Protein AF-0000000085127626 (afdb_homodimer)

InterPro domains:
  IPR003439 ABC transporter-like, ATP-binding domain [PF00005] (19-161)
  IPR003439 ABC transporter-like, ATP-binding domain [PS50893] (4-234)
  IPR003593 AAA+ ATPase domain [SM00382] (28-211)
  IPR008995 Molybdate/tungstate binding, C-terminal [SSF50331] (236-353)
  IPR012340 Nucleic acid-binding, OB-fold [G3DSA:2.40.50.140] (273-339)
  IPR013611 Transport-associated OB, type 2 [PF08402] (270-346)
  IPR017871 ABC transporter-like, conserved site [PS00211] (134-148)
  IPR027417 P-loop containing nucleoside triphosphate hydrolase [G3DSA:3.40.50.300] (1-238)
  IPR027417 P-loop containing nucleoside triphosphate hydrolase [SSF52540] (3-242)
  IPR047641 ABC transporter, ATP-binding protein MalK/UgpC-like [PTHR43875] (1-351)

Secondary structure (DSSP, 8-state):
---EEEEEEEEEETTEEEEEEEEEEE-TT-EEEEE-STTSSHHHHHHHHHTSS--SEEEEEETTEE-TT--GGGTTEEEE-TTTT--TTS-HHHHHHHHHHHTT--HHHHHHHHHHHHHHHT-GGGTTS-GGGS-HHHHHHHHHHHHHHTT-SEEEEESTTTTS-HHHHHHHHHHHHHHHHHHT-EEEEEES-HHHHHHH-SEEEEEETTEEEEEE-HHHHHHS-SBHHHHHHSSSSPPEEEEEETTEETTS--BSS-TTPPPPTT--EEEE-GGG-EEE-TT---SSPPEEEEEEEEEE-SSEEEEEEEETTEEEEEEEEGGGGTT--TT-EEEEE--GGG-EEE-TTSBBPP-/---EEEEEEEEEETTEEEEEEEEEEE-TT-EEEEE-STTSSHHHHHHHHHTSS--SEEEEEETTEE-TT--GGGTTEEEE-TTTT--TTS-HHHHHHHHHHHTT--HHHHHHHHHHHHHHHT-GGGTTS-GGGS-HHHHHHHHHHHHHHTT-SEEEEESTTTTS-HHHHHHHHHHHHHHHHHHT-EEEEEES-HHHHHHH-SEEEEEETTEEEEEE-HHHHHHS-SBHHHHHHSSSSPPEEEEEETTEETTS--BSSPTTPPPPTT--EEEE-GGG-EEE-TT---SSPPEEEEEEEEEE-SSEEEEEEEETTEEEEEEEEGGGGTT--TT-EEEEE--GGG-EEE-TTSBB---

pLDDT: mean 89.23, std 8.6, range [50.59, 97.88]

Structure (mmCIF, N/CA/C/O backbone):
data_AF-0000000085127626-model_v1
#
loop_
_entity.id
_entity.type
_entity.pdbx_description
1 polymer 'ABC transporter related'
#
loop_
_atom_site.group_PDB
_atom_site.id
_atom_site.type_symbol
_atom_site.label_atom_id
_atom_site.label_alt_id
_atom_site.label_comp_id
_atom_site.label_asym_id
_atom_site.label_entity_id
_atom_site.label_seq_id
_atom_site.pdbx_PDB_ins_code
_atom_site.Cartn_x
_atom_site.Cartn_y
_atom_site.Cartn_z
_atom_site.occupancy
_atom_site.B_iso_or_equiv
_atom_site.auth_seq_id
_atom_site.auth_comp_id
_atom_site.auth_asym_id
_atom_site.auth_atom_id
_atom_site.pdbx_PDB_model_num
ATOM 1 N N . MET A 1 1 ? -5.242 -27.094 -17.859 1 66.88 1 MET A N 1
ATOM 2 C CA . MET A 1 1 ? -4.273 -26.219 -17.203 1 66.88 1 MET A CA 1
ATOM 3 C C . MET A 1 1 ? -2.914 -26.297 -17.891 1 66.88 1 MET A C 1
ATOM 5 O O . MET A 1 1 ? -2.586 -27.312 -18.516 1 66.88 1 MET A O 1
ATOM 9 N N . SER A 1 2 ? -2.311 -25.062 -18.203 1 82.88 2 SER A N 1
ATOM 10 C CA . SER A 1 2 ? -1.176 -25.062 -19.125 1 82.88 2 SER A CA 1
ATOM 11 C C . SER A 1 2 ? 0.127 -24.75 -18.391 1 82.88 2 SER A C 1
ATOM 13 O O . SER A 1 2 ? 0.16 -23.906 -17.5 1 82.88 2 SER A O 1
ATOM 15 N N . LEU A 1 3 ? 1.076 -25.562 -18.734 1 90.12 3 LEU A N 1
ATOM 16 C CA . LEU A 1 3 ? 2.447 -25.359 -18.281 1 90.12 3 LEU A CA 1
ATOM 17 C C . LEU A 1 3 ? 3.145 -24.297 -19.125 1 90.12 3 LEU A C 1
ATOM 19 O O . LEU A 1 3 ? 3.01 -24.281 -20.344 1 90.12 3 LEU A O 1
ATOM 23 N N . ILE A 1 4 ? 3.785 -23.328 -18.469 1 95.62 4 ILE A N 1
ATOM 24 C CA . ILE A 1 4 ? 4.586 -22.328 -19.156 1 95.62 4 ILE A CA 1
ATOM 25 C C . ILE A 1 4 ? 6.059 -22.516 -18.797 1 95.62 4 ILE A C 1
ATOM 27 O O . ILE A 1 4 ? 6.406 -22.609 -17.609 1 95.62 4 ILE A O 1
ATOM 31 N N . GLU A 1 5 ? 6.91 -22.547 -19.812 1 97.25 5 GLU A N 1
ATOM 32 C CA . GLU A 1 5 ? 8.344 -22.688 -19.594 1 97.25 5 GLU A CA 1
ATOM 33 C C . GLU A 1 5 ? 9.141 -21.672 -20.406 1 97.25 5 GLU A C 1
ATOM 35 O O . GLU A 1 5 ? 8.883 -21.469 -21.594 1 97.25 5 GLU A O 1
ATOM 40 N N . MET A 1 6 ? 9.969 -21.016 -19.75 1 96.62 6 MET A N 1
ATOM 41 C CA . MET A 1 6 ? 10.953 -20.125 -20.375 1 96.62 6 MET A CA 1
ATOM 42 C C . MET A 1 6 ? 12.367 -20.672 -20.188 1 96.62 6 MET A C 1
ATOM 44 O O . MET A 1 6 ? 12.773 -20.969 -19.062 1 96.62 6 MET A O 1
ATOM 48 N N . GLU A 1 7 ? 13.086 -20.781 -21.281 1 97.06 7 GLU A N 1
ATOM 49 C CA . GLU A 1 7 ? 14.438 -21.328 -21.25 1 97.06 7 GLU A CA 1
ATOM 50 C C . GLU A 1 7 ? 15.445 -20.312 -21.797 1 97.06 7 GLU A C 1
ATOM 52 O O . GLU A 1 7 ? 15.531 -20.109 -23 1 97.06 7 GLU A O 1
ATOM 57 N N . GLY A 1 8 ? 16.234 -19.766 -20.891 1 96.69 8 GLY A N 1
ATOM 58 C CA . GLY A 1 8 ? 17.281 -18.844 -21.281 1 96.69 8 GLY A CA 1
ATOM 59 C C . GLY A 1 8 ? 16.766 -17.625 -22.031 1 96.69 8 GLY A C 1
ATOM 60 O O . GLY A 1 8 ? 17.391 -17.188 -22.984 1 96.69 8 GLY A O 1
ATOM 61 N N . VAL A 1 9 ? 15.719 -17.156 -21.688 1 96.06 9 VAL A N 1
ATOM 62 C CA . VAL A 1 9 ? 15.094 -16.062 -22.438 1 96.06 9 VAL A CA 1
ATOM 63 C C . VAL A 1 9 ? 15.781 -14.742 -22.094 1 96.06 9 VAL A C 1
ATOM 65 O O . VAL A 1 9 ? 15.875 -14.367 -20.922 1 96.06 9 VAL A O 1
ATOM 68 N N . ALA A 1 10 ? 16.281 -14.094 -23.094 1 96.25 10 ALA A N 1
ATOM 69 C CA . ALA A 1 10 ? 16.969 -12.812 -22.922 1 96.25 10 ALA A CA 1
ATOM 70 C C . ALA A 1 10 ? 16.344 -11.75 -23.828 1 96.25 10 ALA A C 1
ATOM 72 O O . ALA A 1 10 ? 15.695 -12.07 -24.828 1 96.25 10 ALA A O 1
ATOM 73 N N . LYS A 1 11 ? 16.406 -10.539 -23.406 1 95 11 LYS A N 1
ATOM 74 C CA . LYS A 1 11 ? 15.922 -9.406 -24.188 1 95 11 LYS A CA 1
ATOM 75 C C . LYS A 1 11 ? 16.844 -8.203 -24.047 1 95 11 LYS A C 1
ATOM 77 O O . LYS A 1 11 ? 17.141 -7.773 -22.938 1 95 11 LYS A O 1
ATOM 82 N N . SER A 1 12 ? 17.281 -7.746 -25.094 1 92.81 12 SER A N 1
ATOM 83 C CA . SER A 1 12 ? 18.078 -6.531 -25.156 1 92.81 12 SER A CA 1
ATOM 84 C C . SER A 1 12 ? 17.562 -5.574 -26.219 1 92.81 12 SER A C 1
ATOM 86 O O . SER A 1 12 ? 17.062 -6.012 -27.266 1 92.81 12 SER A O 1
ATOM 88 N N . TRP A 1 13 ? 17.516 -4.332 -25.812 1 87.56 13 TRP A N 1
ATOM 89 C CA . TRP A 1 13 ? 17.281 -3.268 -26.781 1 87.56 13 TRP A CA 1
ATOM 90 C C . TRP A 1 13 ? 18.531 -2.422 -26.984 1 87.56 13 TRP A C 1
ATOM 92 O O . TRP A 1 13 ? 18.938 -1.676 -26.094 1 87.56 13 TRP A O 1
ATOM 102 N N . GLY A 1 14 ? 19.031 -2.445 -28.141 1 83.44 14 GLY A N 1
ATOM 103 C CA . GLY A 1 14 ? 20.297 -1.736 -28.328 1 83.44 14 GLY A CA 1
ATOM 104 C C . GLY A 1 14 ? 21.344 -2.111 -27.297 1 83.44 14 GLY A C 1
ATOM 105 O O . GLY A 1 14 ? 21.688 -3.287 -27.156 1 83.44 14 GLY A O 1
ATOM 106 N N . GLY A 1 15 ? 21.719 -1.208 -26.438 1 80.12 15 GLY A N 1
ATOM 107 C CA . GLY A 1 15 ? 22.75 -1.414 -25.438 1 80.12 15 GLY A CA 1
ATOM 108 C C . GLY A 1 15 ? 22.203 -1.747 -24.062 1 80.12 15 GLY A C 1
ATOM 109 O O . GLY A 1 15 ? 22.953 -2.074 -23.156 1 80.12 15 GLY A O 1
ATOM 110 N N . THR A 1 16 ? 20.891 -1.77 -23.922 1 83.06 16 THR A N 1
ATOM 111 C CA . THR A 1 16 ? 20.297 -2.008 -22.609 1 83.06 16 THR A CA 1
ATOM 112 C C . THR A 1 16 ? 19.703 -3.406 -22.531 1 83.06 16 THR A C 1
ATOM 114 O O . THR A 1 16 ? 18.906 -3.793 -23.391 1 83.06 16 THR A O 1
ATOM 117 N N . THR A 1 17 ? 20.188 -4.199 -21.562 1 86.62 17 THR A N 1
ATOM 118 C CA . THR A 1 17 ? 19.656 -5.543 -21.359 1 86.62 17 THR A CA 1
ATOM 119 C C . THR A 1 17 ? 18.547 -5.535 -20.328 1 86.62 17 THR A C 1
ATOM 121 O O . THR A 1 17 ? 18.781 -5.18 -19.156 1 86.62 17 THR A O 1
ATOM 124 N N . ALA A 1 18 ? 17.406 -5.957 -20.75 1 88.44 18 ALA A N 1
ATOM 125 C CA . ALA A 1 18 ? 16.25 -5.965 -19.859 1 88.44 18 ALA A CA 1
ATOM 126 C C . ALA A 1 18 ? 16.125 -7.301 -19.141 1 88.44 18 ALA A C 1
ATOM 128 O O . ALA A 1 18 ? 15.805 -7.34 -17.953 1 88.44 18 ALA A O 1
ATOM 129 N N . LEU A 1 19 ? 16.391 -8.406 -19.844 1 93.94 19 LEU A N 1
ATOM 130 C CA . LEU A 1 19 ? 16.359 -9.75 -19.281 1 93.94 19 LEU A CA 1
ATOM 131 C C . LEU A 1 19 ? 17.656 -10.492 -19.578 1 93.94 19 LEU A C 1
ATOM 133 O O . LEU A 1 19 ? 18.141 -10.469 -20.703 1 93.94 19 LEU A O 1
ATOM 137 N N . GLN A 1 20 ? 18.188 -11.094 -18.516 1 94.62 20 GLN A N 1
ATOM 138 C CA . GLN A 1 20 ? 19.453 -11.805 -18.641 1 94.62 20 GLN A CA 1
ATOM 139 C C . GLN A 1 20 ? 19.25 -13.312 -18.578 1 94.62 20 GLN A C 1
ATOM 141 O O . GLN A 1 20 ? 19.484 -13.93 -17.531 1 94.62 20 GLN A O 1
ATOM 146 N N . ALA A 1 21 ? 18.875 -13.969 -19.641 1 92.25 21 ALA A N 1
ATOM 147 C CA . ALA A 1 21 ? 18.719 -15.414 -19.797 1 92.25 21 ALA A CA 1
ATOM 148 C C . ALA A 1 21 ? 17.844 -15.984 -18.688 1 92.25 21 ALA A C 1
ATOM 150 O O . ALA A 1 21 ? 18.266 -16.859 -17.922 1 92.25 21 ALA A O 1
ATOM 151 N N . LEU A 1 22 ? 16.641 -15.688 -18.688 1 94.69 22 LEU A N 1
ATOM 152 C CA . LEU A 1 22 ? 15.68 -16.031 -17.656 1 94.69 22 LEU A CA 1
ATOM 153 C C . LEU A 1 22 ? 15.164 -17.453 -17.859 1 94.69 22 LEU A C 1
ATOM 155 O O . LEU A 1 22 ? 14.75 -17.828 -18.953 1 94.69 22 LEU A O 1
ATOM 159 N N . ASP A 1 23 ? 15.312 -18.312 -16.844 1 96.12 23 ASP A N 1
ATOM 160 C CA . ASP A 1 23 ? 14.68 -19.625 -16.766 1 96.12 23 ASP A CA 1
ATOM 161 C C . ASP A 1 23 ? 13.508 -19.609 -15.797 1 96.12 23 ASP A C 1
ATOM 163 O O . ASP A 1 23 ? 13.656 -19.234 -14.641 1 96.12 23 ASP A O 1
ATOM 167 N N . LEU A 1 24 ? 12.375 -20.016 -16.328 1 95.88 24 LEU A N 1
ATOM 168 C CA . LEU A 1 24 ? 11.172 -19.984 -15.5 1 95.88 24 LEU A CA 1
ATOM 169 C C . LEU A 1 24 ? 10.25 -21.141 -15.836 1 95.88 24 LEU A C 1
ATOM 171 O O . LEU A 1 24 ? 10.094 -21.516 -17 1 95.88 24 LEU A O 1
ATOM 175 N N . ARG A 1 25 ? 9.727 -21.734 -14.812 1 96.19 25 ARG A N 1
ATOM 176 C CA . ARG A 1 25 ? 8.727 -22.781 -14.961 1 96.19 25 ARG A CA 1
ATOM 177 C C . ARG A 1 25 ? 7.48 -22.484 -14.133 1 96.19 25 ARG A C 1
ATOM 179 O O . ARG A 1 25 ? 7.562 -22.312 -12.914 1 96.19 25 ARG A O 1
ATOM 186 N N . ILE A 1 26 ? 6.363 -22.391 -14.789 1 95.88 26 ILE A N 1
ATOM 187 C CA . ILE A 1 26 ? 5.09 -22.094 -14.148 1 95.88 26 ILE A CA 1
ATOM 188 C C . ILE A 1 26 ? 4.164 -23.297 -14.266 1 95.88 26 ILE A C 1
ATOM 190 O O . ILE A 1 26 ? 3.799 -23.703 -15.367 1 95.88 26 ILE A O 1
ATOM 194 N N . GLU A 1 27 ? 3.754 -23.812 -13.164 1 95.31 27 GLU A N 1
ATOM 195 C CA . GLU A 1 27 ? 2.986 -25.047 -13.109 1 95.31 27 GLU A CA 1
ATOM 196 C C . GLU A 1 27 ? 1.543 -24.828 -13.555 1 95.31 27 GLU A C 1
ATOM 198 O O . GLU A 1 27 ? 0.974 -23.75 -13.312 1 95.31 27 GLU A O 1
ATOM 203 N N . PRO A 1 28 ? 0.984 -25.891 -14.133 1 94.25 28 PRO A N 1
ATOM 204 C CA . PRO A 1 28 ? -0.417 -25.781 -14.547 1 94.25 28 PRO A CA 1
ATOM 205 C C . PRO A 1 28 ? -1.355 -25.484 -13.383 1 94.25 28 PRO A C 1
ATOM 207 O O . PRO A 1 28 ? -1.189 -26.047 -12.297 1 94.25 28 PRO A O 1
ATOM 210 N N . GLY A 1 29 ? -2.223 -24.562 -13.617 1 93.25 29 GLY A N 1
ATOM 211 C CA . GLY A 1 29 ? -3.246 -24.266 -12.625 1 93.25 29 GLY A CA 1
ATOM 212 C C . GLY A 1 29 ? -2.721 -23.484 -11.438 1 93.25 29 GLY A C 1
ATOM 213 O O . GLY A 1 29 ? -3.412 -23.344 -10.422 1 93.25 29 GLY A O 1
ATOM 214 N N . SER A 1 30 ? -1.563 -22.969 -11.578 1 95.31 30 SER A N 1
ATOM 215 C CA . SER A 1 30 ? -0.96 -22.219 -10.477 1 95.31 30 SER A CA 1
ATOM 216 C C . SER A 1 30 ? -1.098 -20.719 -10.672 1 95.31 30 SER A C 1
ATOM 218 O O . SER A 1 30 ? -1.385 -20.266 -11.781 1 95.31 30 SER A O 1
ATOM 220 N N . PHE A 1 31 ? -1.025 -20.047 -9.586 1 96.75 31 PHE A N 1
ATOM 221 C CA . PHE A 1 31 ? -0.977 -18.578 -9.562 1 96.75 31 PHE A CA 1
ATOM 222 C C . PHE A 1 31 ? 0.452 -18.094 -9.359 1 96.75 31 PHE A C 1
ATOM 224 O O . PHE A 1 31 ? 0.933 -18.016 -8.227 1 96.75 31 PHE A O 1
ATOM 231 N N . CYS A 1 32 ? 1.072 -17.719 -10.477 1 97.75 32 CYS A N 1
ATOM 232 C CA . CYS A 1 32 ? 2.459 -17.266 -10.43 1 97.75 32 CYS A CA 1
ATOM 233 C C . CYS A 1 32 ? 2.547 -15.742 -10.461 1 97.75 32 CYS A C 1
ATOM 235 O O . CYS A 1 32 ? 1.989 -15.102 -11.352 1 97.75 32 CYS A O 1
ATOM 237 N N . VAL A 1 33 ? 3.254 -15.195 -9.5 1 97.88 33 VAL A N 1
ATOM 238 C CA . VAL A 1 33 ? 3.404 -13.742 -9.461 1 97.88 33 VAL A CA 1
ATOM 239 C C . VAL A 1 33 ? 4.852 -13.359 -9.773 1 97.88 33 VAL A C 1
ATOM 241 O O . VAL A 1 33 ? 5.781 -13.859 -9.133 1 97.88 33 VAL A O 1
ATOM 244 N N . LEU A 1 34 ? 5.027 -12.586 -10.812 1 97.31 34 LEU A N 1
ATOM 245 C CA . LEU A 1 34 ? 6.289 -11.906 -11.062 1 97.31 34 LEU A CA 1
ATOM 246 C C . LEU A 1 34 ? 6.391 -10.625 -10.242 1 97.31 34 LEU A C 1
ATOM 248 O O . LEU A 1 34 ? 5.625 -9.68 -10.453 1 97.31 34 LEU A O 1
ATOM 252 N N . LEU A 1 35 ? 7.336 -10.648 -9.344 1 95.19 35 LEU A N 1
ATOM 253 C CA . LEU A 1 35 ? 7.504 -9.555 -8.398 1 95.19 35 LEU A CA 1
ATOM 254 C C . LEU A 1 35 ? 8.883 -8.922 -8.539 1 95.19 35 LEU A C 1
ATOM 256 O O . LEU A 1 35 ? 9.859 -9.609 -8.844 1 95.19 35 LEU A O 1
ATOM 260 N N . GLY A 1 36 ? 8.953 -7.656 -8.32 1 91.12 36 GLY A N 1
ATOM 261 C CA . GLY A 1 36 ? 10.219 -6.949 -8.383 1 91.12 36 GLY A CA 1
ATOM 262 C C . GLY A 1 36 ? 10.062 -5.449 -8.531 1 91.12 36 GLY A C 1
ATOM 263 O O . GLY A 1 36 ? 8.945 -4.945 -8.648 1 91.12 36 GLY A O 1
ATOM 264 N N . PRO A 1 37 ? 11.188 -4.77 -8.461 1 85.25 37 PRO A N 1
ATOM 265 C CA . PRO A 1 37 ? 11.148 -3.312 -8.609 1 85.25 37 PRO A CA 1
ATOM 266 C C . PRO A 1 37 ? 10.789 -2.881 -10.031 1 85.25 37 PRO A C 1
ATOM 268 O O . PRO A 1 37 ? 10.719 -3.715 -10.938 1 85.25 37 PRO A O 1
ATOM 271 N N . SER A 1 38 ? 10.469 -1.633 -10.125 1 77.12 38 SER A N 1
ATOM 272 C CA . SER A 1 38 ? 10.188 -1.1 -11.453 1 77.12 38 SER A CA 1
ATOM 273 C C . SER A 1 38 ? 11.383 -1.267 -12.383 1 77.12 38 SER A C 1
ATOM 275 O O . SER A 1 38 ? 12.531 -1.052 -11.977 1 77.12 38 SER A O 1
ATOM 277 N N . GLY A 1 39 ? 11.148 -1.726 -13.539 1 78.75 39 GLY A N 1
ATOM 278 C CA . GLY A 1 39 ? 12.188 -1.798 -14.555 1 78.75 39 GLY A CA 1
ATOM 279 C C . GLY A 1 39 ? 12.977 -3.09 -14.508 1 78.75 39 GLY A C 1
ATOM 280 O O . GLY A 1 39 ? 13.945 -3.258 -15.25 1 78.75 39 GLY A O 1
ATOM 281 N N . CYS A 1 40 ? 12.578 -3.998 -13.695 1 88.19 40 CYS A N 1
ATOM 282 C CA . CYS A 1 40 ? 13.398 -5.191 -13.531 1 88.19 40 CYS A CA 1
ATOM 283 C C . CYS A 1 40 ? 13.078 -6.227 -14.602 1 88.19 40 CYS A C 1
ATOM 285 O O . CYS A 1 40 ? 13.719 -7.281 -14.656 1 88.19 40 CYS A O 1
ATOM 287 N N . GLY A 1 41 ? 12.023 -5.984 -15.406 1 91 41 GLY A N 1
ATOM 288 C CA . GLY A 1 41 ? 11.773 -6.879 -16.531 1 91 41 GLY A CA 1
ATOM 289 C C . GLY A 1 41 ? 10.469 -7.645 -16.406 1 91 41 GLY A C 1
ATOM 290 O O . GLY A 1 41 ? 10.203 -8.555 -17.188 1 91 41 GLY A O 1
ATOM 291 N N . LYS A 1 42 ? 9.641 -7.375 -15.422 1 93.38 42 LYS A N 1
ATOM 292 C CA . LYS A 1 42 ? 8.398 -8.109 -15.195 1 93.38 42 LYS A CA 1
ATOM 293 C C . LYS A 1 42 ? 7.488 -8.031 -16.406 1 93.38 42 LYS A C 1
ATOM 295 O O . LYS A 1 42 ? 7.078 -9.062 -16.953 1 93.38 42 LYS A O 1
ATOM 300 N N . SER A 1 43 ? 7.27 -6.773 -16.859 1 90.06 43 SER A N 1
ATOM 301 C CA . SER A 1 43 ? 6.379 -6.57 -18 1 90.06 43 SER A CA 1
ATOM 302 C C . SER A 1 43 ? 6.98 -7.141 -19.281 1 90.06 43 SER A C 1
ATOM 304 O O . SER A 1 43 ? 6.266 -7.707 -20.109 1 90.06 43 SER A O 1
ATOM 306 N N . THR A 1 44 ? 8.242 -6.992 -19.438 1 93.31 44 THR A N 1
ATOM 307 C CA . THR A 1 44 ? 8.922 -7.57 -20.594 1 93.31 44 THR A CA 1
ATOM 308 C C . THR A 1 44 ? 8.734 -9.086 -20.625 1 93.31 44 THR A C 1
ATOM 310 O O . THR A 1 44 ? 8.43 -9.656 -21.672 1 93.31 44 THR A O 1
ATOM 313 N N . THR A 1 45 ? 8.922 -9.688 -19.484 1 95.81 45 THR A N 1
ATOM 314 C CA . THR A 1 45 ? 8.727 -11.125 -19.375 1 95.81 45 THR A CA 1
ATOM 315 C C . THR A 1 45 ? 7.297 -11.508 -19.766 1 95.81 45 THR A C 1
ATOM 317 O O . THR A 1 45 ? 7.09 -12.422 -20.562 1 95.81 45 THR A O 1
ATOM 320 N N . LEU A 1 46 ? 6.344 -10.781 -19.25 1 95.25 46 LEU A N 1
ATOM 321 C CA . LEU A 1 46 ? 4.934 -11.047 -19.516 1 95.25 46 LEU A CA 1
ATOM 322 C C . LEU A 1 46 ? 4.617 -10.883 -21 1 95.25 46 LEU A C 1
ATOM 324 O O . LEU A 1 46 ? 3.932 -11.727 -21.578 1 95.25 46 LEU A O 1
ATOM 328 N N . ARG A 1 47 ? 5.145 -9.914 -21.625 1 94.25 47 ARG A N 1
ATOM 329 C CA . ARG A 1 47 ? 4.883 -9.625 -23.031 1 94.25 47 ARG A CA 1
ATOM 330 C C . ARG A 1 47 ? 5.535 -10.664 -23.922 1 94.25 47 ARG A C 1
ATOM 332 O O . ARG A 1 47 ? 5.008 -10.984 -25 1 94.25 47 ARG A O 1
ATOM 339 N N . ILE A 1 48 ? 6.645 -11.156 -23.516 1 96.44 48 ILE A N 1
ATOM 340 C CA . ILE A 1 48 ? 7.301 -12.211 -24.281 1 96.44 48 ILE A CA 1
ATOM 341 C C . ILE A 1 48 ? 6.461 -13.484 -24.234 1 96.44 48 ILE A C 1
ATOM 343 O O . ILE A 1 48 ? 6.266 -14.141 -25.25 1 96.44 48 ILE A O 1
ATOM 347 N N . ILE A 1 49 ? 5.906 -13.781 -23.078 1 96.12 49 ILE A N 1
ATOM 348 C CA . ILE A 1 49 ? 5.027 -14.938 -22.953 1 96.12 49 ILE A CA 1
ATOM 349 C C . ILE A 1 49 ? 3.803 -14.75 -23.844 1 96.12 49 ILE A C 1
ATOM 351 O O . ILE A 1 49 ? 3.385 -15.672 -24.547 1 96.12 49 ILE A O 1
ATOM 355 N N . ALA A 1 50 ? 3.32 -13.547 -23.922 1 93.69 50 ALA A N 1
ATOM 356 C CA . ALA A 1 50 ? 2.105 -13.219 -24.656 1 93.69 50 ALA A CA 1
ATOM 357 C C . ALA A 1 50 ? 2.377 -13.164 -26.156 1 93.69 50 ALA A C 1
ATOM 359 O O . ALA A 1 50 ? 1.445 -13.172 -26.969 1 93.69 50 ALA A O 1
ATOM 360 N N . GLY A 1 51 ? 3.592 -12.961 -26.516 1 94.56 51 GLY A N 1
ATOM 361 C CA . GLY A 1 51 ? 3.953 -12.797 -27.906 1 94.56 51 GLY A CA 1
ATOM 362 C C . GLY A 1 51 ? 3.871 -11.359 -28.391 1 94.56 51 GLY A C 1
ATOM 363 O O . GLY A 1 51 ? 3.904 -11.094 -29.594 1 94.56 51 GLY A O 1
ATOM 364 N N . LEU A 1 52 ? 3.791 -10.43 -27.469 1 93.19 52 LEU A N 1
ATOM 365 C CA . LEU A 1 52 ? 3.721 -9 -27.781 1 93.19 52 LEU A CA 1
ATOM 366 C C . LEU A 1 52 ? 5.117 -8.391 -27.859 1 93.19 52 LEU A C 1
ATOM 368 O O . LEU A 1 52 ? 5.277 -7.262 -28.328 1 93.19 52 LEU A O 1
ATOM 372 N N . GLU A 1 53 ? 6.094 -9.109 -27.375 1 93.69 53 GLU A N 1
ATOM 373 C CA . GLU A 1 53 ? 7.512 -8.766 -27.438 1 93.69 53 GLU A CA 1
ATOM 374 C C . GLU A 1 53 ? 8.359 -9.977 -27.812 1 93.69 53 GLU A C 1
ATOM 376 O O . GLU A 1 53 ? 8.117 -11.086 -27.328 1 93.69 53 GLU A O 1
ATOM 381 N N . SER A 1 54 ? 9.289 -9.758 -28.75 1 94.94 54 SER A N 1
ATOM 382 C CA . SER A 1 54 ? 10.164 -10.859 -29.156 1 94.94 54 SER A CA 1
ATOM 383 C C . SER A 1 54 ? 11.367 -10.977 -28.234 1 94.94 54 SER A C 1
ATOM 385 O O . SER A 1 54 ? 11.938 -9.969 -27.812 1 94.94 54 SER A O 1
ATOM 387 N N . ALA A 1 55 ? 11.711 -12.164 -27.922 1 95.69 55 ALA A N 1
ATOM 388 C CA . ALA A 1 55 ? 12.938 -12.422 -27.188 1 95.69 55 ALA A CA 1
ATOM 389 C C . ALA A 1 55 ? 14.164 -12.281 -28.078 1 95.69 55 ALA A C 1
ATOM 391 O O . ALA A 1 55 ? 14.094 -12.562 -29.281 1 95.69 55 ALA A O 1
ATOM 392 N N . THR A 1 56 ? 15.266 -11.789 -27.484 1 95.19 56 THR A N 1
ATOM 393 C CA . THR A 1 56 ? 16.531 -11.766 -28.219 1 95.19 56 THR A CA 1
ATOM 394 C C . THR A 1 56 ? 17.109 -13.172 -28.344 1 95.19 56 THR A C 1
ATOM 396 O O . THR A 1 56 ? 17.656 -13.531 -29.391 1 95.19 56 THR A O 1
ATOM 399 N N . SER A 1 57 ? 17 -13.906 -27.328 1 95.94 57 SER A N 1
ATOM 400 C CA . SER A 1 57 ? 17.422 -15.305 -27.328 1 95.94 57 SER A CA 1
ATOM 401 C C . SER A 1 57 ? 16.594 -16.125 -26.344 1 95.94 57 SER A C 1
ATOM 403 O O . SER A 1 57 ? 15.836 -15.57 -25.531 1 95.94 57 SER A O 1
ATOM 405 N N . GLY A 1 58 ? 16.641 -17.438 -26.516 1 96.88 58 GLY A N 1
ATOM 406 C CA . GLY A 1 58 ? 15.906 -18.344 -25.656 1 96.88 58 GLY A CA 1
ATOM 407 C C . GLY A 1 58 ? 14.609 -18.844 -26.266 1 96.88 58 GLY A C 1
ATOM 408 O O . GLY A 1 58 ? 14.367 -18.656 -27.453 1 96.88 58 GLY A O 1
ATOM 409 N N . ARG A 1 59 ? 13.867 -19.609 -25.375 1 97.38 59 ARG A N 1
ATOM 410 C CA . ARG A 1 59 ? 12.641 -20.219 -25.875 1 97.38 59 ARG A CA 1
ATOM 411 C C . ARG A 1 59 ? 11.523 -20.125 -24.844 1 97.38 59 ARG A C 1
ATOM 413 O O . ARG A 1 59 ? 11.773 -20.156 -23.641 1 97.38 59 ARG A O 1
ATOM 420 N N . VAL A 1 60 ? 10.352 -19.984 -25.422 1 97.25 60 VAL A N 1
ATOM 421 C CA . VAL A 1 60 ? 9.141 -20.031 -24.609 1 97.25 60 VAL A CA 1
ATOM 422 C C . VAL A 1 60 ? 8.266 -21.203 -25.047 1 97.25 60 VAL A C 1
ATOM 424 O O . VAL A 1 60 ? 8.008 -21.375 -26.25 1 97.25 60 VAL A O 1
ATOM 427 N N . ARG A 1 61 ? 7.867 -22 -24.094 1 97 61 ARG A N 1
ATOM 428 C CA . ARG A 1 61 ? 6.969 -23.125 -24.375 1 97 61 ARG A CA 1
ATOM 429 C C . ARG A 1 61 ? 5.707 -23.031 -23.516 1 97 61 ARG A C 1
ATOM 431 O O . ARG A 1 61 ? 5.758 -22.641 -22.359 1 97 61 ARG A O 1
ATOM 438 N N . ILE A 1 62 ? 4.621 -23.344 -24.125 1 94.94 62 ILE A N 1
ATOM 439 C CA . ILE A 1 62 ? 3.334 -23.469 -23.453 1 94.94 62 ILE A CA 1
ATOM 440 C C . ILE A 1 62 ? 2.746 -24.859 -23.734 1 94.94 62 ILE A C 1
ATOM 442 O O . ILE A 1 62 ? 2.502 -25.219 -24.875 1 94.94 62 ILE A O 1
ATOM 446 N N . ASP A 1 63 ? 2.604 -25.625 -22.734 1 92.5 63 ASP A N 1
ATOM 447 C CA . ASP A 1 63 ? 2.146 -27 -22.844 1 92.5 63 ASP A CA 1
ATOM 448 C C . ASP A 1 63 ? 3.012 -27.797 -23.828 1 92.5 63 ASP A C 1
ATOM 450 O O . ASP A 1 63 ? 2.492 -28.484 -24.703 1 92.5 63 ASP A O 1
ATOM 454 N N . GLY A 1 64 ? 4.25 -27.469 -23.734 1 92.12 64 GLY A N 1
ATOM 455 C CA . GLY A 1 64 ? 5.195 -28.234 -24.531 1 92.12 64 GLY A CA 1
ATOM 456 C C . GLY A 1 64 ? 5.391 -27.688 -25.922 1 92.12 64 GLY A C 1
ATOM 457 O O . GLY A 1 64 ? 6.34 -28.062 -26.625 1 92.12 64 GLY A O 1
ATOM 458 N N . GLN A 1 65 ? 4.551 -26.844 -26.344 1 94.12 65 GLN A N 1
ATOM 459 C CA . GLN A 1 65 ? 4.66 -26.266 -27.672 1 94.12 65 GLN A CA 1
ATOM 460 C C . GLN A 1 65 ? 5.547 -25.016 -27.672 1 94.12 65 GLN A C 1
ATOM 462 O O . GLN A 1 65 ? 5.371 -24.141 -26.828 1 94.12 65 GLN A O 1
ATOM 467 N N . ASP A 1 66 ? 6.461 -25.031 -28.578 1 96.69 66 ASP A N 1
ATOM 468 C CA . ASP A 1 66 ? 7.316 -23.859 -28.734 1 96.69 66 ASP A CA 1
ATOM 469 C C . ASP A 1 66 ? 6.543 -22.688 -29.344 1 96.69 66 ASP A C 1
ATOM 471 O O . ASP A 1 66 ? 6.141 -22.75 -30.5 1 96.69 66 ASP A O 1
ATOM 475 N N . VAL A 1 67 ? 6.328 -21.641 -28.578 1 95.81 67 VAL A N 1
ATOM 476 C CA . VAL A 1 67 ? 5.531 -20.516 -29.062 1 95.81 67 VAL A CA 1
ATOM 477 C C . VAL A 1 67 ? 6.43 -19.297 -29.266 1 95.81 67 VAL A C 1
ATOM 479 O O . VAL A 1 67 ? 5.938 -18.172 -29.422 1 95.81 67 VAL A O 1
ATOM 482 N N . THR A 1 68 ? 7.703 -19.453 -29.281 1 96.19 68 THR A N 1
ATOM 483 C CA . THR A 1 68 ? 8.688 -18.375 -29.297 1 96.19 68 THR A CA 1
ATOM 484 C C . THR A 1 68 ? 8.398 -17.391 -30.422 1 96.19 68 THR A C 1
ATOM 486 O O . THR A 1 68 ? 8.531 -16.172 -30.25 1 96.19 68 THR A O 1
ATOM 489 N N . HIS A 1 69 ? 7.949 -17.922 -31.5 1 95.38 69 HIS A N 1
ATOM 490 C CA . HIS A 1 69 ? 7.785 -17.062 -32.688 1 95.38 69 HIS A CA 1
ATOM 491 C C . HIS A 1 69 ? 6.328 -17.016 -33.125 1 95.38 69 HIS A C 1
ATOM 493 O O . HIS A 1 69 ? 6.02 -16.469 -34.188 1 95.38 69 HIS A O 1
ATOM 499 N N . LEU A 1 70 ? 5.484 -17.562 -32.344 1 94.06 70 LEU A N 1
ATOM 500 C CA . LEU A 1 70 ? 4.062 -17.516 -32.688 1 94.06 70 LEU A CA 1
ATOM 501 C C . LEU A 1 70 ? 3.461 -16.172 -32.281 1 94.06 70 LEU A C 1
ATOM 503 O O . LEU A 1 70 ? 3.797 -15.617 -31.25 1 94.06 70 LEU A O 1
ATOM 507 N N . PRO A 1 71 ? 2.6 -15.672 -33.125 1 92.69 71 PRO A N 1
ATOM 508 C CA . PRO A 1 71 ? 1.886 -14.445 -32.75 1 92.69 71 PRO A CA 1
ATOM 509 C C . PRO A 1 71 ? 0.928 -14.664 -31.578 1 92.69 71 PRO A C 1
ATOM 511 O O . PRO A 1 71 ? 0.565 -15.805 -31.281 1 92.69 71 PRO A O 1
ATOM 514 N N . PRO A 1 72 ? 0.567 -13.617 -30.891 1 88.62 72 PRO A N 1
ATOM 515 C CA . PRO A 1 72 ? -0.29 -13.711 -29.703 1 88.62 72 PRO A CA 1
ATOM 516 C C . PRO A 1 72 ? -1.562 -14.516 -29.953 1 88.62 72 PRO A C 1
ATOM 518 O O . PRO A 1 72 ? -1.931 -15.367 -29.141 1 88.62 72 PRO A O 1
ATOM 521 N N . ALA A 1 73 ? -2.162 -14.375 -31.094 1 81.94 73 ALA A N 1
ATOM 522 C CA . ALA A 1 73 ? -3.453 -14.984 -31.406 1 81.94 73 ALA A CA 1
ATOM 523 C C . ALA A 1 73 ? -3.35 -16.5 -31.453 1 81.94 73 ALA A C 1
ATOM 525 O O . ALA A 1 73 ? -4.352 -17.203 -31.328 1 81.94 73 ALA A O 1
ATOM 526 N N . ARG A 1 74 ? -2.174 -16.984 -31.609 1 86.69 74 ARG A N 1
ATOM 527 C CA . ARG A 1 74 ? -1.995 -18.422 -31.797 1 86.69 74 ARG A CA 1
ATOM 528 C C . ARG A 1 74 ? -1.442 -19.062 -30.531 1 86.69 74 ARG A C 1
ATOM 530 O O . ARG A 1 74 ? -1.087 -20.25 -30.547 1 86.69 74 ARG A O 1
ATOM 537 N N . ARG A 1 75 ? -1.377 -18.312 -29.438 1 89.56 75 ARG A N 1
ATOM 538 C CA . ARG A 1 75 ? -0.761 -18.859 -28.234 1 89.56 75 ARG A CA 1
ATOM 539 C C . ARG A 1 75 ? -1.819 -19.344 -27.25 1 89.56 75 ARG A C 1
ATOM 541 O O . ARG A 1 75 ? -1.498 -20.016 -26.266 1 89.56 75 ARG A O 1
ATOM 548 N N . GLY A 1 76 ? -3.057 -18.969 -27.547 1 82.69 76 GLY A N 1
ATOM 549 C CA . GLY A 1 76 ? -4.141 -19.422 -26.688 1 82.69 76 GLY A CA 1
ATOM 550 C C . GLY A 1 76 ? -4.113 -18.797 -25.297 1 82.69 76 GLY A C 1
ATOM 551 O O . GLY A 1 76 ? -4.402 -19.469 -24.312 1 82.69 76 GLY A O 1
ATOM 552 N N . ILE A 1 77 ? -3.654 -17.609 -25.219 1 88.44 77 ILE A N 1
ATOM 553 C CA . ILE A 1 77 ? -3.523 -16.938 -23.938 1 88.44 77 ILE A CA 1
ATOM 554 C C . ILE A 1 77 ? -4.43 -15.703 -23.906 1 88.44 77 ILE A C 1
ATOM 556 O O . ILE A 1 77 ? -4.75 -15.133 -24.938 1 88.44 77 ILE A O 1
ATOM 560 N N . ALA A 1 78 ? -4.941 -15.453 -22.719 1 83.94 78 ALA A N 1
ATOM 561 C CA . ALA A 1 78 ? -5.672 -14.211 -22.484 1 83.94 78 ALA A CA 1
ATOM 562 C C . ALA A 1 78 ? -4.82 -13.219 -21.688 1 83.94 78 ALA A C 1
ATOM 564 O O . ALA A 1 78 ? -3.98 -13.617 -20.875 1 83.94 78 ALA A O 1
ATOM 565 N N . MET A 1 79 ? -5.07 -11.969 -21.969 1 85.31 79 MET A N 1
ATOM 566 C CA . MET A 1 79 ? -4.297 -10.938 -21.281 1 85.31 79 MET A CA 1
ATOM 567 C C . MET A 1 79 ? -5.215 -9.883 -20.688 1 85.31 79 MET A C 1
ATOM 569 O O . MET A 1 79 ? -6.195 -9.477 -21.312 1 85.31 79 MET A O 1
ATOM 573 N N . VAL A 1 80 ? -4.922 -9.625 -19.438 1 81.75 80 VAL A N 1
ATOM 574 C CA . VAL A 1 80 ? -5.574 -8.516 -18.75 1 81.75 80 VAL A CA 1
ATOM 575 C C . VAL A 1 80 ? -4.566 -7.398 -18.484 1 81.75 80 VAL A C 1
ATOM 577 O O . VAL A 1 80 ? -3.582 -7.594 -17.781 1 81.75 80 VAL A O 1
ATOM 580 N N . PHE A 1 81 ? -4.898 -6.172 -19.016 1 77.5 81 PHE A N 1
ATOM 581 C CA . PHE A 1 81 ? -3.994 -5.031 -18.922 1 77.5 81 PHE A CA 1
ATOM 582 C C . PHE A 1 81 ? -4.312 -4.195 -17.688 1 77.5 81 PHE A C 1
ATOM 584 O O . PHE A 1 81 ? -5.348 -4.391 -17.047 1 77.5 81 PHE A O 1
ATOM 591 N N . GLN A 1 82 ? -3.391 -3.252 -17.328 1 72.12 82 GLN A N 1
ATOM 592 C CA . GLN A 1 82 ? -3.492 -2.361 -16.172 1 72.12 82 GLN A CA 1
ATOM 593 C C . GLN A 1 82 ? -4.77 -1.526 -16.234 1 72.12 82 GLN A C 1
ATOM 595 O O . GLN A 1 82 ? -5.465 -1.369 -15.234 1 72.12 82 GLN A O 1
ATOM 600 N N . ASN A 1 83 ? -5.152 -0.972 -17.312 1 74.38 83 ASN A N 1
ATOM 601 C CA . ASN A 1 83 ? -6.355 -0.155 -17.438 1 74.38 83 ASN A CA 1
ATOM 602 C C . ASN A 1 83 ? -7.539 -0.977 -17.938 1 74.38 83 ASN A C 1
ATOM 604 O O . ASN A 1 83 ? -8.547 -0.419 -18.375 1 74.38 83 ASN A O 1
ATOM 608 N N . TYR A 1 84 ? -7.461 -2.258 -17.844 1 77.62 84 TYR A N 1
ATOM 609 C CA . TYR A 1 84 ? -8.445 -3.266 -18.219 1 77.62 84 TYR A CA 1
ATOM 610 C C . TYR A 1 84 ? -8.688 -3.236 -19.734 1 77.62 84 TYR A C 1
ATOM 612 O O . TYR A 1 84 ? -9.211 -4.199 -20.297 1 77.62 84 TYR A O 1
ATOM 620 N N . ALA A 1 85 ? -8.312 -2.125 -20.375 1 77.44 85 ALA A N 1
ATOM 621 C CA . ALA A 1 85 ? -8.398 -1.968 -21.812 1 77.44 85 ALA A CA 1
ATOM 622 C C . ALA A 1 85 ? -9.789 -2.348 -22.328 1 77.44 85 ALA A C 1
ATOM 624 O O . ALA A 1 85 ? -9.914 -3.098 -23.297 1 77.44 85 ALA A O 1
ATOM 625 N N . LEU A 1 86 ? -10.805 -1.873 -21.562 1 88.12 86 LEU A N 1
ATOM 626 C CA . LEU A 1 86 ? -12.164 -2.121 -22.031 1 88.12 86 LEU A CA 1
ATOM 627 C C . LEU A 1 86 ? -12.562 -1.121 -23.109 1 88.12 86 LEU A C 1
ATOM 629 O O . LEU A 1 86 ? -12.156 0.042 -23.062 1 88.12 86 LEU A O 1
ATOM 633 N N . PHE A 1 87 ? -13.312 -1.623 -24.094 1 89.44 87 PHE A N 1
ATOM 634 C CA . PHE A 1 87 ? -13.844 -0.729 -25.125 1 89.44 87 PHE A CA 1
ATOM 635 C C . PHE A 1 87 ? -15.008 0.092 -24.562 1 89.44 87 PHE A C 1
ATOM 637 O O . PHE A 1 87 ? -16.078 -0.448 -24.281 1 89.44 87 PHE A O 1
ATOM 644 N N . PRO A 1 88 ? -14.766 1.351 -24.438 1 90.31 88 PRO A N 1
ATOM 645 C CA . PRO A 1 88 ? -15.766 2.178 -23.766 1 90.31 88 PRO A CA 1
ATOM 646 C C . PRO A 1 88 ? -17.094 2.244 -24.516 1 90.31 88 PRO A C 1
ATOM 648 O O . PRO A 1 88 ? -18.141 2.484 -23.906 1 90.31 88 PRO A O 1
ATOM 651 N N . HIS A 1 89 ? -17 1.994 -25.844 1 91.94 89 HIS A N 1
ATOM 652 C CA . HIS A 1 89 ? -18.203 2.148 -26.688 1 91.94 89 HIS A CA 1
ATOM 653 C C . HIS A 1 89 ? -18.969 0.836 -26.797 1 91.94 89 HIS A C 1
ATOM 655 O O . HIS A 1 89 ? -20.062 0.801 -27.344 1 91.94 89 HIS A O 1
ATOM 661 N N . LEU A 1 90 ? -18.438 -0.221 -26.297 1 93.75 90 LEU A N 1
ATOM 662 C CA . LEU A 1 90 ? -19.094 -1.523 -26.344 1 93.75 90 LEU A CA 1
ATOM 663 C C . LEU A 1 90 ? -19.734 -1.86 -25.016 1 93.75 90 LEU A C 1
ATOM 665 O O . LEU A 1 90 ? -19.297 -1.384 -23.969 1 93.75 90 LEU A O 1
ATOM 669 N N . THR A 1 91 ? -20.75 -2.633 -25.109 1 95.44 91 THR A N 1
ATOM 670 C CA . THR A 1 91 ? -21.391 -3.115 -23.891 1 95.44 91 THR A CA 1
ATOM 671 C C . THR A 1 91 ? -20.516 -4.164 -23.203 1 95.44 91 THR A C 1
ATOM 673 O O . THR A 1 91 ? -19.516 -4.625 -23.766 1 95.44 91 THR A O 1
ATOM 676 N N . VAL A 1 92 ? -20.938 -4.445 -22.016 1 95.62 92 VAL A N 1
ATOM 677 C CA . VAL A 1 92 ? -20.266 -5.5 -21.266 1 95.62 92 VAL A CA 1
ATOM 678 C C . VAL A 1 92 ? -20.281 -6.797 -22.062 1 95.62 92 VAL A C 1
ATOM 680 O O . VAL A 1 92 ? -19.266 -7.465 -22.219 1 95.62 92 VAL A O 1
ATOM 683 N N . ALA A 1 93 ? -21.406 -7.094 -22.625 1 95.12 93 ALA A N 1
ATOM 684 C CA . ALA A 1 93 ? -21.547 -8.297 -23.438 1 95.12 93 ALA A CA 1
ATOM 685 C C . ALA A 1 93 ? -20.609 -8.258 -24.656 1 95.12 93 ALA A C 1
ATOM 687 O O . ALA A 1 93 ? -19.953 -9.25 -24.969 1 95.12 93 ALA A O 1
ATOM 688 N N . GLN A 1 94 ? -20.531 -7.145 -25.234 1 93.44 94 GLN A N 1
ATOM 689 C CA . GLN A 1 94 ? -19.703 -6.98 -26.422 1 93.44 94 GLN A CA 1
ATOM 690 C C . GLN A 1 94 ? -18.219 -7.027 -26.062 1 93.44 94 GLN A C 1
ATOM 692 O O . GLN A 1 94 ? -17.406 -7.559 -26.812 1 93.44 94 GLN A O 1
ATOM 697 N N . ASN A 1 95 ? -17.938 -6.406 -24.938 1 93.69 95 ASN A N 1
ATOM 698 C CA . ASN A 1 95 ? -16.562 -6.461 -24.469 1 93.69 95 ASN A CA 1
ATOM 699 C C . ASN A 1 95 ? -16.109 -7.895 -24.188 1 93.69 95 ASN A C 1
ATOM 701 O O . ASN A 1 95 ? -15.055 -8.32 -24.672 1 93.69 95 ASN A O 1
ATOM 705 N N . ILE A 1 96 ? -16.953 -8.594 -23.547 1 92.5 96 ILE A N 1
ATOM 706 C CA . ILE A 1 96 ? -16.641 -9.977 -23.188 1 92.5 96 ILE A CA 1
ATOM 707 C C . ILE A 1 96 ? -16.531 -10.82 -24.453 1 92.5 96 ILE A C 1
ATOM 709 O O . ILE A 1 96 ? -15.641 -11.664 -24.578 1 92.5 96 ILE A O 1
ATOM 713 N N . GLY A 1 97 ? -17.375 -10.547 -25.422 1 91.44 97 GLY A N 1
ATOM 714 C CA . GLY A 1 97 ? -17.469 -11.375 -26.625 1 91.44 97 GLY A CA 1
ATOM 715 C C . GLY A 1 97 ? -16.609 -10.867 -27.766 1 91.44 97 GLY A C 1
ATOM 716 O O . GLY A 1 97 ? -16.641 -11.422 -28.859 1 91.44 97 GLY A O 1
ATOM 717 N N . PHE A 1 98 ? -15.875 -9.891 -27.484 1 86.56 98 PHE A N 1
ATOM 718 C CA . PHE A 1 98 ? -15.156 -9.242 -28.578 1 86.56 98 PHE A CA 1
ATOM 719 C C . PHE A 1 98 ? -14.266 -10.242 -29.312 1 86.56 98 PHE A C 1
ATOM 721 O O . PHE A 1 98 ? -14.273 -10.312 -30.531 1 86.56 98 PHE A O 1
ATOM 728 N N . GLY A 1 99 ? -13.547 -11.016 -28.562 1 82.88 99 GLY A N 1
ATOM 729 C CA . GLY A 1 99 ? -12.656 -12.008 -29.141 1 82.88 99 GLY A CA 1
ATOM 730 C C . GLY A 1 99 ? -13.391 -13.078 -29.938 1 82.88 99 GLY A C 1
ATOM 731 O O . GLY A 1 99 ? -12.859 -13.609 -30.922 1 82.88 99 GLY A O 1
ATOM 732 N N . LEU A 1 100 ? -14.57 -13.344 -29.578 1 87.12 100 LEU A N 1
ATOM 733 C CA . LEU A 1 100 ? -15.367 -14.344 -30.281 1 87.12 100 LEU A CA 1
ATOM 734 C C . LEU A 1 100 ? -15.789 -13.828 -31.656 1 87.12 100 LEU A C 1
ATOM 736 O O . LEU A 1 100 ? -15.836 -14.594 -32.625 1 87.12 100 LEU A O 1
ATOM 740 N N . SER A 1 101 ? -16.016 -12.562 -31.609 1 83.81 101 SER A N 1
ATOM 741 C CA . SER A 1 101 ? -16.406 -11.945 -32.875 1 83.81 101 SER A CA 1
ATOM 742 C C . SER A 1 101 ? -15.25 -11.961 -33.875 1 83.81 101 SER A C 1
ATOM 744 O O . SER A 1 101 ? -15.445 -12.234 -35.062 1 83.81 101 SER A O 1
ATOM 746 N N . VAL A 1 102 ? -14.117 -11.766 -33.406 1 78.31 102 VAL A N 1
ATOM 747 C CA . VAL A 1 102 ? -12.922 -11.727 -34.25 1 78.31 102 VAL A CA 1
ATOM 748 C C . VAL A 1 102 ? -12.617 -13.125 -34.781 1 78.31 102 VAL A C 1
ATOM 750 O O . VAL A 1 102 ? -12.211 -13.281 -35.938 1 78.31 102 VAL A O 1
ATOM 753 N N . ARG A 1 103 ? -12.938 -14.109 -33.969 1 81.25 103 ARG A N 1
ATOM 754 C CA . ARG A 1 103 ? -12.688 -15.5 -34.344 1 81.25 103 ARG A CA 1
ATOM 755 C C . ARG A 1 103 ? -13.875 -16.078 -35.125 1 81.25 103 ARG A C 1
ATOM 757 O O . ARG A 1 103 ? -13.883 -17.266 -35.438 1 81.25 103 ARG A O 1
ATOM 764 N N . LYS A 1 104 ? -14.898 -15.312 -35.312 1 85.12 104 LYS A N 1
ATOM 765 C CA . LYS A 1 104 ? -16.078 -15.656 -36.094 1 85.12 104 LYS A CA 1
ATOM 766 C C . LYS A 1 104 ? -16.812 -16.859 -35.469 1 85.12 104 LYS A C 1
ATOM 768 O O . LYS A 1 104 ? -17.203 -17.766 -36.219 1 85.12 104 LYS A O 1
ATOM 773 N N . VAL A 1 105 ? -16.797 -16.828 -34.25 1 88.62 105 VAL A N 1
ATOM 774 C CA . VAL A 1 105 ? -17.594 -17.844 -33.531 1 88.62 105 VAL A CA 1
ATOM 775 C C . VAL A 1 105 ? -19.078 -17.625 -33.844 1 88.62 105 VAL A C 1
ATOM 777 O O . VAL A 1 105 ? -19.562 -16.5 -33.844 1 88.62 105 VAL A O 1
ATOM 780 N N . PRO A 1 106 ? -19.75 -18.688 -34.094 1 92.81 106 PRO A N 1
ATOM 781 C CA . PRO A 1 106 ? -21.188 -18.562 -34.375 1 92.81 106 PRO A CA 1
ATOM 782 C C . PRO A 1 106 ? -21.938 -17.812 -33.281 1 92.81 106 PRO A C 1
ATOM 784 O O . PRO A 1 106 ? -21.641 -18 -32.094 1 92.81 106 PRO A O 1
ATOM 787 N N . ALA A 1 107 ? -22.938 -17.125 -33.656 1 91.56 107 ALA A N 1
ATOM 788 C CA . ALA A 1 107 ? -23.641 -16.203 -32.75 1 91.56 107 ALA A CA 1
ATOM 789 C C . ALA A 1 107 ? -24.266 -16.938 -31.578 1 91.56 107 ALA A C 1
ATOM 791 O O . ALA A 1 107 ? -24.188 -16.484 -30.438 1 91.56 107 ALA A O 1
ATOM 792 N N . ALA A 1 108 ? -24.797 -18.016 -31.875 1 93.06 108 ALA A N 1
ATOM 793 C CA . ALA A 1 108 ? -25.469 -18.781 -30.828 1 93.06 108 ALA A CA 1
ATOM 794 C C . ALA A 1 108 ? -24.453 -19.266 -29.781 1 93.06 108 ALA A C 1
ATOM 796 O O . ALA A 1 108 ? -24.719 -19.219 -28.578 1 93.06 108 ALA A O 1
ATOM 797 N N . GLU A 1 109 ? -23.391 -19.672 -30.281 1 92.81 109 GLU A N 1
ATOM 798 C CA . GLU A 1 109 ? -22.328 -20.141 -29.391 1 92.81 109 GLU A CA 1
ATOM 799 C C . GLU A 1 109 ? -21.719 -18.984 -28.609 1 92.81 109 GLU A C 1
ATOM 801 O O . GLU A 1 109 ? -21.422 -19.125 -27.422 1 92.81 109 GLU A O 1
ATOM 806 N N . ALA A 1 110 ? -21.516 -17.953 -29.266 1 93.19 110 ALA A N 1
ATOM 807 C CA . ALA A 1 110 ? -20.953 -16.766 -28.625 1 93.19 110 ALA A CA 1
ATOM 808 C C . ALA A 1 110 ? -21.844 -16.281 -27.484 1 93.19 110 ALA A C 1
ATOM 810 O O . ALA A 1 110 ? -21.359 -16 -26.375 1 93.19 110 ALA A O 1
ATOM 811 N N . ARG A 1 111 ? -23.094 -16.281 -27.781 1 93.69 111 ARG A N 1
ATOM 812 C CA . ARG A 1 111 ? -24.047 -15.852 -26.766 1 93.69 111 ARG A CA 1
ATOM 813 C C . ARG A 1 111 ? -24.031 -16.781 -25.562 1 93.69 111 ARG A C 1
ATOM 815 O O . ARG A 1 111 ? -24.062 -16.328 -24.422 1 93.69 111 ARG A O 1
ATOM 822 N N . ARG A 1 112 ? -23.953 -17.984 -25.859 1 93.38 112 ARG A N 1
ATOM 823 C CA . ARG A 1 112 ? -23.906 -18.969 -24.781 1 93.38 112 ARG A CA 1
ATOM 824 C C . ARG A 1 112 ? -22.656 -18.766 -23.922 1 93.38 112 ARG A C 1
ATOM 826 O O . ARG A 1 112 ? -22.734 -18.75 -22.688 1 93.38 112 ARG A O 1
ATOM 833 N N . ARG A 1 113 ? -21.594 -18.562 -24.516 1 91.62 113 ARG A N 1
ATOM 834 C CA . ARG A 1 113 ? -20.344 -18.391 -23.797 1 91.62 113 ARG A CA 1
ATOM 835 C C . ARG A 1 113 ? -20.344 -17.109 -22.969 1 91.62 113 ARG A C 1
ATOM 837 O O . ARG A 1 113 ? -19.859 -17.094 -21.828 1 91.62 113 ARG A O 1
ATOM 844 N N . ILE A 1 114 ? -20.891 -16.141 -23.562 1 94 114 ILE A N 1
ATOM 845 C CA . ILE A 1 114 ? -20.953 -14.852 -22.875 1 94 114 ILE A CA 1
ATOM 846 C C . ILE A 1 114 ? -21.844 -14.969 -21.641 1 94 114 ILE A C 1
ATOM 848 O O . ILE A 1 114 ? -21.469 -14.516 -20.562 1 94 114 ILE A O 1
ATOM 852 N N . ASP A 1 115 ? -22.906 -15.648 -21.828 1 93.56 115 ASP A N 1
ATOM 853 C CA . ASP A 1 115 ? -23.844 -15.812 -20.719 1 93.56 115 ASP A CA 1
ATOM 854 C C . ASP A 1 115 ? -23.234 -16.656 -19.609 1 93.56 115 ASP A C 1
ATOM 856 O O . ASP A 1 115 ? -23.391 -16.328 -18.422 1 93.56 115 ASP A O 1
ATOM 860 N N . GLU A 1 116 ? -22.594 -17.641 -20 1 90.62 116 GLU A N 1
ATOM 861 C CA . GLU A 1 116 ? -21.938 -18.5 -19.016 1 90.62 116 GLU A CA 1
ATOM 862 C C . GLU A 1 116 ? -20.859 -17.734 -18.25 1 90.62 116 GLU A C 1
ATOM 864 O O . GLU A 1 116 ? -20.781 -17.812 -17.031 1 90.62 116 GLU A O 1
ATOM 869 N N . ALA A 1 117 ? -20.078 -17.031 -18.969 1 89.38 117 ALA A N 1
ATOM 870 C CA . ALA A 1 117 ? -19.031 -16.234 -18.344 1 89.38 117 ALA A CA 1
ATOM 871 C C . ALA A 1 117 ? -19.625 -15.18 -17.422 1 89.38 117 ALA A C 1
ATOM 873 O O . ALA A 1 117 ? -19.125 -14.969 -16.312 1 89.38 117 ALA A O 1
ATOM 874 N N . ALA A 1 118 ? -20.672 -14.57 -17.859 1 92.44 118 ALA A N 1
ATOM 875 C CA . ALA A 1 118 ? -21.328 -13.531 -17.078 1 92.44 118 ALA A CA 1
ATOM 876 C C . ALA A 1 118 ? -21.891 -14.094 -15.773 1 92.44 118 ALA A C 1
ATOM 878 O O . ALA A 1 118 ? -21.781 -13.461 -14.727 1 92.44 118 ALA A O 1
ATOM 879 N N . ALA A 1 119 ? -22.406 -15.227 -15.898 1 89.31 119 ALA A N 1
ATOM 880 C CA . ALA A 1 119 ? -22.969 -15.883 -14.719 1 89.31 119 ALA A CA 1
ATOM 881 C C . ALA A 1 119 ? -21.875 -16.203 -13.703 1 89.31 119 ALA A C 1
ATOM 883 O O . ALA A 1 119 ? -22.031 -15.961 -12.508 1 89.31 119 ALA A O 1
ATOM 884 N N . LEU A 1 120 ? -20.875 -16.656 -14.195 1 82.75 120 LEU A N 1
ATOM 885 C CA . LEU A 1 120 ? -19.766 -17.047 -13.344 1 82.75 120 LEU A CA 1
ATOM 886 C C . LEU A 1 120 ? -19.156 -15.828 -12.656 1 82.75 120 LEU A C 1
ATOM 888 O O . LEU A 1 120 ? -18.672 -15.922 -11.523 1 82.75 120 LEU A O 1
ATOM 892 N N . LEU A 1 121 ? -19.203 -14.68 -13.352 1 86.06 121 LEU A N 1
ATOM 893 C CA . LEU A 1 121 ? -18.531 -13.477 -12.867 1 86.06 121 LEU A CA 1
ATOM 894 C C . LEU A 1 121 ? -19.516 -12.523 -12.211 1 86.06 121 LEU A C 1
ATOM 896 O O . LEU A 1 121 ? -19.141 -11.438 -11.766 1 86.06 121 LEU A O 1
ATOM 900 N N . GLY A 1 122 ? -20.766 -12.914 -12.156 1 85.44 122 GLY A N 1
ATOM 901 C CA . GLY A 1 122 ? -21.781 -12.07 -11.555 1 85.44 122 GLY A CA 1
ATOM 902 C C . GLY A 1 122 ? -22.078 -10.828 -12.367 1 85.44 122 GLY A C 1
ATOM 903 O O . GLY A 1 122 ? -22.297 -9.75 -11.812 1 85.44 122 GLY A O 1
ATOM 904 N N . LEU A 1 123 ? -22 -10.969 -13.625 1 90.94 123 LEU A N 1
ATOM 905 C CA . LEU A 1 123 ? -22.188 -9.82 -14.5 1 90.94 123 LEU A CA 1
ATOM 906 C C . LEU A 1 123 ? -23.516 -9.93 -15.266 1 90.94 123 LEU A C 1
ATOM 908 O O . LEU A 1 123 ? -23.781 -9.125 -16.172 1 90.94 123 LEU A O 1
ATOM 912 N N . ASP A 1 124 ? -24.328 -10.836 -14.914 1 92.94 124 ASP A N 1
ATOM 913 C CA . ASP A 1 124 ? -25.547 -11.148 -15.656 1 92.94 124 ASP A CA 1
ATOM 914 C C . ASP A 1 124 ? -26.406 -9.898 -15.852 1 92.94 124 ASP A C 1
ATOM 916 O O . ASP A 1 124 ? -26.859 -9.617 -16.969 1 92.94 124 ASP A O 1
ATOM 920 N N . ALA A 1 125 ? -26.562 -9.18 -14.82 1 91.94 125 ALA A N 1
ATOM 921 C CA . ALA A 1 125 ? -27.469 -8.039 -14.836 1 91.94 125 ALA A CA 1
ATOM 922 C C . ALA A 1 125 ? -26.797 -6.812 -15.453 1 91.94 125 ALA A C 1
ATOM 924 O O . ALA A 1 125 ? -27.453 -5.781 -15.664 1 91.94 125 ALA A O 1
ATOM 925 N N . LEU A 1 126 ? -25.578 -6.965 -15.891 1 94 126 LEU A N 1
ATOM 926 C CA . LEU A 1 126 ? -24.812 -5.785 -16.297 1 94 126 LEU A CA 1
ATOM 927 C C . LEU A 1 126 ? -24.422 -5.875 -17.766 1 94 126 LEU A C 1
ATOM 929 O O . LEU A 1 126 ? -23.719 -5 -18.281 1 94 126 LEU A O 1
ATOM 933 N N . LEU A 1 127 ? -24.891 -6.824 -18.453 1 94.88 127 LEU A N 1
ATOM 934 C CA . LEU A 1 127 ? -24.422 -7.16 -19.797 1 94.88 127 LEU A CA 1
ATOM 935 C C . LEU A 1 127 ? -24.703 -6.023 -20.766 1 94.88 127 LEU A C 1
ATOM 937 O O . LEU A 1 127 ? -23.953 -5.828 -21.734 1 94.88 127 LEU A O 1
ATOM 941 N N . ALA A 1 128 ? -25.719 -5.277 -20.453 1 94.62 128 ALA A N 1
ATOM 942 C CA . ALA A 1 128 ? -26.109 -4.227 -21.391 1 94.62 128 ALA A CA 1
ATOM 943 C C . ALA A 1 128 ? -25.438 -2.902 -21.047 1 94.62 128 ALA A C 1
ATOM 945 O O . ALA A 1 128 ? -25.453 -1.963 -21.844 1 94.62 128 ALA A O 1
ATOM 946 N N . ARG A 1 129 ? -24.766 -2.885 -20 1 94 129 ARG A N 1
ATOM 947 C CA . ARG A 1 129 ? -24.125 -1.649 -19.562 1 94 129 ARG A CA 1
ATOM 948 C C . ARG A 1 129 ? -22.812 -1.423 -20.297 1 94 129 ARG A C 1
ATOM 950 O O . ARG A 1 129 ? -22.312 -2.32 -20.984 1 94 129 ARG A O 1
ATOM 957 N N . ARG A 1 130 ? -22.406 -0.161 -20.25 1 92.25 130 ARG A N 1
ATOM 958 C CA . ARG A 1 130 ? -21.078 0.197 -20.766 1 92.25 130 ARG A CA 1
ATOM 959 C C . ARG A 1 130 ? -20.078 0.352 -19.641 1 92.25 130 ARG A C 1
ATOM 961 O O . ARG A 1 130 ? -20.453 0.582 -18.484 1 92.25 130 ARG A O 1
ATOM 968 N N . PRO A 1 131 ? -18.703 0.196 -19.906 1 89.44 131 PRO A N 1
ATOM 969 C CA . PRO A 1 131 ? -17.656 0.222 -18.891 1 89.44 131 PRO A CA 1
ATOM 970 C C . PRO A 1 131 ? -17.734 1.452 -17.984 1 89.44 131 PRO A C 1
ATOM 972 O O . PRO A 1 131 ? -17.5 1.355 -16.781 1 89.44 131 PRO A O 1
ATOM 975 N N . GLY A 1 132 ? -18.125 2.529 -18.547 1 85.12 132 GLY A N 1
ATOM 976 C CA . GLY A 1 132 ? -18.219 3.756 -17.766 1 85.12 132 GLY A CA 1
ATOM 977 C C . GLY A 1 132 ? -19.266 3.686 -16.688 1 85.12 132 GLY A C 1
ATOM 978 O O . GLY A 1 132 ? -19.266 4.496 -15.75 1 85.12 132 GLY A O 1
ATOM 979 N N . GLN A 1 133 ? -20.125 2.725 -16.781 1 86.62 133 GLN A N 1
ATOM 980 C CA . GLN A 1 133 ? -21.219 2.574 -15.844 1 86.62 133 GLN A CA 1
ATOM 981 C C . GLN A 1 133 ? -20.906 1.51 -14.797 1 86.62 133 GLN A C 1
ATOM 983 O O . GLN A 1 133 ? -21.797 1.119 -14.023 1 86.62 133 GLN A O 1
ATOM 988 N N . LEU A 1 134 ? -19.734 0.991 -14.836 1 85.31 134 LEU A N 1
ATOM 989 C CA . LEU A 1 134 ? -19.328 -0.098 -13.953 1 85.31 134 LEU A CA 1
ATOM 990 C C . LEU A 1 134 ? -18.359 0.4 -12.891 1 85.31 134 LEU A C 1
ATOM 992 O O . LEU A 1 134 ? -17.656 1.392 -13.094 1 85.31 134 LEU A O 1
ATOM 996 N N . SER A 1 135 ? -18.438 -0.274 -11.742 1 71.88 135 SER A N 1
ATOM 997 C CA . SER A 1 135 ? -17.391 -0.07 -10.75 1 71.88 135 SER A CA 1
ATOM 998 C C . SER A 1 135 ? -16.062 -0.66 -11.227 1 71.88 135 SER A C 1
ATOM 1000 O O . SER A 1 135 ? -16.031 -1.411 -12.203 1 71.88 135 SER A O 1
ATOM 1002 N N . GLY A 1 136 ? -14.938 -0.265 -10.625 1 70.56 136 GLY A N 1
ATOM 1003 C CA . GLY A 1 136 ? -13.641 -0.829 -10.953 1 70.56 136 GLY A CA 1
ATOM 1004 C C . GLY A 1 136 ? -13.617 -2.344 -10.891 1 70.56 136 GLY A C 1
ATOM 1005 O O . GLY A 1 136 ? -13.094 -2.996 -11.805 1 70.56 136 GLY A O 1
ATOM 1006 N N . GLY A 1 137 ? -14.227 -2.855 -9.844 1 71.56 137 GLY A N 1
ATOM 1007 C CA . GLY A 1 137 ? -14.297 -4.301 -9.727 1 71.56 137 GLY A CA 1
ATOM 1008 C C . GLY A 1 137 ? -15.094 -4.953 -10.844 1 71.56 137 GLY A C 1
ATOM 1009 O O . GLY A 1 137 ? -14.703 -6.008 -11.352 1 71.56 137 GLY A O 1
ATOM 1010 N N . GLN A 1 138 ? -16.141 -4.266 -11.148 1 78.81 138 GLN A N 1
ATOM 1011 C CA . GLN A 1 138 ? -16.953 -4.773 -12.25 1 78.81 138 GLN A CA 1
ATOM 1012 C C . GLN A 1 138 ? -16.188 -4.73 -13.57 1 78.81 138 GLN A C 1
ATOM 1014 O O . GLN A 1 138 ? -16.234 -5.68 -14.352 1 78.81 138 GLN A O 1
ATOM 1019 N N . GLN A 1 139 ? -15.453 -3.693 -13.758 1 83.31 139 GLN A N 1
ATOM 1020 C CA . GLN A 1 139 ? -14.641 -3.586 -14.961 1 83.31 139 GLN A CA 1
ATOM 1021 C C . GLN A 1 139 ? -13.594 -4.695 -15.023 1 83.31 139 GLN A C 1
ATOM 1023 O O . GLN A 1 139 ? -13.352 -5.266 -16.094 1 83.31 139 GLN A O 1
ATOM 1028 N N . GLN A 1 140 ? -13.031 -4.961 -13.914 1 77.38 140 GLN A N 1
ATOM 1029 C CA . GLN A 1 140 ? -12.055 -6.043 -13.852 1 77.38 140 GLN A CA 1
ATOM 1030 C C . GLN A 1 140 ? -12.688 -7.379 -14.227 1 77.38 140 GLN A C 1
ATOM 1032 O O . GLN A 1 140 ? -12.086 -8.164 -14.969 1 77.38 140 GLN A O 1
ATOM 1037 N N . ARG A 1 141 ? -13.82 -7.633 -13.688 1 81.25 141 ARG A N 1
ATOM 1038 C CA . ARG A 1 141 ? -14.516 -8.883 -13.992 1 81.25 141 ARG A CA 1
ATOM 1039 C C . ARG A 1 141 ? -14.852 -8.969 -15.477 1 81.25 141 ARG A C 1
ATOM 1041 O O . ARG A 1 141 ? -14.812 -10.055 -16.062 1 81.25 141 ARG A O 1
ATOM 1048 N N . VAL A 1 142 ? -15.148 -7.867 -16.031 1 88.12 142 VAL A N 1
ATOM 1049 C CA . VAL A 1 142 ? -15.398 -7.852 -17.469 1 88.12 142 VAL A CA 1
ATOM 1050 C C . VAL A 1 142 ? -14.125 -8.258 -18.219 1 88.12 142 VAL A C 1
ATOM 1052 O O . VAL A 1 142 ? -14.18 -9.078 -19.141 1 88.12 142 VAL A O 1
ATOM 1055 N N . ALA A 1 143 ? -13.016 -7.703 -17.781 1 84.12 143 ALA A N 1
ATOM 1056 C CA . ALA A 1 143 ? -11.742 -8.039 -18.406 1 84.12 143 ALA A CA 1
ATOM 1057 C C . ALA A 1 143 ? -11.438 -9.531 -18.281 1 84.12 143 ALA A C 1
ATOM 1059 O O . ALA A 1 143 ? -10.969 -10.164 -19.219 1 84.12 143 ALA A O 1
ATOM 1060 N N . LEU A 1 144 ? -11.719 -10.078 -17.188 1 82.31 144 LEU A N 1
ATOM 1061 C CA . LEU A 1 144 ? -11.531 -11.508 -16.953 1 82.31 144 LEU A CA 1
ATOM 1062 C C . LEU A 1 144 ? -12.484 -12.328 -17.797 1 82.31 144 LEU A C 1
ATOM 1064 O O . LEU A 1 144 ? -12.156 -13.445 -18.219 1 82.31 144 LEU A O 1
ATOM 1068 N N . GLY A 1 145 ? -13.656 -11.812 -18.016 1 86.44 145 GLY A N 1
ATOM 1069 C CA . GLY A 1 145 ? -14.633 -12.469 -18.859 1 86.44 145 GLY A CA 1
ATOM 1070 C C . GLY A 1 145 ? -14.117 -12.734 -20.266 1 86.44 145 GLY A C 1
ATOM 1071 O O . GLY A 1 145 ? -14.398 -13.789 -20.844 1 86.44 145 GLY A O 1
ATOM 1072 N N . ARG A 1 146 ? -13.344 -11.875 -20.703 1 84.19 146 ARG A N 1
ATOM 1073 C CA . ARG A 1 146 ? -12.734 -12.062 -22.031 1 84.19 146 ARG A CA 1
ATOM 1074 C C . ARG A 1 146 ? -11.891 -13.328 -22.062 1 84.19 146 ARG A C 1
ATOM 1076 O O . ARG A 1 146 ? -11.883 -14.047 -23.062 1 84.19 146 ARG A O 1
ATOM 1083 N N . ALA A 1 147 ? -11.219 -13.555 -21.016 1 79.94 147 ALA A N 1
ATOM 1084 C CA . ALA A 1 147 ? -10.375 -14.742 -20.938 1 79.94 147 ALA A CA 1
ATOM 1085 C C . ALA A 1 147 ? -11.219 -16.016 -20.891 1 79.94 147 ALA A C 1
ATOM 1087 O O . ALA A 1 147 ? -10.875 -17.016 -21.516 1 79.94 147 ALA A O 1
ATOM 1088 N N . LEU A 1 148 ? -12.281 -15.922 -20.25 1 84.19 148 LEU A N 1
ATOM 1089 C CA . LEU A 1 148 ? -13.117 -17.094 -20.031 1 84.19 148 LEU A CA 1
ATOM 1090 C C . LEU A 1 148 ? -13.805 -17.531 -21.328 1 84.19 148 LEU A C 1
ATOM 1092 O O . LEU A 1 148 ? -13.852 -18.719 -21.656 1 84.19 148 LEU A O 1
ATOM 1096 N N . VAL A 1 149 ? -14.312 -16.547 -22 1 87.31 149 VAL A N 1
ATOM 1097 C CA . VAL A 1 149 ? -15.07 -16.891 -23.203 1 87.31 149 VAL A CA 1
ATOM 1098 C C . VAL A 1 149 ? -14.125 -17.469 -24.25 1 87.31 149 VAL A C 1
ATOM 1100 O O . VAL A 1 149 ? -14.539 -18.266 -25.109 1 87.31 149 VAL A O 1
ATOM 1103 N N . ALA A 1 150 ? -12.906 -17.031 -24.188 1 81.56 150 ALA A N 1
ATOM 1104 C CA . ALA A 1 150 ? -11.898 -17.516 -25.125 1 81.56 150 ALA A CA 1
ATOM 1105 C C . ALA A 1 150 ? -11.406 -18.906 -24.734 1 81.56 150 ALA A C 1
ATOM 1107 O O . ALA A 1 150 ? -10.617 -19.516 -25.469 1 81.56 150 ALA A O 1
ATOM 1108 N N . ARG A 1 151 ? -11.883 -19.375 -23.609 1 80.62 151 ARG A N 1
ATOM 1109 C CA . ARG A 1 151 ? -11.469 -20.672 -23.078 1 80.62 151 ARG A CA 1
ATOM 1110 C C . ARG A 1 151 ? -9.953 -20.75 -22.953 1 80.62 151 ARG A C 1
ATOM 1112 O O . ARG A 1 151 ? -9.352 -21.781 -23.234 1 80.62 151 ARG A O 1
ATOM 1119 N N . ALA A 1 152 ? -9.398 -19.719 -22.719 1 83.94 152 ALA A N 1
ATOM 1120 C CA . ALA A 1 152 ? -7.961 -19.672 -22.469 1 83.94 152 ALA A CA 1
ATOM 1121 C C . ALA A 1 152 ? -7.613 -20.375 -21.156 1 83.94 152 ALA A C 1
ATOM 1123 O O . ALA A 1 152 ? -8.359 -20.281 -20.172 1 83.94 152 ALA A O 1
ATOM 1124 N N . ARG A 1 153 ? -6.531 -21.125 -21.281 1 85.44 153 ARG A N 1
ATOM 1125 C CA . ARG A 1 153 ? -6.102 -21.844 -20.078 1 85.44 153 ARG A CA 1
ATOM 1126 C C . ARG A 1 153 ? -5.043 -21.047 -19.312 1 85.44 153 ARG A C 1
ATOM 1128 O O . ARG A 1 153 ? -4.699 -21.375 -18.188 1 85.44 153 ARG A O 1
ATOM 1135 N N . VAL A 1 154 ? -4.535 -20.078 -20.016 1 91.88 154 VAL A N 1
ATOM 1136 C CA . VAL A 1 154 ? -3.525 -19.203 -19.422 1 91.88 154 VAL A CA 1
ATOM 1137 C C . VAL A 1 154 ? -4.023 -17.766 -19.422 1 91.88 154 VAL A C 1
ATOM 1139 O O . VAL A 1 154 ? -4.57 -17.297 -20.422 1 91.88 154 VAL A O 1
ATOM 1142 N N . CYS A 1 155 ? -3.906 -17.125 -18.281 1 91.5 155 CYS A N 1
ATOM 1143 C CA . CYS A 1 155 ? -4.27 -15.711 -18.172 1 91.5 155 CYS A CA 1
ATOM 1144 C C . CYS A 1 155 ? -3.094 -14.883 -17.672 1 91.5 155 CYS A C 1
ATOM 1146 O O . CYS A 1 155 ? -2.527 -15.172 -16.625 1 91.5 155 CYS A O 1
ATOM 1148 N N . LEU A 1 156 ? -2.697 -13.906 -18.453 1 94.06 156 LEU A N 1
ATOM 1149 C CA . LEU A 1 156 ? -1.641 -12.969 -18.078 1 94.06 156 LEU A CA 1
ATOM 1150 C C . LEU A 1 156 ? -2.23 -11.648 -17.594 1 94.06 156 LEU A C 1
ATOM 1152 O O . LEU A 1 156 ? -3.123 -11.094 -18.25 1 94.06 156 LEU A O 1
ATOM 1156 N N . MET A 1 157 ? -1.745 -11.219 -16.438 1 92.19 157 MET A N 1
ATOM 1157 C CA . MET A 1 157 ? -2.252 -9.969 -15.883 1 92.19 157 MET A CA 1
ATOM 1158 C C . MET A 1 157 ? -1.107 -9 -15.578 1 92.19 157 MET A C 1
ATOM 1160 O O . MET A 1 157 ? -0.156 -9.367 -14.883 1 92.19 157 MET A O 1
ATOM 1164 N N . ASP A 1 158 ? -1.246 -7.828 -16.062 1 90.25 158 ASP A N 1
ATOM 1165 C CA . ASP A 1 158 ? -0.215 -6.812 -15.867 1 90.25 158 ASP A CA 1
ATOM 1166 C C . ASP A 1 158 ? -0.694 -5.723 -14.906 1 90.25 158 ASP A C 1
ATOM 1168 O O . ASP A 1 158 ? -1.291 -4.734 -15.336 1 90.25 158 ASP A O 1
ATOM 1172 N N . GLU A 1 159 ? -0.4 -5.855 -13.641 1 87.25 159 GLU A N 1
ATOM 1173 C CA . GLU A 1 159 ? -0.707 -4.934 -12.555 1 87.25 159 GLU A CA 1
ATOM 1174 C C . GLU A 1 159 ? -2.184 -4.551 -12.555 1 87.25 159 GLU A C 1
ATOM 1176 O O . GLU A 1 159 ? -2.523 -3.365 -12.516 1 87.25 159 GLU A O 1
ATOM 1181 N N . PRO A 1 160 ? -3.029 -5.52 -12.453 1 84.38 160 PRO A N 1
ATOM 1182 C CA . PRO A 1 160 ? -4.457 -5.254 -12.656 1 84.38 160 PRO A CA 1
ATOM 1183 C C . PRO A 1 160 ? -5.082 -4.473 -11.508 1 84.38 160 PRO A C 1
ATOM 1185 O O . PRO A 1 160 ? -6.16 -3.895 -11.656 1 84.38 160 PRO A O 1
ATOM 1188 N N . LEU A 1 161 ? -4.406 -4.438 -10.352 1 82.19 161 LEU A N 1
ATOM 1189 C CA . LEU A 1 161 ? -5.027 -3.826 -9.18 1 82.19 161 LEU A CA 1
ATOM 1190 C C . LEU A 1 161 ? -4.312 -2.537 -8.789 1 82.19 161 LEU A C 1
ATOM 1192 O O . LEU A 1 161 ? -4.59 -1.957 -7.742 1 82.19 161 LEU A O 1
ATOM 1196 N N . SER A 1 162 ? -3.463 -1.979 -9.578 1 74.94 162 SER A N 1
ATOM 1197 C CA . SER A 1 162 ? -2.572 -0.876 -9.234 1 74.94 162 SER A CA 1
ATOM 1198 C C . SER A 1 162 ? -3.344 0.428 -9.062 1 74.94 162 SER A C 1
ATOM 1200 O O . SER A 1 162 ? -2.9 1.331 -8.352 1 74.94 162 SER A O 1
ATOM 1202 N N . ASN A 1 163 ? -4.473 0.509 -9.648 1 66.5 163 ASN A N 1
ATOM 1203 C CA . ASN A 1 163 ? -5.203 1.772 -9.633 1 66.5 163 ASN A CA 1
ATOM 1204 C C . ASN A 1 163 ? -6.309 1.767 -8.586 1 66.5 163 ASN A C 1
ATOM 1206 O O . ASN A 1 163 ? -7.062 2.736 -8.469 1 66.5 163 ASN A O 1
ATOM 12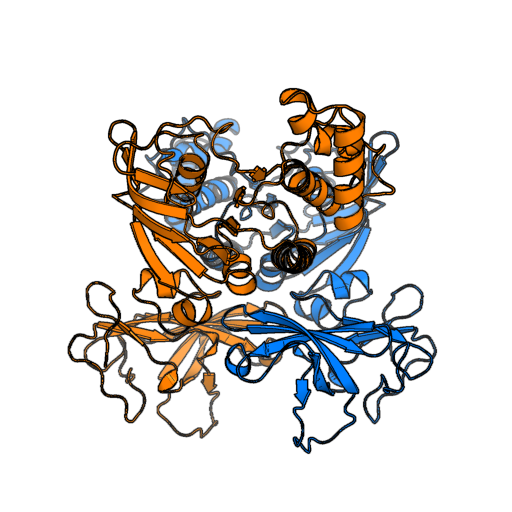10 N N . LEU A 1 164 ? -6.328 0.71 -7.828 1 70.5 164 LEU A N 1
ATOM 1211 C CA . LEU A 1 164 ? -7.406 0.567 -6.859 1 70.5 164 LEU A CA 1
ATOM 1212 C C . LEU A 1 164 ? -6.957 1.013 -5.473 1 70.5 164 LEU A C 1
ATOM 1214 O O . LEU A 1 164 ? -5.762 0.98 -5.164 1 70.5 164 LEU A O 1
ATOM 1218 N N . ASP A 1 165 ? -7.906 1.507 -4.605 1 68.81 165 ASP A N 1
ATOM 1219 C CA . ASP A 1 165 ? -7.609 1.826 -3.211 1 68.81 165 ASP A CA 1
ATOM 1220 C C . ASP A 1 165 ? -7.371 0.557 -2.395 1 68.81 165 ASP A C 1
ATOM 1222 O O . ASP A 1 165 ? -7.621 -0.551 -2.875 1 68.81 165 ASP A O 1
ATOM 1226 N N . ALA A 1 166 ? -6.926 0.752 -1.146 1 72.19 166 ALA A N 1
ATOM 1227 C CA . ALA A 1 166 ? -6.465 -0.354 -0.31 1 72.19 166 ALA A CA 1
ATOM 1228 C C . ALA A 1 166 ? -7.598 -1.341 -0.035 1 72.19 166 ALA A C 1
ATOM 1230 O O . ALA A 1 166 ? -7.402 -2.557 -0.117 1 72.19 166 ALA A O 1
ATOM 1231 N N . GLN A 1 167 ? -8.719 -0.869 0.223 1 72.5 167 GLN A N 1
ATOM 1232 C CA . GLN A 1 167 ? -9.836 -1.738 0.575 1 72.5 167 GLN A CA 1
ATOM 1233 C C . GLN A 1 167 ? -10.281 -2.57 -0.624 1 72.5 167 GLN A C 1
ATOM 1235 O O . GLN A 1 167 ? -10.445 -3.787 -0.515 1 72.5 167 GLN A O 1
ATOM 1240 N N . LEU A 1 168 ? -10.492 -1.858 -1.674 1 72.31 168 LEU A N 1
ATOM 1241 C CA . LEU A 1 168 ? -10.922 -2.561 -2.877 1 72.31 168 LEU A CA 1
ATOM 1242 C C . LEU A 1 168 ? -9.859 -3.541 -3.35 1 72.31 168 LEU A C 1
ATOM 1244 O O . LEU A 1 168 ? -10.18 -4.633 -3.824 1 72.31 168 LEU A O 1
ATOM 1248 N N . ARG A 1 169 ? -8.633 -3.236 -3.15 1 80.88 169 ARG A N 1
ATOM 1249 C CA . ARG A 1 169 ? -7.535 -4.133 -3.516 1 80.88 169 ARG A CA 1
ATOM 1250 C C . ARG A 1 169 ? -7.617 -5.438 -2.736 1 80.88 169 ARG A C 1
ATOM 1252 O O . ARG A 1 169 ? -7.473 -6.52 -3.309 1 80.88 169 ARG A O 1
ATOM 1259 N N . GLN A 1 170 ? -7.805 -5.281 -1.517 1 81.12 170 GLN A N 1
ATOM 1260 C CA . GLN A 1 170 ? -7.898 -6.465 -0.67 1 81.12 170 GLN A CA 1
ATOM 1261 C C . GLN A 1 170 ? -9.062 -7.355 -1.098 1 81.12 170 GLN A C 1
ATOM 1263 O O . GLN A 1 170 ? -8.914 -8.578 -1.198 1 81.12 170 GLN A O 1
ATOM 1268 N N . GLU A 1 171 ? -10.141 -6.758 -1.342 1 77.31 171 GLU A N 1
ATOM 1269 C CA . GLU A 1 171 ? -11.32 -7.508 -1.768 1 77.31 171 GLU A CA 1
ATOM 1270 C C . GLU A 1 171 ? -11.07 -8.219 -3.096 1 77.31 171 GLU A C 1
ATOM 1272 O O . GLU A 1 171 ? -11.414 -9.391 -3.252 1 77.31 171 GLU A O 1
ATOM 1277 N N . MET A 1 172 ? -10.469 -7.527 -3.947 1 82 172 MET A N 1
ATOM 1278 C CA . MET A 1 172 ? -10.258 -8.062 -5.289 1 82 172 MET A CA 1
ATOM 1279 C C . MET A 1 172 ? -9.211 -9.172 -5.27 1 82 172 MET A C 1
ATOM 1281 O O . MET A 1 172 ? -9.289 -10.117 -6.051 1 82 172 MET A O 1
ATOM 1285 N N . ARG A 1 173 ? -8.242 -9.078 -4.418 1 88.44 173 ARG A N 1
ATOM 1286 C CA . ARG A 1 173 ? -7.258 -10.148 -4.297 1 88.44 173 ARG A CA 1
ATOM 1287 C C . ARG A 1 173 ? -7.926 -11.469 -3.951 1 88.44 173 ARG A C 1
ATOM 1289 O O . ARG A 1 173 ? -7.664 -12.492 -4.59 1 88.44 173 ARG A O 1
ATOM 1296 N N . THR A 1 174 ? -8.805 -11.383 -3.039 1 83.94 174 THR A N 1
ATOM 1297 C CA . THR A 1 174 ? -9.508 -12.586 -2.604 1 83.94 174 THR A CA 1
ATOM 1298 C C . THR A 1 174 ? -10.375 -13.141 -3.73 1 83.94 174 THR A C 1
ATOM 1300 O O . THR A 1 174 ? -10.359 -14.344 -3.992 1 83.94 174 THR A O 1
ATOM 1303 N N . GLU A 1 175 ? -11.023 -12.281 -4.324 1 80.75 175 GLU A N 1
ATOM 1304 C CA . GLU A 1 175 ? -11.922 -12.695 -5.398 1 80.75 175 GLU A CA 1
ATOM 1305 C C . GLU A 1 175 ? -11.148 -13.312 -6.562 1 80.75 175 GLU A C 1
ATOM 1307 O O . GLU A 1 175 ? -11.555 -14.344 -7.105 1 80.75 175 GLU A O 1
ATOM 1312 N N . LEU A 1 176 ? -10.102 -12.688 -6.969 1 85.38 176 LEU A N 1
ATOM 1313 C CA . LEU A 1 176 ? -9.305 -13.18 -8.086 1 85.38 176 LEU A CA 1
ATOM 1314 C C . LEU A 1 176 ? -8.742 -14.57 -7.789 1 85.38 176 LEU A C 1
ATOM 1316 O O . LEU A 1 176 ? -8.75 -15.445 -8.656 1 85.38 176 LEU A O 1
ATOM 1320 N N . ARG A 1 177 ? -8.273 -14.758 -6.621 1 89.5 177 ARG A N 1
ATOM 1321 C CA . ARG A 1 177 ? -7.734 -16.062 -6.234 1 89.5 177 ARG A CA 1
ATOM 1322 C C . ARG A 1 177 ? -8.812 -17.125 -6.258 1 89.5 177 ARG A C 1
ATOM 1324 O O . ARG A 1 177 ? -8.594 -18.234 -6.758 1 89.5 177 ARG A O 1
ATOM 1331 N N . GLU A 1 178 ? -9.922 -16.766 -5.738 1 84.06 178 GLU A N 1
ATOM 1332 C CA . GLU A 1 178 ? -11.031 -17.703 -5.734 1 84.06 178 GLU A CA 1
ATOM 1333 C C . GLU A 1 178 ? -11.461 -18.062 -7.156 1 84.06 178 GLU A C 1
ATOM 1335 O O . GLU A 1 178 ? -11.719 -19.234 -7.461 1 84.06 178 GLU A O 1
ATOM 1340 N N . LEU A 1 179 ? -11.555 -17.078 -7.926 1 81.25 179 LEU A N 1
ATOM 1341 C CA . LEU A 1 179 ? -11.953 -17.297 -9.312 1 81.25 179 LEU A CA 1
ATOM 1342 C C . LEU A 1 179 ? -10.938 -18.172 -10.039 1 81.25 179 LEU A C 1
ATOM 1344 O O . LEU A 1 179 ? -11.312 -19.078 -10.789 1 81.25 179 LEU A O 1
ATOM 1348 N N . GLN A 1 180 ? -9.688 -17.906 -9.906 1 87.62 180 GLN A N 1
ATOM 1349 C CA . GLN A 1 180 ? -8.633 -18.703 -10.523 1 87.62 180 GLN A CA 1
ATOM 1350 C C . GLN A 1 180 ? -8.727 -20.172 -10.117 1 87.62 180 GLN A C 1
ATOM 1352 O O . GLN A 1 180 ? -8.617 -21.062 -10.953 1 87.62 180 GLN A O 1
ATOM 1357 N N . ARG A 1 181 ? -8.945 -20.453 -8.844 1 87.31 181 ARG A N 1
ATOM 1358 C CA . ARG A 1 181 ? -9.047 -21.812 -8.336 1 87.31 181 ARG A CA 1
ATOM 1359 C C . ARG A 1 181 ? -10.266 -22.516 -8.906 1 87.31 181 ARG A C 1
ATOM 1361 O O . ARG A 1 181 ? -10.188 -23.672 -9.328 1 87.31 181 ARG A O 1
ATOM 1368 N N . ARG A 1 182 ? -11.312 -21.797 -8.938 1 83.56 182 ARG A N 1
ATOM 1369 C CA . ARG A 1 182 ? -12.562 -22.359 -9.43 1 83.56 182 ARG A CA 1
ATOM 1370 C C . ARG A 1 182 ? -12.453 -22.703 -10.914 1 83.56 182 ARG A C 1
ATOM 1372 O O . ARG A 1 182 ? -12.969 -23.75 -11.352 1 83.56 182 ARG A O 1
ATOM 1379 N N . LEU A 1 183 ? -11.75 -21.891 -11.664 1 80.12 183 LEU A N 1
ATOM 1380 C CA . LEU A 1 183 ? -11.672 -22.062 -13.109 1 80.12 183 LEU A CA 1
ATOM 1381 C C . LEU A 1 183 ? -10.461 -22.906 -13.492 1 80.12 183 LEU A C 1
ATOM 1383 O O . LEU A 1 183 ? -10.352 -23.375 -14.633 1 80.12 183 LEU A O 1
ATOM 1387 N N . GLY A 1 184 ? -9.578 -23.047 -12.578 1 86.25 184 GLY A N 1
ATOM 1388 C CA . GLY A 1 184 ? -8.375 -23.828 -12.852 1 86.25 184 GLY A CA 1
ATOM 1389 C C . GLY A 1 184 ? -7.434 -23.156 -13.828 1 86.25 184 GLY A C 1
ATOM 1390 O O . GLY A 1 184 ? -6.812 -23.828 -14.656 1 86.25 184 GLY A O 1
ATOM 1391 N N . LEU A 1 185 ? -7.383 -21.906 -13.836 1 88.5 185 LEU A N 1
ATOM 1392 C CA . LEU A 1 185 ? -6.555 -21.141 -14.758 1 88.5 185 LEU A CA 1
ATOM 1393 C C . LEU A 1 185 ? -5.105 -21.109 -14.289 1 88.5 185 LEU A C 1
ATOM 1395 O O . LEU A 1 185 ? -4.84 -21.047 -13.086 1 88.5 185 LEU A O 1
ATOM 1399 N N . THR A 1 186 ? -4.215 -21.234 -15.289 1 94.06 186 THR A N 1
ATOM 1400 C CA . THR A 1 186 ? -2.832 -20.844 -15.031 1 94.06 186 THR A CA 1
ATOM 1401 C C . THR A 1 186 ? -2.66 -19.344 -15.164 1 94.06 186 THR A C 1
ATOM 1403 O O . THR A 1 186 ? -2.949 -18.766 -16.219 1 94.06 186 THR A O 1
ATOM 1406 N N . VAL A 1 187 ? -2.213 -18.703 -14.086 1 94.69 187 VAL A N 1
ATOM 1407 C CA . VAL A 1 187 ? -2.15 -17.234 -14.094 1 94.69 187 VAL A CA 1
ATOM 1408 C C . VAL A 1 187 ? -0.706 -16.781 -13.906 1 94.69 187 VAL A C 1
ATOM 1410 O O . VAL A 1 187 ? 0.024 -17.344 -13.078 1 94.69 187 VAL A O 1
ATOM 1413 N N . VAL A 1 188 ? -0.328 -15.859 -14.734 1 96.81 188 VAL A N 1
ATOM 1414 C CA . VAL A 1 188 ? 0.893 -15.086 -14.531 1 96.81 188 VAL A CA 1
ATOM 1415 C C . VAL A 1 188 ? 0.538 -13.633 -14.211 1 96.81 188 VAL A C 1
ATOM 1417 O O . VAL A 1 188 ? -0.062 -12.938 -15.039 1 96.81 188 VAL A O 1
ATOM 1420 N N . TYR A 1 189 ? 0.951 -13.25 -13.031 1 95.94 189 TYR A N 1
ATOM 1421 C CA . TYR A 1 189 ? 0.535 -11.969 -12.461 1 95.94 189 TYR A CA 1
ATOM 1422 C C . TYR A 1 189 ? 1.74 -11.078 -12.18 1 95.94 189 TYR A C 1
ATOM 1424 O O . TYR A 1 189 ? 2.658 -11.477 -11.461 1 95.94 189 TYR A O 1
ATOM 1432 N N . VAL A 1 190 ? 1.729 -9.938 -12.828 1 94.75 190 VAL A N 1
ATOM 1433 C CA . VAL A 1 190 ? 2.82 -8.992 -12.609 1 94.75 190 VAL A CA 1
ATOM 1434 C C . VAL A 1 190 ? 2.385 -7.922 -11.617 1 94.75 190 VAL A C 1
ATOM 1436 O O . VAL A 1 190 ? 1.304 -7.34 -11.758 1 94.75 190 VAL A O 1
ATOM 1439 N N . THR A 1 191 ? 3.242 -7.684 -10.664 1 91.25 191 THR A N 1
ATOM 1440 C CA . THR A 1 191 ? 2.963 -6.621 -9.703 1 91.25 191 THR A CA 1
ATOM 1441 C C . THR A 1 191 ? 4.238 -6.184 -8.992 1 91.25 191 THR A C 1
ATOM 1443 O O . THR A 1 191 ? 5.227 -6.922 -8.969 1 91.25 191 THR A O 1
ATOM 1446 N N . HIS A 1 192 ? 4.195 -5.008 -8.531 1 85.19 192 HIS A N 1
ATOM 1447 C CA . HIS A 1 192 ? 5.246 -4.562 -7.621 1 85.19 192 HIS A CA 1
ATOM 1448 C C . HIS A 1 192 ? 4.773 -4.598 -6.172 1 85.19 192 HIS A C 1
ATOM 1450 O O . HIS A 1 192 ? 5.539 -4.289 -5.254 1 85.19 192 HIS A O 1
ATOM 1456 N N . ASP A 1 193 ? 3.557 -5 -5.957 1 87 193 ASP A N 1
ATOM 1457 C CA . ASP A 1 193 ? 2.947 -5.004 -4.629 1 87 193 ASP A CA 1
ATOM 1458 C C . ASP A 1 193 ? 3.189 -6.332 -3.916 1 87 193 ASP A C 1
ATOM 1460 O O . ASP A 1 193 ? 2.699 -7.375 -4.352 1 87 193 ASP A O 1
ATOM 1464 N N . GLN A 1 194 ? 3.762 -6.273 -2.797 1 90.06 194 GLN A N 1
ATOM 1465 C CA . GLN A 1 194 ? 4.152 -7.492 -2.096 1 90.06 194 GLN A CA 1
ATOM 1466 C C . GLN A 1 194 ? 2.936 -8.195 -1.495 1 90.06 194 GLN A C 1
ATOM 1468 O O . GLN A 1 194 ? 2.902 -9.422 -1.408 1 90.06 194 GLN A O 1
ATOM 1473 N N . ALA A 1 195 ? 1.986 -7.363 -1.052 1 90.69 195 ALA A N 1
ATOM 1474 C CA . ALA A 1 195 ? 0.795 -7.973 -0.467 1 90.69 195 ALA A CA 1
ATOM 1475 C C . ALA A 1 195 ? 0.077 -8.852 -1.484 1 90.69 195 ALA A C 1
ATOM 1477 O O . ALA A 1 195 ? -0.417 -9.93 -1.143 1 90.69 195 ALA A O 1
ATOM 1478 N N . GLU A 1 196 ? 0.037 -8.422 -2.682 1 92.88 196 GLU A N 1
ATOM 1479 C CA . GLU A 1 196 ? -0.553 -9.219 -3.752 1 92.88 196 GLU A CA 1
ATOM 1480 C C . GLU A 1 196 ? 0.213 -10.523 -3.955 1 92.88 196 GLU A C 1
ATOM 1482 O O . GLU A 1 196 ? -0.385 -11.602 -4 1 92.88 196 GLU A O 1
ATOM 1487 N N . ALA A 1 197 ? 1.48 -10.391 -3.998 1 95.19 197 ALA A N 1
ATOM 1488 C CA . ALA A 1 197 ? 2.324 -11.562 -4.23 1 95.19 197 ALA A CA 1
ATOM 1489 C C . ALA A 1 197 ? 2.197 -12.562 -3.084 1 95.19 197 ALA A C 1
ATOM 1491 O O . ALA A 1 197 ? 1.97 -13.75 -3.312 1 95.19 197 ALA A O 1
ATOM 1492 N N . MET A 1 198 ? 2.244 -12.086 -1.929 1 94.94 198 MET A N 1
ATOM 1493 C CA . MET A 1 198 ? 2.254 -12.945 -0.748 1 94.94 198 MET A CA 1
ATOM 1494 C C . MET A 1 198 ? 0.881 -13.57 -0.518 1 94.94 198 MET A C 1
ATOM 1496 O O . MET A 1 198 ? 0.782 -14.727 -0.106 1 94.94 198 MET A O 1
ATOM 1500 N N . GLY A 1 199 ? -0.103 -12.867 -0.85 1 93.69 199 GLY A N 1
ATOM 1501 C CA . GLY A 1 199 ? -1.449 -13.297 -0.511 1 93.69 199 GLY A CA 1
ATOM 1502 C C . GLY A 1 199 ? -2.084 -14.164 -1.583 1 93.69 199 GLY A C 1
ATOM 1503 O O . GLY A 1 199 ? -2.967 -14.977 -1.293 1 93.69 199 GLY A O 1
ATOM 1504 N N . MET A 1 200 ? -1.611 -14.031 -2.805 1 95 200 MET A N 1
ATOM 1505 C CA . MET A 1 200 ? -2.326 -14.695 -3.893 1 95 200 MET A CA 1
ATOM 1506 C C . MET A 1 200 ? -1.481 -15.805 -4.5 1 95 200 MET A C 1
ATOM 1508 O O . MET A 1 200 ? -2.02 -16.781 -5.02 1 95 200 MET A O 1
ATOM 1512 N N . ALA A 1 201 ? -0.234 -15.773 -4.391 1 97 201 ALA A N 1
ATOM 1513 C CA . ALA A 1 201 ? 0.649 -16.578 -5.227 1 97 201 ALA A CA 1
ATOM 1514 C C . ALA A 1 201 ? 0.821 -17.984 -4.645 1 97 201 ALA A C 1
ATOM 1516 O O . ALA A 1 201 ? 0.877 -18.156 -3.426 1 97 201 ALA A O 1
ATOM 1517 N N . ASP A 1 202 ? 0.901 -18.922 -5.562 1 96.38 202 ASP A N 1
ATOM 1518 C CA . ASP A 1 202 ? 1.485 -20.219 -5.234 1 96.38 202 ASP A CA 1
ATOM 1519 C C . ASP A 1 202 ? 3.008 -20.188 -5.348 1 96.38 202 ASP A C 1
ATOM 1521 O O . ASP A 1 202 ? 3.707 -20.859 -4.59 1 96.38 202 ASP A O 1
ATOM 1525 N N . GLN A 1 203 ? 3.332 -19.391 -6.289 1 96.56 203 GLN A N 1
ATOM 1526 C CA . GLN A 1 203 ? 4.75 -19.188 -6.578 1 96.56 203 GLN A CA 1
ATOM 1527 C C . GLN A 1 203 ? 5.055 -17.719 -6.836 1 96.56 203 GLN A C 1
ATOM 1529 O O . GLN A 1 203 ? 4.324 -17.047 -7.57 1 96.56 203 GLN A O 1
ATOM 1534 N N . VAL A 1 204 ? 6.105 -17.297 -6.203 1 97.5 204 VAL A N 1
ATOM 1535 C CA . VAL A 1 204 ? 6.598 -15.945 -6.434 1 97.5 204 VAL A CA 1
ATOM 1536 C C . VAL A 1 204 ? 7.945 -16 -7.152 1 97.5 204 VAL A C 1
ATOM 1538 O O . VAL A 1 204 ? 8.852 -16.719 -6.727 1 97.5 204 VAL A O 1
ATOM 1541 N N . VAL A 1 205 ? 8.039 -15.32 -8.25 1 97.69 205 VAL A N 1
ATOM 1542 C CA . VAL A 1 205 ? 9.297 -15.117 -8.953 1 97.69 205 VAL A CA 1
ATOM 1543 C C . VAL A 1 205 ? 9.805 -13.695 -8.703 1 97.69 205 VAL A C 1
ATOM 1545 O O . VAL A 1 205 ? 9.297 -12.734 -9.289 1 97.69 205 VAL A O 1
ATOM 1548 N N . LEU A 1 206 ? 10.781 -13.609 -7.887 1 96.94 206 LEU A N 1
ATOM 1549 C CA . LEU A 1 206 ? 11.383 -12.312 -7.59 1 96.94 206 LEU A CA 1
ATOM 1550 C C . LEU A 1 206 ? 12.469 -11.969 -8.602 1 96.94 206 LEU A C 1
ATOM 1552 O O . LEU A 1 206 ? 13.461 -12.695 -8.727 1 96.94 206 LEU A O 1
ATOM 1556 N N . LEU A 1 207 ? 12.227 -10.891 -9.281 1 95.31 207 LEU A N 1
ATOM 1557 C CA . LEU A 1 207 ? 13.148 -10.453 -10.32 1 95.31 207 LEU A CA 1
ATOM 1558 C C . LEU A 1 207 ? 13.938 -9.227 -9.883 1 95.31 207 LEU A C 1
ATOM 1560 O O . LEU A 1 207 ? 13.398 -8.352 -9.195 1 95.31 207 LEU A O 1
ATOM 1564 N N . SER A 1 208 ? 15.18 -9.219 -10.25 1 93.25 208 SER A N 1
ATOM 1565 C CA . SER A 1 208 ? 16.062 -8.07 -10.039 1 93.25 208 SER A CA 1
ATOM 1566 C C . SER A 1 208 ? 17.062 -7.926 -11.18 1 93.25 208 SER A C 1
ATOM 1568 O O . SER A 1 208 ? 17.75 -8.883 -11.531 1 93.25 208 SER A O 1
ATOM 1570 N N . GLN A 1 209 ? 17.062 -6.766 -11.781 1 90.38 209 GLN A N 1
ATOM 1571 C CA . GLN A 1 209 ? 18 -6.438 -12.844 1 90.38 209 GLN A CA 1
ATOM 1572 C C . GLN A 1 209 ? 17.969 -7.484 -13.953 1 90.38 209 GLN A C 1
ATOM 1574 O O . GLN A 1 209 ? 19.016 -7.941 -14.414 1 90.38 209 GLN A O 1
ATOM 1579 N N . GLY A 1 210 ? 16.797 -7.941 -14.234 1 92.69 210 GLY A N 1
ATOM 1580 C CA . GLY A 1 210 ? 16.609 -8.828 -15.375 1 92.69 210 GLY A CA 1
ATOM 1581 C C . GLY A 1 210 ? 16.906 -10.281 -15.055 1 92.69 210 GLY A C 1
ATOM 1582 O O . GLY A 1 210 ? 16.984 -11.109 -15.961 1 92.69 210 GLY A O 1
ATOM 1583 N N . ARG A 1 211 ? 17.125 -10.578 -13.797 1 94.38 211 ARG A N 1
ATOM 1584 C CA . ARG A 1 211 ? 17.422 -11.938 -13.367 1 94.38 211 ARG A CA 1
ATOM 1585 C C . ARG A 1 211 ? 16.453 -12.406 -12.297 1 94.38 211 ARG A C 1
ATOM 1587 O O . ARG A 1 211 ? 15.828 -11.586 -11.617 1 94.38 211 ARG A O 1
ATOM 1594 N N . VAL A 1 212 ? 16.344 -13.727 -12.227 1 95.19 212 VAL A N 1
ATOM 1595 C CA . VAL A 1 212 ? 15.57 -14.297 -11.133 1 95.19 212 VAL A CA 1
ATOM 1596 C C . VAL A 1 212 ? 16.406 -14.32 -9.859 1 95.19 212 VAL A C 1
ATOM 1598 O O . VAL A 1 212 ? 17.453 -14.977 -9.797 1 95.19 212 VAL A O 1
ATOM 1601 N N . GLU A 1 213 ? 15.977 -13.594 -8.852 1 95 213 GLU A N 1
ATOM 1602 C CA . GLU A 1 213 ? 16.641 -13.578 -7.551 1 95 213 GLU A CA 1
ATOM 1603 C C . GLU A 1 213 ? 16.281 -14.812 -6.727 1 95 213 GLU A C 1
ATOM 1605 O O . GLU A 1 213 ? 17.141 -15.398 -6.07 1 95 213 GLU A O 1
ATOM 1610 N N . GLN A 1 214 ? 15.086 -15.141 -6.715 1 96.44 214 GLN A N 1
ATOM 1611 C CA . GLN A 1 214 ? 14.539 -16.281 -5.977 1 96.44 214 GLN A CA 1
ATOM 1612 C C . GLN A 1 214 ? 13.164 -16.672 -6.504 1 96.44 214 GLN A C 1
ATOM 1614 O O . GLN A 1 214 ? 12.359 -15.797 -6.855 1 96.44 214 GLN A O 1
ATOM 1619 N N . CYS A 1 215 ? 12.961 -17.891 -6.668 1 96.31 215 CYS A N 1
ATOM 1620 C CA . CYS A 1 215 ? 11.68 -18.469 -7.066 1 96.31 215 CYS A CA 1
ATOM 1621 C C . CYS A 1 215 ? 11.203 -19.5 -6.059 1 96.31 215 CYS A C 1
ATOM 1623 O O . CYS A 1 215 ? 11.812 -20.562 -5.922 1 96.31 215 CYS A O 1
ATOM 1625 N N . ALA A 1 216 ? 10.117 -19.203 -5.352 1 96.81 216 ALA A N 1
ATOM 1626 C CA . ALA A 1 216 ? 9.625 -20.078 -4.289 1 96.81 216 ALA A CA 1
ATOM 1627 C C . ALA A 1 216 ? 8.219 -19.688 -3.861 1 96.81 216 ALA A C 1
ATOM 1629 O O . ALA A 1 216 ? 7.648 -18.719 -4.387 1 96.81 216 ALA A O 1
ATOM 1630 N N . ALA A 1 217 ? 7.652 -20.516 -3.018 1 96.5 217 ALA A N 1
ATOM 1631 C CA . ALA A 1 217 ? 6.379 -20.172 -2.396 1 96.5 217 ALA A CA 1
ATOM 1632 C C . ALA A 1 217 ? 6.531 -18.953 -1.485 1 96.5 217 ALA A C 1
ATOM 1634 O O . ALA A 1 217 ? 7.617 -18.688 -0.961 1 96.5 217 ALA A O 1
ATOM 1635 N N . PRO A 1 218 ? 5.465 -18.188 -1.271 1 96.38 218 PRO A N 1
ATOM 1636 C CA . PRO A 1 218 ? 5.527 -16.969 -0.451 1 96.38 218 PRO A CA 1
ATOM 1637 C C . PRO A 1 218 ? 6.145 -17.219 0.923 1 96.38 218 PRO A C 1
ATOM 1639 O O . PRO A 1 218 ? 7.027 -16.469 1.353 1 96.38 218 PRO A O 1
ATOM 1642 N N . GLN A 1 219 ? 5.809 -18.281 1.565 1 95.19 219 GLN A N 1
ATOM 1643 C CA . GLN A 1 219 ? 6.32 -18.562 2.902 1 95.19 219 GLN A CA 1
ATOM 1644 C C . GLN A 1 219 ? 7.828 -18.797 2.881 1 95.19 219 GLN A C 1
ATOM 1646 O O . GLN A 1 219 ? 8.547 -18.344 3.775 1 95.19 219 GLN A O 1
ATOM 1651 N N . GLU A 1 220 ? 8.211 -19.453 1.902 1 95.56 220 GLU A N 1
ATOM 1652 C CA . GLU A 1 220 ? 9.633 -19.766 1.785 1 95.56 220 GLU A CA 1
ATOM 1653 C C . GLU A 1 220 ? 10.445 -18.5 1.511 1 95.56 220 GLU A C 1
ATOM 1655 O O . GLU A 1 220 ? 11.484 -18.281 2.137 1 95.56 220 GLU A O 1
ATOM 1660 N N . ILE A 1 221 ? 9.984 -17.703 0.61 1 95.62 221 ILE A N 1
ATOM 1661 C CA . ILE A 1 221 ? 10.719 -16.484 0.287 1 95.62 221 ILE A CA 1
ATOM 1662 C C . ILE A 1 221 ? 10.789 -15.586 1.517 1 95.62 221 ILE A C 1
ATOM 1664 O O . ILE A 1 221 ? 11.805 -14.93 1.758 1 95.62 221 ILE A O 1
ATOM 1668 N N . TYR A 1 222 ? 9.75 -15.547 2.303 1 96.25 222 TYR A N 1
ATOM 1669 C CA . TYR A 1 222 ? 9.688 -14.68 3.479 1 96.25 222 TYR A CA 1
ATOM 1670 C C . TYR A 1 222 ? 10.594 -15.211 4.586 1 96.25 222 TYR A C 1
ATOM 1672 O O . TYR A 1 222 ? 11.32 -14.445 5.223 1 96.25 222 TYR A O 1
ATOM 1680 N N . SER A 1 223 ? 10.625 -16.516 4.828 1 94.75 223 SER A N 1
ATOM 1681 C CA . SER A 1 223 ? 11.328 -17.125 5.953 1 94.75 223 SER A CA 1
ATOM 1682 C C . SER A 1 223 ? 12.789 -17.391 5.613 1 94.75 223 SER A C 1
ATOM 1684 O O . SER A 1 223 ? 13.641 -17.422 6.504 1 94.75 223 SER A O 1
ATOM 1686 N N . GLN A 1 224 ? 12.969 -17.609 4.316 1 95.94 224 GLN A N 1
ATOM 1687 C CA . GLN A 1 224 ? 14.32 -17.953 3.887 1 95.94 224 GLN A CA 1
ATOM 1688 C C . GLN A 1 224 ? 14.711 -17.188 2.635 1 95.94 224 GLN A C 1
ATOM 1690 O O . GLN A 1 224 ? 15.008 -17.781 1.595 1 95.94 224 GLN A O 1
ATOM 1695 N N . PRO A 1 225 ? 14.805 -15.922 2.799 1 97.38 225 PRO A N 1
ATOM 1696 C CA . PRO A 1 225 ? 15.281 -15.164 1.637 1 97.38 225 PRO A CA 1
ATOM 1697 C C . PRO A 1 225 ? 16.703 -15.555 1.215 1 97.38 225 PRO A C 1
ATOM 1699 O O . PRO A 1 225 ? 17.594 -15.641 2.059 1 97.38 225 PRO A O 1
ATOM 1702 N N . ALA A 1 226 ? 16.906 -15.719 -0.043 1 97.06 226 ALA A N 1
ATOM 1703 C CA . ALA A 1 226 ? 18.172 -16.25 -0.563 1 97.06 226 ALA A CA 1
ATOM 1704 C C . ALA A 1 226 ? 19.25 -15.172 -0.566 1 97.06 226 ALA A C 1
ATOM 1706 O O . ALA A 1 226 ? 20.438 -15.484 -0.515 1 97.06 226 ALA A O 1
ATOM 1707 N N . THR A 1 227 ? 18.859 -13.93 -0.667 1 97.19 227 THR A N 1
ATOM 1708 C CA . THR A 1 227 ? 19.797 -12.812 -0.746 1 97.19 227 THR A CA 1
ATOM 1709 C C . THR A 1 227 ? 19.344 -11.664 0.137 1 97.19 227 THR A C 1
ATOM 1711 O O . THR A 1 227 ? 18.188 -11.625 0.575 1 97.19 227 THR A O 1
ATOM 1714 N N . THR A 1 228 ? 20.266 -10.688 0.351 1 96.88 228 THR A N 1
ATOM 1715 C CA . THR A 1 228 ? 19.906 -9.477 1.082 1 96.88 228 THR A CA 1
ATOM 1716 C C . THR A 1 228 ? 18.875 -8.656 0.293 1 96.88 228 THR A C 1
ATOM 1718 O O . THR A 1 228 ? 18.031 -7.984 0.878 1 96.88 228 THR A O 1
ATOM 1721 N N . PHE A 1 229 ? 18.984 -8.812 -0.998 1 94.62 229 PHE A N 1
ATOM 1722 C CA . PHE A 1 229 ? 18 -8.125 -1.82 1 94.62 229 PHE A CA 1
ATOM 1723 C C . PHE A 1 229 ? 16.594 -8.664 -1.555 1 94.62 229 PHE A C 1
ATOM 1725 O O . PHE A 1 229 ? 15.672 -7.902 -1.268 1 94.62 229 PHE A O 1
ATOM 1732 N N . ALA A 1 230 ? 16.438 -9.969 -1.646 1 96.12 230 ALA A N 1
ATOM 1733 C CA . ALA A 1 230 ? 15.141 -10.602 -1.386 1 96.12 230 ALA A CA 1
ATOM 1734 C C . ALA A 1 230 ? 14.641 -10.266 0.017 1 96.12 230 ALA A C 1
ATOM 1736 O O . ALA A 1 230 ? 13.461 -9.969 0.207 1 96.12 230 ALA A O 1
ATOM 1737 N N . ALA A 1 231 ? 15.594 -10.242 0.95 1 96.38 231 ALA A N 1
ATOM 1738 C CA . ALA A 1 231 ? 15.273 -9.992 2.352 1 96.38 231 ALA A CA 1
ATOM 1739 C C . ALA A 1 231 ? 14.734 -8.578 2.543 1 96.38 231 ALA A C 1
ATOM 1741 O O . ALA A 1 231 ? 13.812 -8.359 3.332 1 96.38 231 ALA A O 1
ATOM 1742 N N . ARG A 1 232 ? 15.25 -7.68 1.823 1 94.19 232 ARG A N 1
ATOM 1743 C CA . A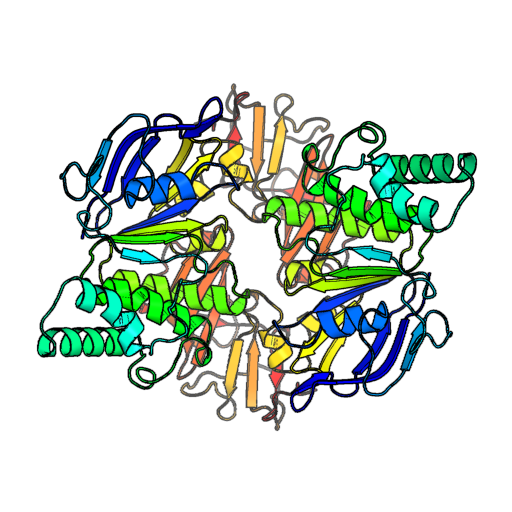RG A 1 232 ? 14.852 -6.281 1.978 1 94.19 232 ARG A CA 1
ATOM 1744 C C . ARG A 1 232 ? 13.633 -5.957 1.12 1 94.19 232 ARG A C 1
ATOM 1746 O O . ARG A 1 232 ? 12.82 -5.113 1.488 1 94.19 232 ARG A O 1
ATOM 1753 N N . PHE A 1 233 ? 13.531 -6.602 0.051 1 91.31 233 PHE A N 1
ATOM 1754 C CA . PHE A 1 233 ? 12.453 -6.281 -0.875 1 91.31 233 PHE A CA 1
ATOM 1755 C C . PHE A 1 233 ? 11.125 -6.828 -0.368 1 91.31 233 PHE A C 1
ATOM 1757 O O . PHE A 1 233 ? 10.07 -6.211 -0.565 1 91.31 233 PHE A O 1
ATOM 1764 N N . ILE A 1 234 ? 11.18 -8.008 0.231 1 92.62 234 ILE A N 1
ATOM 1765 C CA . ILE A 1 234 ? 9.969 -8.656 0.731 1 92.62 234 ILE A CA 1
ATOM 1766 C C . ILE A 1 234 ? 9.773 -8.312 2.205 1 92.62 234 ILE A C 1
ATOM 1768 O O . ILE A 1 234 ? 10.68 -8.516 3.021 1 92.62 234 ILE A O 1
ATOM 1772 N N . GLY A 1 235 ? 8.617 -7.828 2.502 1 91.88 235 GLY A N 1
ATOM 1773 C CA . GLY A 1 235 ? 8.312 -7.418 3.861 1 91.88 235 GLY A CA 1
ATOM 1774 C C . GLY A 1 235 ? 8.18 -5.914 4.016 1 91.88 235 GLY A C 1
ATOM 1775 O O . GLY A 1 235 ? 8.977 -5.156 3.455 1 91.88 235 GLY A O 1
ATOM 1776 N N . THR A 1 236 ? 7.102 -5.484 4.73 1 85.81 236 THR A N 1
ATOM 1777 C CA . THR A 1 236 ? 6.898 -4.078 5.066 1 85.81 236 THR A CA 1
ATOM 1778 C C . THR A 1 236 ? 6.68 -3.904 6.566 1 85.81 236 THR A C 1
ATOM 1780 O O . THR A 1 236 ? 5.656 -4.328 7.102 1 85.81 236 THR A O 1
ATOM 1783 N N . PRO A 1 237 ? 7.641 -3.379 7.164 1 90.06 237 PRO A N 1
ATOM 1784 C CA . PRO A 1 237 ? 8.906 -2.818 6.688 1 90.06 237 PRO A CA 1
ATOM 1785 C C . PRO A 1 237 ? 9.898 -3.895 6.242 1 90.06 237 PRO A C 1
ATOM 1787 O O . PRO A 1 237 ? 9.711 -5.074 6.547 1 90.06 237 PRO A O 1
ATOM 1790 N N . ALA A 1 238 ? 10.945 -3.416 5.59 1 93.19 238 ALA A N 1
ATOM 1791 C CA . ALA A 1 238 ? 11.977 -4.316 5.082 1 93.19 238 ALA A CA 1
ATOM 1792 C C . ALA A 1 238 ? 12.742 -4.969 6.227 1 93.19 238 ALA A C 1
ATOM 1794 O O . ALA A 1 238 ? 12.844 -4.406 7.32 1 93.19 238 ALA A O 1
ATOM 1795 N N . MET A 1 239 ? 13.266 -6.168 5.934 1 96.5 239 MET A N 1
ATOM 1796 C CA . MET A 1 239 ? 14.133 -6.828 6.91 1 96.5 239 MET A CA 1
ATOM 1797 C C . MET A 1 239 ? 15.305 -5.93 7.289 1 96.5 239 MET A C 1
ATOM 1799 O O . MET A 1 239 ? 15.906 -5.285 6.422 1 96.5 239 MET A O 1
ATOM 1803 N N . ASN A 1 240 ? 15.57 -5.934 8.602 1 96.69 240 ASN A N 1
ATOM 1804 C CA . ASN A 1 240 ? 16.812 -5.297 9.039 1 96.69 240 ASN A CA 1
ATOM 1805 C C . ASN A 1 240 ? 18.031 -6.059 8.539 1 96.69 240 ASN A C 1
ATOM 1807 O O . ASN A 1 240 ? 18.156 -7.266 8.758 1 96.69 240 ASN A O 1
ATOM 1811 N N . ILE A 1 241 ? 18.891 -5.395 7.871 1 96.81 241 ILE A N 1
ATOM 1812 C CA . ILE A 1 241 ? 20.188 -5.934 7.469 1 96.81 241 ILE A CA 1
ATOM 1813 C C . ILE A 1 241 ? 21.312 -5.102 8.086 1 96.81 241 ILE A C 1
ATOM 1815 O O . ILE A 1 241 ? 21.562 -3.98 7.645 1 96.81 241 ILE A O 1
ATOM 1819 N N . ALA A 1 242 ? 21.938 -5.684 9.094 1 95.75 242 ALA A N 1
ATOM 1820 C CA . ALA A 1 242 ? 22.969 -4.949 9.82 1 95.75 242 ALA A CA 1
ATOM 1821 C C . ALA A 1 242 ? 24.344 -5.543 9.57 1 95.75 242 ALA A C 1
ATOM 1823 O O . ALA A 1 242 ? 24.5 -6.766 9.539 1 95.75 242 ALA A O 1
ATOM 1824 N N . ARG A 1 243 ? 25.25 -4.695 9.438 1 95.5 243 ARG A N 1
ATOM 1825 C CA . ARG A 1 243 ? 26.625 -5.129 9.258 1 95.5 243 ARG A CA 1
ATOM 1826 C C . ARG A 1 243 ? 27.188 -5.711 10.555 1 95.5 243 ARG A C 1
ATOM 1828 O O . ARG A 1 243 ? 26.938 -5.188 11.641 1 95.5 243 ARG A O 1
ATOM 1835 N N . LEU A 1 244 ? 27.969 -6.75 10.312 1 93 244 LEU A N 1
ATOM 1836 C CA . LEU A 1 244 ? 28.594 -7.41 11.453 1 93 244 LEU A CA 1
ATOM 1837 C C . LEU A 1 244 ? 30.078 -7.094 11.531 1 93 244 LEU A C 1
ATOM 1839 O O . LEU A 1 244 ? 30.75 -7.027 10.5 1 93 244 LEU A O 1
ATOM 1843 N N . ASP A 1 245 ? 30.484 -6.758 12.664 1 90.62 245 ASP A N 1
ATOM 1844 C CA . ASP A 1 245 ? 31.906 -6.73 13.016 1 90.62 245 ASP A CA 1
ATOM 1845 C C . ASP A 1 245 ? 32.281 -7.902 13.93 1 90.62 245 ASP A C 1
ATOM 1847 O O . ASP A 1 245 ? 32.188 -7.793 15.156 1 90.62 245 ASP A O 1
ATOM 1851 N N . GLY A 1 246 ? 32.656 -8.961 13.25 1 86.62 246 GLY A N 1
ATOM 1852 C CA . GLY A 1 246 ? 32.812 -10.195 14.008 1 86.62 246 GLY A CA 1
ATOM 1853 C C . GLY A 1 246 ? 31.484 -10.742 14.492 1 86.62 246 GLY A C 1
ATOM 1854 O O . GLY A 1 246 ? 30.578 -11.008 13.688 1 86.62 246 GLY A O 1
ATOM 1855 N N . LEU A 1 247 ? 31.359 -10.797 15.805 1 83.56 247 LEU A N 1
ATOM 1856 C CA . LEU A 1 247 ? 30.141 -11.344 16.391 1 83.56 247 LEU A CA 1
ATOM 1857 C C . LEU A 1 247 ? 29.203 -10.234 16.859 1 83.56 247 LEU A C 1
ATOM 1859 O O . LEU A 1 247 ? 28.156 -10.5 17.438 1 83.56 247 LEU A O 1
ATOM 1863 N N . HIS A 1 248 ? 29.656 -9.008 16.5 1 89.06 248 HIS A N 1
ATOM 1864 C CA . HIS A 1 248 ? 28.906 -7.863 17 1 89.06 248 HIS A CA 1
ATOM 1865 C C . HIS A 1 248 ? 28.297 -7.066 15.844 1 89.06 248 HIS A C 1
ATOM 1867 O O . HIS A 1 248 ? 28.797 -7.117 14.719 1 89.06 248 HIS A O 1
ATOM 1873 N N . ILE A 1 249 ? 27.203 -6.402 16.219 1 91.38 249 ILE A N 1
ATOM 1874 C CA . ILE A 1 249 ? 26.672 -5.43 15.266 1 91.38 249 ILE A CA 1
ATOM 1875 C C . ILE A 1 249 ? 27.641 -4.266 15.117 1 91.38 249 ILE A C 1
ATOM 1877 O O . ILE A 1 249 ? 28.188 -3.766 16.109 1 91.38 249 ILE A O 1
ATOM 1881 N N . ALA A 1 250 ? 27.797 -3.84 13.93 1 92.06 250 ALA A N 1
ATOM 1882 C CA . ALA A 1 250 ? 28.797 -2.824 13.633 1 92.06 250 ALA A CA 1
ATOM 1883 C C . ALA A 1 250 ? 28.562 -1.562 14.461 1 92.06 250 ALA A C 1
ATOM 1885 O O . ALA A 1 250 ? 27.438 -1.064 14.539 1 92.06 250 ALA A O 1
ATOM 1886 N N . GLY A 1 251 ? 29.703 -1.114 15.07 1 88 251 GLY A N 1
ATOM 1887 C CA . GLY A 1 251 ? 29.641 0.115 15.852 1 88 251 GLY A CA 1
ATOM 1888 C C . GLY A 1 251 ? 29.094 -0.088 17.25 1 88 251 GLY A C 1
ATOM 1889 O O . GLY A 1 251 ? 28.844 0.879 17.969 1 88 251 GLY A O 1
ATOM 1890 N N . SER A 1 252 ? 28.781 -1.354 17.562 1 88 252 SER A N 1
ATOM 1891 C CA . SER A 1 252 ? 28.266 -1.645 18.891 1 88 252 SER A CA 1
ATOM 1892 C C . SER A 1 252 ? 28.953 -2.855 19.516 1 88 252 SER A C 1
ATOM 1894 O O . SER A 1 252 ? 29.75 -3.52 18.859 1 88 252 SER A O 1
ATOM 1896 N N . HIS A 1 253 ? 28.656 -3.029 20.828 1 81.69 253 HIS A N 1
ATOM 1897 C CA . HIS A 1 253 ? 29.156 -4.207 21.516 1 81.69 253 HIS A CA 1
ATOM 1898 C C . HIS A 1 253 ? 28.078 -5.273 21.656 1 81.69 253 HIS A C 1
ATOM 1900 O O . HIS A 1 253 ? 28.266 -6.254 22.391 1 81.69 253 HIS A O 1
ATOM 1906 N N . ALA A 1 254 ? 27.031 -4.949 20.875 1 80.5 254 ALA A N 1
ATOM 1907 C CA . ALA A 1 254 ? 25.906 -5.879 20.984 1 80.5 254 ALA A CA 1
ATOM 1908 C C . ALA A 1 254 ? 26.172 -7.156 20.188 1 80.5 254 ALA A C 1
ATOM 1910 O O . ALA A 1 254 ? 26.609 -7.094 19.031 1 80.5 254 ALA A O 1
ATOM 1911 N N . SER A 1 255 ? 25.953 -8.281 20.875 1 78.44 255 SER A N 1
ATOM 1912 C CA . SER A 1 255 ? 26.109 -9.555 20.188 1 78.44 255 SER A CA 1
ATOM 1913 C C . SER A 1 255 ? 24.969 -9.773 19.188 1 78.44 255 SER A C 1
ATOM 1915 O O . SER A 1 255 ? 23.812 -9.508 19.484 1 78.44 255 SER A O 1
ATOM 1917 N N . ALA A 1 256 ? 25.359 -10.18 17.984 1 70.12 256 ALA A N 1
ATOM 1918 C CA . ALA A 1 256 ? 24.406 -10.406 16.891 1 70.12 256 ALA A CA 1
ATOM 1919 C C . ALA A 1 256 ? 23.734 -11.766 17.047 1 70.12 256 ALA A C 1
ATOM 1921 O O . ALA A 1 256 ? 22.656 -11.992 16.484 1 70.12 256 ALA A O 1
ATOM 1922 N N . ALA A 1 257 ? 24.391 -12.602 17.656 1 71.19 257 ALA A N 1
ATOM 1923 C CA . ALA A 1 257 ? 23.859 -13.953 17.75 1 71.19 257 ALA A CA 1
ATOM 1924 C C . ALA A 1 257 ? 23.25 -14.211 19.125 1 71.19 257 ALA A C 1
ATOM 1926 O O . ALA A 1 257 ? 23.906 -14.031 20.141 1 71.19 257 ALA A O 1
ATOM 1927 N N . PRO A 1 258 ? 21.906 -14.43 19 1 67.88 258 PRO A N 1
ATOM 1928 C CA . PRO A 1 258 ? 21.328 -14.875 20.266 1 67.88 258 PRO A CA 1
ATOM 1929 C C . PRO A 1 258 ? 22.062 -16.062 20.859 1 67.88 258 PRO A C 1
ATOM 1931 O O . PRO A 1 258 ? 22.844 -16.719 20.172 1 67.88 258 PRO A O 1
ATOM 1934 N N . ALA A 1 259 ? 21.906 -16.219 22.156 1 63.28 259 ALA A N 1
ATOM 1935 C CA . ALA A 1 259 ? 22.594 -17.297 22.875 1 63.28 259 ALA A CA 1
ATOM 1936 C C . ALA A 1 259 ? 22.344 -18.641 22.203 1 63.28 259 ALA A C 1
ATOM 1938 O O . ALA A 1 259 ? 21.203 -18.984 21.859 1 63.28 259 ALA A O 1
ATOM 1939 N N . GLY A 1 260 ? 23.375 -19.344 21.875 1 65.25 260 GLY A N 1
ATOM 1940 C CA . GLY A 1 260 ? 23.281 -20.688 21.344 1 65.25 260 GLY A CA 1
ATOM 1941 C C . GLY A 1 260 ? 23.375 -20.734 19.828 1 65.25 260 GLY A C 1
ATOM 1942 O O . GLY A 1 260 ? 23.484 -21.812 19.234 1 65.25 260 GLY A O 1
ATOM 1943 N N . LEU A 1 261 ? 23.25 -19.609 19.188 1 69.25 261 LEU A N 1
ATOM 1944 C CA . LEU A 1 261 ? 23.328 -19.609 17.734 1 69.25 261 LEU A CA 1
ATOM 1945 C C . LEU A 1 261 ? 24.75 -19.375 17.266 1 69.25 261 LEU A C 1
ATOM 1947 O O . LEU A 1 261 ? 25.422 -18.453 17.719 1 69.25 261 LEU A O 1
ATOM 1951 N N . GLN A 1 262 ? 25.219 -20.406 16.5 1 76.25 262 GLN A N 1
ATOM 1952 C CA . GLN A 1 262 ? 26.547 -20.25 15.938 1 76.25 262 GLN A CA 1
ATOM 1953 C C . GLN A 1 262 ? 26.516 -19.422 14.656 1 76.25 262 GLN A C 1
ATOM 1955 O O . GLN A 1 262 ? 25.797 -19.766 13.719 1 76.25 262 GLN A O 1
ATOM 1960 N N . GLN A 1 263 ? 27.188 -18.391 14.648 1 80.75 263 GLN A N 1
ATOM 1961 C CA . GLN A 1 263 ? 27.344 -17.562 13.453 1 80.75 263 GLN A CA 1
ATOM 1962 C C . GLN A 1 263 ? 28.234 -18.25 12.422 1 80.75 263 GLN A C 1
ATOM 1964 O O . GLN A 1 263 ? 29.359 -18.641 12.734 1 80.75 263 GLN A O 1
ATOM 1969 N N . PRO A 1 264 ? 27.672 -18.375 11.25 1 85.88 264 PRO A N 1
ATOM 1970 C CA . PRO A 1 264 ? 28.547 -18.922 10.211 1 85.88 264 PRO A CA 1
ATOM 1971 C C . PRO A 1 264 ? 29.781 -18.062 9.953 1 85.88 264 PRO A C 1
ATOM 1973 O O . PRO A 1 264 ? 29.703 -16.844 10.055 1 85.88 264 PRO A O 1
ATOM 1976 N N . GLY A 1 265 ? 30.859 -18.719 9.75 1 84.12 265 GLY A N 1
ATOM 1977 C CA . GLY A 1 265 ? 32.125 -18.016 9.57 1 84.12 265 GLY A CA 1
ATOM 1978 C C . GLY A 1 265 ? 32.094 -16.984 8.453 1 84.12 265 GLY A C 1
ATOM 1979 O O . GLY A 1 265 ? 32.75 -15.953 8.539 1 84.12 265 GLY A O 1
ATOM 1980 N N . GLN A 1 266 ? 31.281 -17.25 7.504 1 90.38 266 GLN A N 1
ATOM 1981 C CA . GLN A 1 266 ? 31.25 -16.359 6.34 1 90.38 266 GLN A CA 1
ATOM 1982 C C . GLN A 1 266 ? 30.234 -15.25 6.52 1 90.38 266 GLN A C 1
ATOM 1984 O O . GLN A 1 266 ? 30.062 -14.406 5.629 1 90.38 266 GLN A O 1
ATOM 1989 N N . ALA A 1 267 ? 29.656 -15.195 7.664 1 92.69 267 ALA A N 1
ATOM 1990 C CA . ALA A 1 267 ? 28.578 -14.219 7.875 1 92.69 267 ALA A CA 1
ATOM 1991 C C . ALA A 1 267 ? 29.141 -12.805 7.988 1 92.69 267 ALA A C 1
ATOM 1993 O O . ALA A 1 267 ? 30.109 -12.57 8.727 1 92.69 267 ALA A O 1
ATOM 1994 N N . ARG A 1 268 ? 28.531 -11.852 7.215 1 94.5 268 ARG A N 1
ATOM 1995 C CA . ARG A 1 268 ? 28.922 -10.445 7.273 1 94.5 268 ARG A CA 1
ATOM 1996 C C . ARG A 1 268 ? 27.719 -9.562 7.59 1 94.5 268 ARG A C 1
ATOM 1998 O O . ARG A 1 268 ? 27.875 -8.398 7.973 1 94.5 268 ARG A O 1
ATOM 2005 N N . TRP A 1 269 ? 26.547 -10.156 7.387 1 95.5 269 TRP A N 1
ATOM 2006 C CA . TRP A 1 269 ? 25.312 -9.406 7.633 1 95.5 269 TRP A CA 1
ATOM 2007 C C . TRP A 1 269 ? 24.375 -10.195 8.539 1 95.5 269 TRP A C 1
ATOM 2009 O O . TRP A 1 269 ? 24.234 -11.414 8.398 1 95.5 269 TRP A O 1
ATOM 2019 N N . LEU A 1 270 ? 23.766 -9.445 9.445 1 94.69 270 LEU A N 1
ATOM 2020 C CA . LEU A 1 270 ? 22.688 -9.961 10.281 1 94.69 270 LEU A CA 1
ATOM 2021 C C . LEU A 1 270 ? 21.328 -9.508 9.766 1 94.69 270 LEU A C 1
ATOM 2023 O O . LEU A 1 270 ? 21.125 -8.32 9.508 1 94.69 270 LEU A O 1
ATOM 2027 N N . GLY A 1 271 ? 20.469 -10.492 9.531 1 96.31 271 GLY A N 1
ATOM 2028 C CA . GLY A 1 271 ? 19.109 -10.188 9.133 1 96.31 271 GLY A CA 1
ATOM 2029 C C . GLY A 1 271 ? 18.078 -10.531 10.195 1 96.31 271 GLY A C 1
ATOM 2030 O O . GLY A 1 271 ? 18.109 -11.633 10.758 1 96.31 271 GLY A O 1
ATOM 2031 N N . VAL A 1 272 ? 17.266 -9.539 10.578 1 95.88 272 VAL A N 1
ATOM 2032 C CA . VAL A 1 272 ? 16.156 -9.766 11.484 1 95.88 272 VAL A CA 1
ATOM 2033 C C . VAL A 1 272 ? 14.945 -8.938 11.031 1 95.88 272 VAL A C 1
ATOM 2035 O O . VAL A 1 272 ? 15.07 -7.734 10.797 1 95.88 272 VAL A O 1
ATOM 2038 N N . ARG A 1 273 ? 13.828 -9.594 10.836 1 97.62 273 ARG A N 1
ATOM 2039 C CA . ARG A 1 273 ? 12.633 -8.852 10.43 1 97.62 273 ARG A CA 1
ATOM 2040 C C . ARG A 1 273 ? 12.148 -7.938 11.547 1 97.62 273 ARG A C 1
ATOM 2042 O O . ARG A 1 273 ? 12.234 -8.289 12.727 1 97.62 273 ARG A O 1
ATOM 2049 N N . PRO A 1 274 ? 11.547 -6.793 11.18 1 97 274 PRO A N 1
ATOM 2050 C CA . PRO A 1 274 ? 11.133 -5.805 12.18 1 97 274 PRO A CA 1
ATOM 2051 C C . PRO A 1 274 ? 10.094 -6.355 13.156 1 97 274 PRO A C 1
ATOM 2053 O O . PRO A 1 274 ? 10.102 -6 14.336 1 97 274 PRO A O 1
ATOM 2056 N N . GLU A 1 275 ? 9.211 -7.207 12.672 1 96.5 275 GLU A N 1
ATOM 2057 C CA . GLU A 1 275 ? 8.141 -7.727 13.516 1 96.5 275 GLU A CA 1
ATOM 2058 C C . GLU A 1 275 ? 8.672 -8.781 14.492 1 96.5 275 GLU A C 1
ATOM 2060 O O . GLU A 1 275 ? 7.992 -9.141 15.445 1 96.5 275 GLU A O 1
ATOM 2065 N N . ASP A 1 276 ? 9.898 -9.273 14.258 1 95.12 276 ASP A N 1
ATOM 2066 C CA . ASP A 1 276 ? 10.5 -10.273 15.133 1 95.12 276 ASP A CA 1
ATOM 2067 C C . ASP A 1 276 ? 11.344 -9.617 16.219 1 95.12 276 ASP A C 1
ATOM 2069 O O . ASP A 1 276 ? 11.844 -10.289 17.125 1 95.12 276 ASP A O 1
ATOM 2073 N N . MET A 1 277 ? 11.484 -8.305 16.094 1 93.31 277 MET A N 1
ATOM 2074 C CA . MET A 1 277 ? 12.188 -7.551 17.125 1 93.31 277 MET A CA 1
ATOM 2075 C C . MET A 1 277 ? 11.234 -7.152 18.25 1 93.31 277 MET A C 1
ATOM 2077 O O . MET A 1 277 ? 10.133 -6.672 17.984 1 93.31 277 MET A O 1
ATOM 2081 N N . ARG A 1 278 ? 11.68 -7.359 19.438 1 91.75 278 ARG A N 1
ATOM 2082 C CA . ARG A 1 278 ? 10.867 -7.012 20.609 1 91.75 278 ARG A CA 1
ATOM 2083 C C . ARG A 1 278 ? 11.547 -5.934 21.438 1 91.75 278 ARG A C 1
ATOM 2085 O O . ARG A 1 278 ? 12.766 -5.949 21.609 1 91.75 278 ARG A O 1
ATOM 2092 N N . LEU A 1 279 ? 10.664 -5.07 21.891 1 91.12 279 LEU A N 1
ATOM 2093 C CA . LEU A 1 279 ? 11.156 -3.986 22.734 1 91.12 279 LEU A CA 1
ATOM 2094 C C . LEU A 1 279 ? 11.188 -4.414 24.203 1 91.12 279 LEU A C 1
ATOM 2096 O O . LEU A 1 279 ? 10.266 -5.074 24.688 1 91.12 279 LEU A O 1
ATOM 2100 N N . SER A 1 280 ? 12.273 -4.215 24.734 1 86.62 280 SER A N 1
ATOM 2101 C CA . SER A 1 280 ? 12.398 -4.355 26.188 1 86.62 280 SER A CA 1
ATOM 2102 C C . SER A 1 280 ? 12.555 -3 26.859 1 86.62 280 SER A C 1
ATOM 2104 O O . SER A 1 280 ? 13.508 -2.268 26.578 1 86.62 280 SER A O 1
ATOM 2106 N N . LEU A 1 281 ? 11.469 -2.609 27.484 1 77.06 281 LEU A N 1
ATOM 2107 C CA . LEU A 1 281 ? 11.539 -1.343 28.219 1 77.06 281 LEU A CA 1
ATOM 2108 C C . LEU A 1 281 ? 12.18 -1.531 29.578 1 77.06 281 LEU A C 1
ATOM 2110 O O . LEU A 1 281 ? 12.266 -2.654 30.078 1 77.06 281 LEU A O 1
ATOM 2114 N N . HIS A 1 282 ? 12.914 -0.523 30.031 1 63.44 282 HIS A N 1
ATOM 2115 C CA . HIS A 1 282 ? 13.625 -0.587 31.297 1 63.44 282 HIS A CA 1
ATOM 2116 C C . HIS A 1 282 ? 12.828 -1.373 32.344 1 63.44 282 HIS A C 1
ATOM 2118 O O . HIS A 1 282 ? 11.641 -1.113 32.531 1 63.44 282 HIS A O 1
ATOM 2124 N N . GLY A 1 283 ? 13.344 -2.496 32.781 1 58.75 283 GLY A N 1
ATOM 2125 C CA . GLY A 1 283 ? 12.82 -3.326 33.844 1 58.75 283 GLY A CA 1
ATOM 2126 C C . GLY A 1 283 ? 12.352 -4.688 33.375 1 58.75 283 GLY A C 1
ATOM 2127 O O . GLY A 1 283 ? 12 -5.547 34.188 1 58.75 283 GLY A O 1
ATOM 2128 N N . ASP A 1 284 ? 12.109 -4.73 32.125 1 58.97 284 ASP A N 1
ATOM 2129 C CA . ASP A 1 284 ? 11.609 -6.031 31.688 1 58.97 284 ASP A CA 1
ATOM 2130 C C . ASP A 1 284 ? 12.711 -7.086 31.703 1 58.97 284 ASP A C 1
ATOM 2132 O O . ASP A 1 284 ? 13.797 -6.867 31.172 1 58.97 284 ASP A O 1
ATOM 2136 N N . VAL A 1 285 ? 12.742 -7.938 32.781 1 50.88 285 VAL A N 1
ATOM 2137 C CA . VAL A 1 285 ? 13.703 -9.008 33.031 1 50.88 285 VAL A CA 1
ATOM 2138 C C . VAL A 1 285 ? 13.523 -10.125 32 1 50.88 285 VAL A C 1
ATOM 2140 O O . VAL A 1 285 ? 12.586 -10.922 32.125 1 50.88 285 VAL A O 1
ATOM 2143 N N . GLY A 1 286 ? 13.25 -9.781 30.703 1 54.78 286 GLY A N 1
ATOM 2144 C CA . GLY A 1 286 ? 13.117 -10.992 29.906 1 54.78 286 GLY A CA 1
ATOM 2145 C C . GLY A 1 286 ? 14.43 -11.727 29.719 1 54.78 286 GLY A C 1
ATOM 2146 O O . GLY A 1 286 ? 15.492 -11.211 30.078 1 54.78 286 GLY A O 1
ATOM 2147 N N . SER A 1 287 ? 14.367 -13.062 29.453 1 56 287 SER A N 1
ATOM 2148 C CA . SER A 1 287 ? 15.453 -14.016 29.234 1 56 287 SER A CA 1
ATOM 2149 C C . SER A 1 287 ? 16.125 -13.773 27.891 1 56 287 SER A C 1
ATOM 2151 O O . SER A 1 287 ? 15.469 -13.43 26.906 1 56 287 SER A O 1
ATOM 2153 N N . GLY A 1 288 ? 17.359 -13.305 27.781 1 60.03 288 GLY A N 1
ATOM 2154 C CA . GLY A 1 288 ? 18.281 -13.289 26.656 1 60.03 288 GLY A CA 1
ATOM 2155 C C . GLY A 1 288 ? 18.969 -11.945 26.469 1 60.03 288 GLY A C 1
ATOM 2156 O O . GLY A 1 288 ? 18.688 -10.992 27.188 1 60.03 288 GLY A O 1
ATOM 2157 N N . PRO A 1 289 ? 19.859 -11.945 25.672 1 64.5 289 PRO A N 1
ATOM 2158 C CA . PRO A 1 289 ? 20.656 -10.727 25.484 1 64.5 289 PRO A CA 1
ATOM 2159 C C . PRO A 1 289 ? 19.828 -9.578 24.906 1 64.5 289 PRO A C 1
ATOM 2161 O O . PRO A 1 289 ? 18.938 -9.812 24.078 1 64.5 289 PRO A O 1
ATOM 2164 N N . VAL A 1 290 ? 19.922 -8.492 25.547 1 81.88 290 VAL A N 1
ATOM 2165 C CA . VAL A 1 290 ? 19.25 -7.262 25.141 1 81.88 290 VAL A CA 1
ATOM 2166 C C . VAL A 1 290 ? 20.25 -6.312 24.5 1 81.88 290 VAL A C 1
ATOM 2168 O O . VAL A 1 290 ? 21.375 -6.156 24.984 1 81.88 290 VAL A O 1
ATOM 2171 N N . VAL A 1 291 ? 19.891 -5.816 23.328 1 88.5 291 VAL A N 1
ATOM 2172 C CA . VAL A 1 291 ? 20.719 -4.844 22.609 1 88.5 291 VAL A CA 1
ATOM 2173 C C . VAL A 1 291 ? 20.203 -3.434 22.891 1 88.5 291 VAL A C 1
ATOM 2175 O O . VAL A 1 291 ? 19.031 -3.125 22.609 1 88.5 291 VAL A O 1
ATOM 2178 N N . ALA A 1 292 ? 21.109 -2.646 23.438 1 90.81 292 ALA A N 1
ATOM 2179 C CA . ALA A 1 292 ? 20.734 -1.258 23.703 1 90.81 292 ALA A CA 1
ATOM 2180 C C . ALA A 1 292 ? 20.609 -0.476 22.391 1 90.81 292 ALA A C 1
ATOM 2182 O O . ALA A 1 292 ? 21.438 -0.614 21.484 1 90.81 292 ALA A O 1
ATOM 2183 N N . ALA A 1 293 ? 19.5 0.319 22.297 1 93.81 293 ALA A N 1
ATOM 2184 C CA . ALA A 1 293 ? 19.234 1.095 21.078 1 93.81 293 ALA A CA 1
ATOM 2185 C C . ALA A 1 293 ? 18.578 2.434 21.422 1 93.81 293 ALA A C 1
ATOM 2187 O O . ALA A 1 293 ? 17.891 2.555 22.422 1 93.81 293 ALA A O 1
ATOM 2188 N N . ASP A 1 294 ? 18.828 3.4 20.625 1 95.19 294 ASP A N 1
ATOM 2189 C CA . ASP A 1 294 ? 18.203 4.711 20.75 1 95.19 294 ASP A CA 1
ATOM 2190 C C . ASP A 1 294 ? 17.078 4.879 19.734 1 95.19 294 ASP A C 1
ATOM 2192 O O . ASP A 1 294 ? 17.281 4.699 18.531 1 95.19 294 ASP A O 1
ATOM 2196 N N . ILE A 1 295 ? 15.914 5.234 20.219 1 95.5 295 ILE A N 1
ATOM 2197 C CA . ILE A 1 295 ? 14.812 5.5 19.297 1 95.5 295 ILE A CA 1
ATOM 2198 C C . ILE A 1 295 ? 15.078 6.793 18.531 1 95.5 295 ILE A C 1
ATOM 2200 O O . ILE A 1 295 ? 15.227 7.859 19.125 1 95.5 295 ILE A O 1
ATOM 2204 N N . GLU A 1 296 ? 15.148 6.633 17.219 1 94.38 296 GLU A N 1
ATOM 2205 C CA . GLU A 1 296 ? 15.359 7.812 16.391 1 94.38 296 GLU A CA 1
ATOM 2206 C C . GLU A 1 296 ? 14.031 8.414 15.93 1 94.38 296 GLU A C 1
ATOM 2208 O O . GLU A 1 296 ? 13.891 9.633 15.867 1 94.38 296 GLU A O 1
ATOM 2213 N N . SER A 1 297 ? 13.148 7.578 15.633 1 92.19 297 SER A N 1
ATOM 2214 C CA . SER A 1 297 ? 11.852 8.055 15.172 1 92.19 297 SER A CA 1
ATOM 2215 C C . SER A 1 297 ? 10.773 6.992 15.375 1 92.19 297 SER A C 1
ATOM 2217 O O . SER A 1 297 ? 11.078 5.82 15.602 1 92.19 297 SER A O 1
ATOM 2219 N N . LEU A 1 298 ? 9.578 7.504 15.359 1 92.75 298 LEU A N 1
ATOM 2220 C CA . LEU A 1 298 ? 8.391 6.664 15.477 1 92.75 298 LEU A CA 1
ATOM 2221 C C . LEU A 1 298 ? 7.387 6.996 14.375 1 92.75 298 LEU A C 1
ATOM 2223 O O . LEU A 1 298 ? 7.219 8.164 14.016 1 92.75 298 LEU A O 1
ATOM 2227 N N . GLU A 1 299 ? 6.824 5.953 13.883 1 92.69 299 GLU A N 1
ATOM 2228 C CA . GLU A 1 299 ? 5.738 6.105 12.914 1 92.69 299 GLU A CA 1
ATOM 2229 C C . GLU A 1 299 ? 4.504 5.32 13.344 1 92.69 299 GLU A C 1
ATOM 2231 O O . GLU A 1 299 ? 4.531 4.09 13.391 1 92.69 299 GLU A O 1
ATOM 2236 N N . TYR A 1 300 ? 3.447 6.062 13.625 1 94.38 300 TYR A N 1
ATOM 2237 C CA . TYR A 1 300 ? 2.184 5.453 14.016 1 94.38 300 TYR A CA 1
ATOM 2238 C C . TYR A 1 300 ? 1.354 5.082 12.789 1 94.38 300 TYR A C 1
ATOM 2240 O O . TYR A 1 300 ? 0.998 5.949 11.992 1 94.38 300 TYR A O 1
ATOM 2248 N N . LEU A 1 301 ? 0.957 3.742 12.688 1 93.56 301 LEU A N 1
ATOM 2249 C CA . LEU A 1 301 ? 0.23 3.266 11.516 1 93.56 301 LEU A CA 1
ATOM 2250 C C . LEU A 1 301 ? -1.118 2.674 11.914 1 93.56 301 LEU A C 1
ATOM 2252 O O . LEU A 1 301 ? -1.698 1.881 11.172 1 93.56 301 LEU A O 1
ATOM 2256 N N . GLY A 1 302 ? -1.6 2.994 13.055 1 94.19 302 GLY A N 1
ATOM 2257 C CA . GLY A 1 302 ? -2.85 2.451 13.562 1 94.19 302 GLY A CA 1
ATOM 2258 C C . GLY A 1 302 ? -2.668 1.161 14.344 1 94.19 302 GLY A C 1
ATOM 2259 O O . GLY A 1 302 ? -2.363 1.187 15.531 1 94.19 302 GLY A O 1
ATOM 2260 N N . ALA A 1 303 ? -2.736 0.048 13.586 1 94.81 303 ALA A N 1
ATOM 2261 C CA . ALA A 1 303 ? -2.551 -1.254 14.219 1 94.81 303 ALA A CA 1
ATOM 2262 C C . ALA A 1 303 ? -1.1 -1.457 14.648 1 94.81 303 ALA A C 1
ATOM 2264 O O . ALA A 1 303 ? -0.826 -2.137 15.641 1 94.81 303 ALA A O 1
ATOM 2265 N N . ASP A 1 304 ? -0.27 -0.764 13.938 1 95.62 304 ASP A N 1
ATOM 2266 C CA . ASP A 1 304 ? 1.157 -1.007 14.125 1 95.62 304 ASP A CA 1
ATOM 2267 C C . ASP A 1 304 ? 1.894 0.285 14.469 1 95.62 304 ASP A C 1
ATOM 2269 O O . ASP A 1 304 ? 1.389 1.381 14.219 1 95.62 304 ASP A O 1
ATOM 2273 N N . LEU A 1 305 ? 2.957 0.105 15.125 1 95.56 305 LEU A N 1
ATOM 2274 C CA . LEU A 1 305 ? 3.947 1.136 15.406 1 95.56 305 LEU A CA 1
ATOM 2275 C C . LEU A 1 305 ? 5.328 0.716 14.914 1 95.56 305 LEU A C 1
ATOM 2277 O O . LEU A 1 305 ? 5.781 -0.397 15.195 1 95.56 305 LEU A O 1
ATOM 2281 N N . VAL A 1 306 ? 5.914 1.591 14.125 1 95.44 306 VAL A N 1
ATOM 2282 C CA . VAL A 1 306 ? 7.246 1.284 13.609 1 95.44 306 VAL A CA 1
ATOM 2283 C C . VAL A 1 306 ? 8.266 2.24 14.219 1 95.44 306 VAL A C 1
ATOM 2285 O O . VAL A 1 306 ? 8.102 3.461 14.156 1 95.44 306 VAL A O 1
ATOM 2288 N N . LEU A 1 307 ? 9.281 1.689 14.797 1 95.88 307 LEU A N 1
ATOM 2289 C CA . LEU A 1 307 ? 10.367 2.465 15.391 1 95.88 307 LEU A CA 1
ATOM 2290 C C . LEU A 1 307 ? 11.648 2.311 14.578 1 95.88 307 LEU A C 1
ATOM 2292 O O . LEU A 1 307 ? 11.969 1.215 14.109 1 95.88 307 LEU A O 1
ATOM 2296 N N . ARG A 1 308 ? 12.281 3.361 14.461 1 95.19 308 ARG A N 1
ATOM 2297 C CA . ARG A 1 308 ? 13.664 3.344 13.984 1 95.19 308 ARG A CA 1
ATOM 2298 C C . ARG A 1 308 ? 14.641 3.543 15.133 1 95.19 308 ARG A C 1
ATOM 2300 O O . ARG A 1 308 ? 14.578 4.547 15.844 1 95.19 308 ARG A O 1
ATOM 2307 N N . CYS A 1 309 ? 15.516 2.57 15.266 1 95.75 309 CYS A N 1
ATOM 2308 C CA . CYS A 1 309 ? 16.422 2.578 16.406 1 95.75 309 CYS A CA 1
ATOM 2309 C C . CYS A 1 309 ? 17.875 2.531 15.938 1 95.75 309 CYS A C 1
ATOM 2311 O O . CYS A 1 309 ? 18.203 1.814 14.992 1 95.75 309 CYS A O 1
ATOM 2313 N N . ARG A 1 310 ? 18.625 3.236 16.594 1 96.25 310 ARG A N 1
ATOM 2314 C CA . ARG A 1 310 ? 20.062 3.23 16.312 1 96.25 310 ARG A CA 1
ATOM 2315 C C . ARG A 1 310 ? 20.797 2.24 17.203 1 96.25 310 ARG A C 1
ATOM 2317 O O . ARG A 1 310 ? 20.625 2.262 18.438 1 96.25 310 ARG A O 1
ATOM 2324 N N . VAL A 1 311 ? 21.531 1.366 16.609 1 94.31 311 VAL A N 1
ATOM 2325 C CA . VAL A 1 311 ? 22.438 0.431 17.297 1 94.31 311 VAL A CA 1
ATOM 2326 C C . VAL A 1 311 ? 23.828 0.541 16.703 1 94.31 311 VAL A C 1
ATOM 2328 O O . VAL A 1 311 ? 24.094 0.048 15.602 1 94.31 311 VAL A O 1
ATOM 2331 N N . GLY A 1 312 ? 24.734 1.129 17.484 1 93.81 312 GLY A N 1
ATOM 2332 C CA . GLY A 1 312 ? 26.031 1.398 16.891 1 93.81 312 GLY A CA 1
ATOM 2333 C C . GLY A 1 312 ? 25.953 2.277 15.656 1 93.81 312 GLY A C 1
ATOM 2334 O O . GLY A 1 312 ? 25.359 3.361 15.703 1 93.81 312 GLY A O 1
ATOM 2335 N N . SER A 1 313 ? 26.516 1.75 14.586 1 94.69 313 SER A N 1
ATOM 2336 C CA . SER A 1 313 ? 26.484 2.504 13.336 1 94.69 313 SER A CA 1
ATOM 2337 C C . SER A 1 313 ? 25.281 2.102 12.484 1 94.69 313 SER A C 1
ATOM 2339 O O . SER A 1 313 ? 25.109 2.605 11.375 1 94.69 313 SER A O 1
ATOM 2341 N N . GLU A 1 314 ? 24.5 1.243 13.023 1 94.69 314 GLU A N 1
ATOM 2342 C CA . GLU A 1 314 ? 23.406 0.682 12.234 1 94.69 314 GLU A CA 1
ATOM 2343 C C . 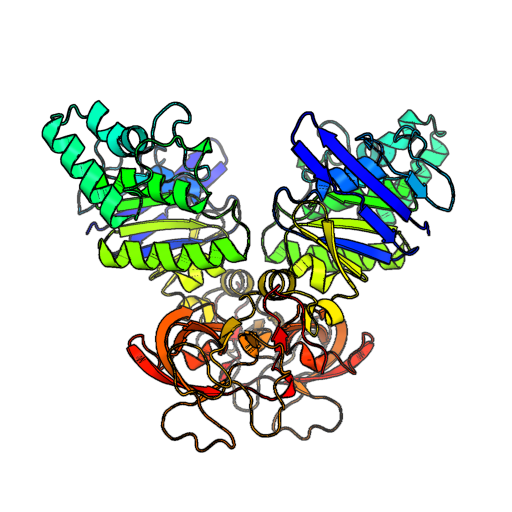GLU A 1 314 ? 22.047 1.219 12.695 1 94.69 314 GLU A C 1
ATOM 2345 O O . GLU A 1 314 ? 21.922 1.68 13.828 1 94.69 314 GLU A O 1
ATOM 2350 N N . GLN A 1 315 ? 21.125 1.215 11.781 1 95.06 315 GLN A N 1
ATOM 2351 C CA . GLN A 1 315 ? 19.734 1.557 12.07 1 95.06 315 GLN A CA 1
ATOM 2352 C C . GLN A 1 315 ? 18.828 0.347 11.898 1 95.06 315 GLN A C 1
ATOM 2354 O O . GLN A 1 315 ? 18.859 -0.316 10.859 1 95.06 315 GLN A O 1
ATOM 2359 N N . LEU A 1 316 ? 18.094 0.045 12.922 1 95.75 316 LEU A N 1
ATOM 2360 C CA . LEU A 1 316 ? 17.188 -1.099 12.906 1 95.75 316 LEU A CA 1
ATOM 2361 C C . LEU A 1 316 ? 15.734 -0.648 13.094 1 95.75 316 LEU A C 1
ATOM 2363 O O . LEU A 1 316 ? 15.461 0.265 13.875 1 95.75 316 LEU A O 1
ATOM 2367 N N . MET A 1 317 ? 14.898 -1.299 12.445 1 96 317 MET A N 1
ATOM 2368 C CA . MET A 1 317 ? 13.469 -1.014 12.578 1 96 317 MET A CA 1
ATOM 2369 C C . MET A 1 317 ? 12.781 -2.066 13.445 1 96 317 MET A C 1
ATOM 2371 O O . MET A 1 317 ? 13.109 -3.252 13.359 1 96 317 MET A O 1
ATOM 2375 N N . VAL A 1 318 ? 11.859 -1.611 14.234 1 96.56 318 VAL A N 1
ATOM 2376 C CA . VAL A 1 318 ? 11.016 -2.471 15.062 1 96.56 318 VAL A CA 1
ATOM 2377 C C . VAL A 1 318 ? 9.547 -2.215 14.75 1 96.56 318 VAL A C 1
ATOM 2379 O O . VAL A 1 318 ? 9.117 -1.063 14.656 1 96.56 318 VAL A O 1
ATOM 2382 N N . ARG A 1 319 ? 8.828 -3.26 14.453 1 96.44 319 ARG A N 1
ATOM 2383 C CA . ARG A 1 319 ? 7.387 -3.154 14.297 1 96.44 319 ARG A CA 1
ATOM 2384 C C . ARG A 1 319 ? 6.656 -3.756 15.492 1 96.44 319 ARG A C 1
ATOM 2386 O O . ARG A 1 319 ? 6.824 -4.938 15.797 1 96.44 319 ARG A O 1
ATOM 2393 N N . THR A 1 320 ? 5.895 -2.994 16.203 1 94.56 320 THR A N 1
ATOM 2394 C CA . THR A 1 320 ? 5.133 -3.432 17.359 1 94.56 320 THR A CA 1
ATOM 2395 C C . THR A 1 320 ? 3.697 -2.912 17.297 1 94.56 320 THR A C 1
ATOM 2397 O O . THR A 1 320 ? 3.311 -2.268 16.312 1 94.56 320 THR A O 1
ATOM 2400 N N . ALA A 1 321 ? 2.887 -3.348 18.266 1 93.38 321 ALA A N 1
ATOM 2401 C CA . ALA A 1 321 ? 1.485 -2.941 18.281 1 93.38 321 ALA A CA 1
ATOM 2402 C C . ALA A 1 321 ? 1.355 -1.431 18.469 1 93.38 321 ALA A C 1
ATOM 2404 O O . ALA A 1 321 ? 2.098 -0.824 19.234 1 93.38 321 ALA A O 1
ATOM 2405 N N . GLY A 1 322 ? 0.404 -0.872 17.719 1 93.56 322 GLY A N 1
ATOM 2406 C CA . GLY A 1 322 ? 0.162 0.559 17.828 1 93.56 322 GLY A CA 1
ATOM 2407 C C . GLY A 1 322 ? -0.175 1.009 19.234 1 93.56 322 GLY A C 1
ATOM 2408 O O . GLY A 1 322 ? 0.113 2.145 19.625 1 93.56 322 GLY A O 1
ATOM 2409 N N . SER A 1 323 ? -0.673 0.13 20.031 1 90.5 323 SER A N 1
ATOM 2410 C CA . SER A 1 323 ? -1.089 0.445 21.391 1 90.5 323 SER A CA 1
ATOM 2411 C C . SER A 1 323 ? 0.114 0.727 22.281 1 90.5 323 SER A C 1
ATOM 2413 O O . SER A 1 323 ? -0.037 1.25 23.391 1 90.5 323 SER A O 1
ATOM 2415 N N . GLN A 1 324 ? 1.271 0.5 21.797 1 89.06 324 GLN A N 1
ATOM 2416 C CA . GLN A 1 324 ? 2.477 0.69 22.594 1 89.06 324 GLN A CA 1
ATOM 2417 C C . GLN A 1 324 ? 3.033 2.102 22.422 1 89.06 324 GLN A C 1
ATOM 2419 O O . GLN A 1 324 ? 4.07 2.438 23 1 89.06 324 GLN A O 1
ATOM 2424 N N . LEU A 1 325 ? 2.369 2.863 21.625 1 87.94 325 LEU A N 1
ATOM 2425 C CA . LEU A 1 325 ? 2.85 4.207 21.328 1 87.94 325 LEU A CA 1
ATOM 2426 C C . LEU A 1 325 ? 3.051 5.008 22.609 1 87.94 325 LEU A C 1
ATOM 2428 O O . LEU A 1 325 ? 4.039 5.73 22.75 1 87.94 325 LEU A O 1
ATOM 2432 N N . GLY A 1 326 ? 2.135 4.734 23.531 1 85.69 326 GLY A N 1
ATOM 2433 C CA . GLY A 1 326 ? 2.191 5.504 24.766 1 85.69 326 GLY A CA 1
ATOM 2434 C C . GLY A 1 326 ? 3.486 5.309 25.531 1 85.69 326 GLY A C 1
ATOM 2435 O O . GLY A 1 326 ? 3.887 4.172 25.797 1 85.69 326 GLY A O 1
ATOM 2436 N N . GLY A 1 327 ? 4.23 6.23 25.75 1 84.19 327 GLY A N 1
ATOM 2437 C CA . GLY A 1 327 ? 5.422 6.184 26.578 1 84.19 327 GLY A CA 1
ATOM 2438 C C . GLY A 1 327 ? 6.707 6.137 25.766 1 84.19 327 GLY A C 1
ATOM 2439 O O . GLY A 1 327 ? 7.801 6.113 26.328 1 84.19 327 GLY A O 1
ATOM 2440 N N . LEU A 1 328 ? 6.578 5.988 24.5 1 92.44 328 LEU A N 1
ATOM 2441 C CA . LEU A 1 328 ? 7.758 5.965 23.641 1 92.44 328 LEU A CA 1
ATOM 2442 C C . LEU A 1 328 ? 7.992 7.328 23 1 92.44 328 LEU A C 1
ATOM 2444 O O . LEU A 1 328 ? 7.039 8.016 22.625 1 92.44 328 LEU A O 1
ATOM 2448 N N . GLN A 1 329 ? 9.195 7.695 22.969 1 92.12 329 GLN A N 1
ATOM 2449 C CA . GLN A 1 329 ? 9.555 8.969 22.359 1 92.12 329 GLN A CA 1
ATOM 2450 C C . GLN A 1 329 ? 10.945 8.898 21.719 1 92.12 329 GLN A C 1
ATOM 2452 O O . GLN A 1 329 ? 11.797 8.133 22.172 1 92.12 329 GLN A O 1
ATOM 2457 N N . PRO A 1 330 ? 11.094 9.711 20.703 1 91.44 330 PRO A N 1
ATOM 2458 C CA . PRO A 1 330 ? 12.453 9.789 20.156 1 91.44 330 PRO A CA 1
ATOM 2459 C C . PRO A 1 330 ? 13.484 10.195 21.219 1 91.44 330 PRO A C 1
ATOM 2461 O O . PRO A 1 330 ? 13.195 11.016 22.078 1 91.44 330 PRO A O 1
ATOM 2464 N N . GLY A 1 331 ? 14.633 9.656 21.125 1 92.81 331 GLY A N 1
ATOM 2465 C CA . GLY A 1 331 ? 15.695 9.945 22.062 1 92.81 331 GLY A CA 1
ATOM 2466 C C . GLY A 1 331 ? 15.727 8.984 23.234 1 92.81 331 GLY A C 1
ATOM 2467 O O . GLY A 1 331 ? 16.719 8.922 23.969 1 92.81 331 GLY A O 1
ATOM 2468 N N . GLN A 1 332 ? 14.75 8.211 23.406 1 93.06 332 GLN A N 1
ATOM 2469 C CA . GLN A 1 332 ? 14.648 7.254 24.5 1 93.06 332 GLN A CA 1
ATOM 2470 C C . GLN A 1 332 ? 15.523 6.031 24.25 1 93.06 332 GLN A C 1
ATOM 2472 O O . GLN A 1 332 ? 15.609 5.547 23.125 1 93.06 332 GLN A O 1
ATOM 2477 N N . LEU A 1 333 ? 16.156 5.562 25.359 1 92.75 333 LEU A N 1
ATOM 2478 C CA . LEU A 1 333 ? 16.922 4.32 25.297 1 92.75 333 LEU A CA 1
ATOM 2479 C C . LEU A 1 333 ? 16.016 3.115 25.562 1 92.75 333 LEU A C 1
ATOM 2481 O O . LEU A 1 333 ? 15.227 3.115 26.516 1 92.75 333 LEU A O 1
ATOM 2485 N N . VAL A 1 334 ? 16.188 2.094 24.672 1 92.12 334 VAL A N 1
ATOM 2486 C CA . VAL A 1 334 ? 15.383 0.884 24.812 1 92.12 334 VAL A CA 1
ATOM 2487 C C . VAL A 1 334 ? 16.25 -0.346 24.578 1 92.12 334 VAL A C 1
ATOM 2489 O O . VAL A 1 334 ? 17.375 -0.231 24.094 1 92.12 334 VAL A O 1
ATOM 2492 N N . GLY A 1 335 ? 15.734 -1.501 25.031 1 91.69 335 GLY A N 1
ATOM 2493 C CA . GLY A 1 335 ? 16.359 -2.771 24.703 1 91.69 335 GLY A CA 1
ATOM 2494 C C . GLY A 1 335 ? 15.672 -3.498 23.562 1 91.69 335 GLY A C 1
ATOM 2495 O O . GLY A 1 335 ? 14.438 -3.49 23.469 1 91.69 335 GLY A O 1
ATOM 2496 N N . LEU A 1 336 ? 16.5 -4.062 22.688 1 91.88 336 LEU A N 1
ATOM 2497 C CA . LEU A 1 336 ? 15.977 -4.887 21.609 1 91.88 336 LEU A CA 1
ATOM 2498 C C . LEU A 1 336 ? 16.344 -6.355 21.828 1 91.88 336 LEU A C 1
ATOM 2500 O O . LEU A 1 336 ? 17.453 -6.668 22.25 1 91.88 336 LEU A O 1
ATOM 2504 N N . ARG A 1 337 ? 15.406 -7.211 21.562 1 91.38 337 ARG A N 1
ATOM 2505 C CA . ARG A 1 337 ? 15.641 -8.648 21.609 1 91.38 337 ARG A CA 1
ATOM 2506 C C . ARG A 1 337 ? 14.93 -9.367 20.469 1 91.38 337 ARG A C 1
ATOM 2508 O O . ARG A 1 337 ? 13.953 -8.852 19.922 1 91.38 337 ARG A O 1
ATOM 2515 N N . TRP A 1 338 ? 15.469 -10.469 20.047 1 90.56 338 TRP A N 1
ATOM 2516 C CA . TRP A 1 338 ? 14.828 -11.32 19.047 1 90.56 338 TRP A CA 1
ATOM 2517 C C . TRP A 1 338 ? 15.227 -12.781 19.234 1 90.56 338 TRP A C 1
ATOM 2519 O O . TRP A 1 338 ? 16.266 -13.07 19.844 1 90.56 338 TRP A O 1
ATOM 2529 N N . ALA A 1 339 ? 14.422 -13.711 18.781 1 89.12 339 ALA A N 1
ATOM 2530 C CA . ALA A 1 339 ? 14.633 -15.148 18.938 1 89.12 339 ALA A CA 1
ATOM 2531 C C . ALA A 1 339 ? 15.688 -15.656 17.969 1 89.12 339 ALA A C 1
ATOM 2533 O O . ALA A 1 339 ? 15.922 -15.047 16.922 1 89.12 339 ALA A O 1
ATOM 2534 N N . ARG A 1 340 ? 16.219 -16.766 18.281 1 87.94 340 ARG A N 1
ATOM 2535 C CA . ARG A 1 340 ? 17.234 -17.422 17.438 1 87.94 340 ARG A CA 1
ATOM 2536 C C . ARG A 1 340 ? 16.656 -17.766 16.062 1 87.94 340 ARG A C 1
ATOM 2538 O O . ARG A 1 340 ? 17.328 -17.625 15.047 1 87.94 340 ARG A O 1
ATOM 2545 N N . GLU A 1 341 ? 15.383 -18.203 16.094 1 89 341 GLU A N 1
ATOM 2546 C CA . GLU A 1 341 ? 14.742 -18.656 14.859 1 89 341 GLU A CA 1
ATOM 2547 C C . GLU A 1 341 ? 14.484 -17.5 13.898 1 89 341 GLU A C 1
ATOM 2549 O O . GLU A 1 341 ? 14.273 -17.719 12.711 1 89 341 GLU A O 1
ATOM 2554 N N . ALA A 1 342 ? 14.578 -16.328 14.469 1 92.88 342 ALA A N 1
ATOM 2555 C CA . ALA A 1 342 ? 14.305 -15.133 13.664 1 92.88 342 ALA A CA 1
ATOM 2556 C C . ALA A 1 342 ? 15.586 -14.562 13.07 1 92.88 342 ALA A C 1
ATOM 2558 O O . ALA A 1 342 ? 15.555 -13.578 12.328 1 92.88 342 ALA A O 1
ATOM 2559 N N . THR A 1 343 ? 16.719 -15.211 13.305 1 92.75 343 THR A N 1
ATOM 2560 C CA . THR A 1 343 ? 18.031 -14.688 12.93 1 92.75 343 THR A CA 1
ATOM 2561 C C . THR A 1 343 ? 18.469 -15.242 11.578 1 92.75 343 THR A C 1
ATOM 2563 O O . THR A 1 343 ? 18.422 -16.453 11.359 1 92.75 343 THR A O 1
ATOM 2566 N N . HIS A 1 344 ? 18.859 -14.375 10.711 1 94.69 344 HIS A N 1
ATOM 2567 C CA . HIS A 1 344 ? 19.391 -14.734 9.406 1 94.69 344 HIS A CA 1
ATOM 2568 C C . HIS A 1 344 ? 20.812 -14.188 9.227 1 94.69 344 HIS A C 1
ATOM 2570 O O . HIS A 1 344 ? 21.141 -13.117 9.742 1 94.69 344 HIS A O 1
ATOM 2576 N N . PHE A 1 345 ? 21.625 -14.977 8.508 1 95.56 345 PHE A N 1
ATOM 2577 C CA . PHE A 1 345 ? 22.969 -14.516 8.195 1 95.56 345 PHE A CA 1
ATOM 2578 C C . PHE A 1 345 ? 23.219 -14.516 6.691 1 95.56 345 PHE A C 1
ATOM 2580 O O . PHE A 1 345 ? 22.75 -15.414 5.98 1 95.56 345 PHE A O 1
ATOM 2587 N N . PHE A 1 346 ? 23.891 -13.484 6.258 1 96.94 346 PHE A N 1
ATOM 2588 C CA . PHE A 1 346 ? 24.266 -13.375 4.855 1 96.94 346 PHE A CA 1
ATOM 2589 C C . PHE A 1 346 ? 25.766 -13.117 4.719 1 96.94 346 PHE A C 1
ATOM 2591 O O . PHE A 1 346 ? 26.375 -12.516 5.605 1 96.94 346 PHE A O 1
ATOM 2598 N N . ASP A 1 347 ? 26.312 -13.508 3.615 1 96.6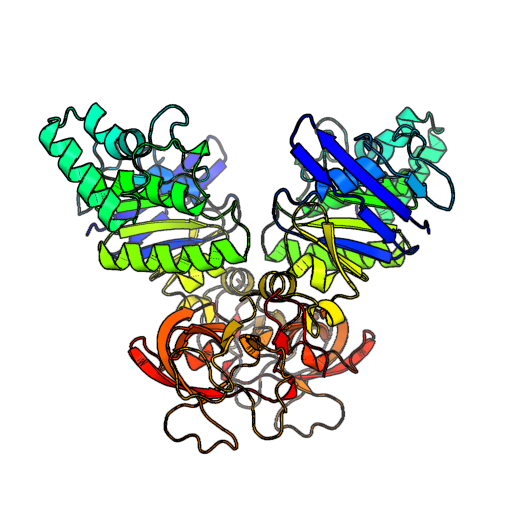2 347 ASP A N 1
ATOM 2599 C CA . ASP A 1 347 ? 27.75 -13.336 3.408 1 96.62 347 ASP A CA 1
ATOM 2600 C C . ASP A 1 347 ? 28.047 -11.992 2.752 1 96.62 347 ASP A C 1
ATOM 2602 O O . ASP A 1 347 ? 27.172 -11.141 2.633 1 96.62 347 ASP A O 1
ATOM 2606 N N . GLU A 1 348 ? 29.25 -11.82 2.393 1 94.69 348 GLU A N 1
ATOM 2607 C CA . GLU A 1 348 ? 29.719 -10.555 1.847 1 94.69 348 GLU A CA 1
ATOM 2608 C C . GLU A 1 348 ? 29 -10.211 0.543 1 94.69 348 GLU A C 1
ATOM 2610 O O . GLU A 1 348 ? 28.766 -9.039 0.253 1 94.69 348 GLU A O 1
ATOM 2615 N N . LYS A 1 349 ? 28.641 -11.258 -0.134 1 94.5 349 LYS A N 1
ATOM 2616 C CA . LYS A 1 349 ? 27.984 -11.047 -1.42 1 94.5 349 LYS A CA 1
ATOM 2617 C C . LYS A 1 349 ? 26.469 -10.938 -1.252 1 94.5 349 LYS A C 1
ATOM 2619 O O . LYS A 1 349 ? 25.75 -10.789 -2.234 1 94.5 349 LYS A O 1
ATOM 2624 N N . GLY A 1 350 ? 26 -11.039 -0.037 1 95.75 350 GLY A N 1
ATOM 2625 C CA . GLY A 1 350 ? 24.578 -10.906 0.237 1 95.75 350 GLY A CA 1
ATOM 2626 C C . GLY A 1 350 ? 23.828 -12.211 0.095 1 95.75 350 GLY A C 1
ATOM 2627 O O . GLY A 1 350 ? 22.594 -12.219 0.026 1 95.75 350 GLY A O 1
ATOM 2628 N N . ARG A 1 351 ? 24.547 -13.305 -0.026 1 96.12 351 ARG A N 1
ATOM 2629 C CA . ARG A 1 351 ? 23.906 -14.609 -0.12 1 96.12 351 ARG A CA 1
ATOM 2630 C C . ARG A 1 351 ? 23.672 -15.203 1.264 1 96.12 351 ARG A C 1
ATOM 2632 O O . ARG A 1 351 ? 24.516 -15.078 2.152 1 96.12 351 ARG A O 1
ATOM 2639 N N . ARG A 1 352 ? 22.547 -15.828 1.376 1 96.38 352 ARG A N 1
ATOM 2640 C CA . ARG A 1 352 ? 22.203 -16.453 2.654 1 96.38 352 ARG A CA 1
ATOM 2641 C C . ARG A 1 352 ? 23.25 -17.484 3.057 1 96.38 352 ARG A C 1
ATOM 2643 O O . ARG A 1 352 ? 23.703 -18.266 2.223 1 96.38 352 ARG A O 1
ATOM 2650 N N . CYS A 1 353 ? 23.594 -17.359 4.359 1 92.94 353 CYS A N 1
ATOM 2651 C CA . CYS A 1 353 ? 24.516 -18.359 4.898 1 92.94 353 CYS A CA 1
ATOM 2652 C C . CYS A 1 353 ? 23.75 -19.578 5.402 1 92.94 353 CYS A C 1
ATOM 2654 O O . CYS A 1 353 ? 22.719 -19.453 6.062 1 92.94 353 CYS A O 1
ATOM 2656 N N . THR A 1 354 ? 23.969 -20.656 4.824 1 77.19 354 THR A N 1
ATOM 2657 C CA . THR A 1 354 ? 23.375 -21.891 5.305 1 77.19 354 THR A CA 1
ATOM 2658 C C . THR A 1 354 ? 24.078 -22.391 6.559 1 77.19 354 THR A C 1
ATOM 2660 O O . THR A 1 354 ? 25.297 -22.219 6.695 1 77.19 354 THR A O 1
ATOM 2663 N N . ALA A 1 355 ? 23.391 -22.609 7.652 1 56.38 355 ALA A N 1
ATOM 2664 C CA . ALA A 1 355 ? 24.078 -23.25 8.773 1 56.38 355 ALA A CA 1
ATOM 2665 C C . ALA A 1 355 ? 24.688 -24.594 8.352 1 56.38 355 ALA A C 1
ATOM 2667 O O . ALA A 1 355 ? 24.203 -25.234 7.414 1 56.38 355 ALA A O 1
ATOM 2668 N N . MET B 1 1 ? 4.926 30.438 10.305 1 67 1 MET B N 1
ATOM 2669 C CA . MET B 1 1 ? 3.994 29.328 10.094 1 67 1 MET B CA 1
ATOM 2670 C C . MET B 1 1 ? 2.57 29.844 9.906 1 67 1 MET B C 1
ATOM 2672 O O . MET B 1 1 ? 2.23 30.938 10.375 1 67 1 MET B O 1
ATOM 2676 N N . SER B 1 2 ? 1.866 29.328 8.797 1 83.12 2 SER B N 1
ATOM 2677 C CA . SER B 1 2 ? 0.639 30 8.375 1 83.12 2 SER B CA 1
ATOM 2678 C C . SER B 1 2 ? -0.589 29.156 8.711 1 83.12 2 SER B C 1
ATOM 2680 O O . SER B 1 2 ? -0.568 27.922 8.555 1 83.12 2 SER B O 1
ATOM 2682 N N . LEU B 1 3 ? -1.523 29.859 9.258 1 90.62 3 LEU B N 1
ATOM 2683 C CA . LEU B 1 3 ? -2.846 29.297 9.508 1 90.62 3 LEU B CA 1
ATOM 2684 C C . LEU B 1 3 ? -3.684 29.281 8.234 1 90.62 3 LEU B C 1
ATOM 2686 O O . LEU B 1 3 ? -3.682 30.266 7.48 1 90.62 3 LEU B O 1
ATOM 2690 N N . ILE B 1 4 ? -4.297 28.156 7.918 1 95.75 4 ILE B N 1
ATOM 2691 C CA . ILE B 1 4 ? -5.223 28.062 6.793 1 95.75 4 ILE B CA 1
ATOM 2692 C C . ILE B 1 4 ? -6.637 27.797 7.309 1 95.75 4 ILE B C 1
ATOM 2694 O O . ILE B 1 4 ? -6.848 26.891 8.125 1 95.75 4 ILE B O 1
ATOM 2698 N N . GLU B 1 5 ? -7.578 28.594 6.828 1 97.31 5 GLU B N 1
ATOM 2699 C CA . GLU B 1 5 ? -8.977 28.438 7.23 1 97.31 5 GLU B CA 1
ATOM 2700 C C . GLU B 1 5 ? -9.898 28.406 6.02 1 97.31 5 GLU B C 1
ATOM 2702 O O . GLU B 1 5 ? -9.789 29.266 5.133 1 97.31 5 GLU B O 1
ATOM 2707 N N . MET B 1 6 ? -10.695 27.453 5.965 1 96.69 6 MET B N 1
ATOM 2708 C CA . MET B 1 6 ? -11.789 27.375 5 1 96.69 6 MET B CA 1
ATOM 2709 C C . MET B 1 6 ? -13.141 27.469 5.699 1 96.69 6 MET B C 1
ATOM 2711 O O . MET B 1 6 ? -13.398 26.719 6.648 1 96.69 6 MET B O 1
ATOM 2715 N N . GLU B 1 7 ? -13.953 28.375 5.215 1 97.12 7 GLU B N 1
ATOM 2716 C CA . GLU B 1 7 ? -15.273 28.594 5.809 1 97.12 7 GLU B CA 1
ATOM 2717 C C . GLU B 1 7 ? -16.391 28.375 4.789 1 97.12 7 GLU B C 1
ATOM 2719 O O . GLU B 1 7 ? -16.594 29.203 3.906 1 97.12 7 GLU B O 1
ATOM 2724 N N . GLY B 1 8 ? -17.094 27.281 4.965 1 96.69 8 GLY B N 1
ATOM 2725 C CA . GLY B 1 8 ? -18.234 26.969 4.113 1 96.69 8 GLY B CA 1
ATOM 2726 C C . GLY B 1 8 ? -17.875 26.875 2.643 1 96.69 8 GLY B C 1
ATOM 2727 O O . GLY B 1 8 ? -18.609 27.328 1.778 1 96.69 8 GLY B O 1
ATOM 2728 N N . VAL B 1 9 ? -16.812 26.375 2.336 1 96.12 9 VAL B N 1
ATOM 2729 C CA . VAL B 1 9 ? -16.328 26.344 0.96 1 96.12 9 VAL B CA 1
ATOM 2730 C C . VAL B 1 9 ? -17.047 25.25 0.182 1 96.12 9 VAL B C 1
ATOM 2732 O O . VAL B 1 9 ? -17.031 24.078 0.587 1 96.12 9 VAL B O 1
ATOM 2735 N N . ALA B 1 10 ? -17.688 25.625 -0.867 1 96.31 10 ALA B N 1
ATOM 2736 C CA . ALA B 1 10 ? -18.406 24.688 -1.729 1 96.31 10 ALA B CA 1
ATOM 2737 C C . ALA B 1 10 ? -17.938 24.797 -3.176 1 96.31 10 ALA B C 1
ATOM 2739 O O . ALA B 1 10 ? -17.391 25.828 -3.578 1 96.31 10 ALA B O 1
ATOM 2740 N N . LYS B 1 11 ? -18.016 23.75 -3.885 1 95.19 11 LYS B N 1
ATOM 2741 C CA . LYS B 1 11 ? -17.672 23.719 -5.305 1 95.19 11 LYS B CA 1
ATOM 2742 C C . LYS B 1 11 ? -18.641 22.828 -6.086 1 95.19 11 LYS B C 1
ATOM 2744 O O . LYS B 1 11 ? -18.844 21.672 -5.738 1 95.19 11 LYS B O 1
ATOM 2749 N N . SER B 1 12 ? -19.219 23.375 -7.012 1 92.81 12 SER B N 1
ATOM 2750 C CA . SER B 1 12 ? -20.078 22.641 -7.934 1 92.81 12 SER B CA 1
ATOM 2751 C C . SER B 1 12 ? -19.734 22.969 -9.383 1 92.81 12 SER B C 1
ATOM 2753 O O . SER B 1 12 ? -19.328 24.078 -9.703 1 92.81 12 SER B O 1
ATOM 2755 N N . TRP B 1 13 ? -19.703 21.891 -10.148 1 87.5 13 TRP B N 1
ATOM 2756 C CA . TRP B 1 13 ? -19.625 22.047 -11.594 1 87.5 13 TRP B CA 1
ATOM 2757 C C . TRP B 1 13 ? -20.938 21.625 -12.266 1 87.5 13 TRP B C 1
ATOM 2759 O O . TRP B 1 13 ? -21.281 20.438 -12.289 1 87.5 13 TRP B O 1
ATOM 2769 N N . GLY B 1 14 ? -21.562 22.531 -12.875 1 83.38 14 GLY B N 1
ATOM 2770 C CA . GLY B 1 14 ? -22.875 22.203 -13.414 1 83.38 14 GLY B CA 1
ATOM 2771 C C . GLY B 1 14 ? -23.781 21.547 -12.398 1 83.38 14 GLY B C 1
ATOM 2772 O O . GLY B 1 14 ? -24.062 22.125 -11.344 1 83.38 14 GLY B O 1
ATOM 2773 N N . GLY B 1 15 ? -24.109 20.297 -12.57 1 80.06 15 GLY B N 1
ATOM 2774 C CA . GLY B 1 15 ? -25.016 19.562 -11.695 1 80.06 15 GLY B CA 1
ATOM 2775 C C . GLY B 1 15 ? -24.297 18.703 -10.68 1 80.06 15 GLY B C 1
ATOM 2776 O O . GLY B 1 15 ? -24.938 18.125 -9.797 1 80.06 15 GLY B O 1
ATOM 2777 N N . THR B 1 16 ? -22.984 18.672 -10.719 1 83 16 THR B N 1
ATOM 2778 C CA . THR B 1 16 ? -22.25 17.797 -9.82 1 83 16 THR B CA 1
ATOM 2779 C C . THR B 1 16 ? -21.562 18.594 -8.719 1 83 16 THR B C 1
ATOM 2781 O O . THR B 1 16 ? -20.844 19.562 -9 1 83 16 THR B O 1
ATOM 2784 N N . THR B 1 17 ? -21.906 18.281 -7.457 1 86.31 17 THR B N 1
ATOM 2785 C CA . THR B 1 17 ? -21.281 18.953 -6.316 1 86.31 17 THR B CA 1
ATOM 2786 C C . THR B 1 17 ? -20.062 18.172 -5.824 1 86.31 17 THR B C 1
ATOM 2788 O O . THR B 1 17 ? -20.188 17.016 -5.406 1 86.31 17 THR B O 1
ATOM 2791 N N . ALA B 1 18 ? -18.953 18.828 -5.859 1 88.38 18 ALA B N 1
ATOM 2792 C CA . ALA B 1 18 ? -17.719 18.188 -5.445 1 88.38 18 ALA B CA 1
ATOM 2793 C C . ALA B 1 18 ? -17.453 18.422 -3.961 1 88.38 18 ALA B C 1
ATOM 2795 O O . ALA B 1 18 ? -17 17.516 -3.258 1 88.38 18 ALA B O 1
ATOM 2796 N N . LEU B 1 19 ? -17.719 19.641 -3.473 1 93.94 19 LEU B N 1
ATOM 2797 C CA . LEU B 1 19 ? -17.562 20 -2.068 1 93.94 19 LEU B CA 1
ATOM 2798 C C . LEU B 1 19 ? -18.844 20.594 -1.512 1 93.94 19 LEU B C 1
ATOM 2800 O O . LEU B 1 19 ? -19.453 21.453 -2.15 1 93.94 19 LEU B O 1
ATOM 2804 N N . GLN B 1 20 ? -19.234 20.094 -0.343 1 94.69 20 GLN B N 1
ATOM 2805 C CA . GLN B 1 20 ? -20.469 20.531 0.286 1 94.69 20 GLN B CA 1
ATOM 2806 C C . GLN B 1 20 ? -20.188 21.391 1.511 1 94.69 20 GLN B C 1
ATOM 2808 O O . GLN B 1 20 ? -20.281 20.922 2.646 1 94.69 20 GLN B O 1
ATOM 2813 N N . ALA B 1 21 ? -19.891 22.672 1.361 1 92.44 21 ALA B N 1
ATOM 2814 C CA . ALA B 1 21 ? -19.672 23.656 2.408 1 92.44 21 ALA B CA 1
ATOM 2815 C C . ALA B 1 21 ? -18.641 23.172 3.43 1 92.44 21 ALA B C 1
ATOM 2817 O O . ALA B 1 21 ? -18.953 23.062 4.621 1 92.44 21 ALA B O 1
ATOM 2818 N N . LEU B 1 22 ? -17.484 23.062 3.053 1 94.81 22 LEU B N 1
ATOM 2819 C CA . LEU B 1 22 ? -16.391 22.5 3.84 1 94.81 22 LEU B CA 1
ATOM 2820 C C . LEU B 1 22 ? -15.82 23.531 4.805 1 94.81 22 LEU B C 1
ATOM 2822 O O . LEU B 1 22 ? -15.508 24.656 4.402 1 94.81 22 LEU B O 1
ATOM 2826 N N . ASP B 1 23 ? -15.812 23.219 6.094 1 96.19 23 ASP B N 1
ATOM 2827 C CA . ASP B 1 23 ? -15.117 23.984 7.121 1 96.19 23 ASP B CA 1
ATOM 2828 C C . ASP B 1 23 ? -13.844 23.266 7.566 1 96.19 23 ASP B C 1
ATOM 2830 O O . ASP B 1 23 ? -13.883 22.109 7.957 1 96.19 23 ASP B O 1
ATOM 2834 N N . LEU B 1 24 ? -12.75 23.984 7.445 1 95.88 24 LEU B N 1
ATOM 2835 C CA . LEU B 1 24 ? -11.469 23.375 7.781 1 95.88 24 LEU B CA 1
ATOM 2836 C C . LEU B 1 24 ? -10.531 24.391 8.422 1 95.88 24 LEU B C 1
ATOM 2838 O O . LEU B 1 24 ? -10.484 25.562 8 1 95.88 24 LEU B O 1
ATOM 2842 N N . ARG B 1 25 ? -9.875 23.969 9.438 1 96.25 25 ARG B N 1
ATOM 2843 C CA . ARG B 1 25 ? -8.844 24.781 10.086 1 96.25 25 ARG B CA 1
ATOM 2844 C C . ARG B 1 25 ? -7.531 24 10.195 1 96.25 25 ARG B C 1
ATOM 2846 O O . ARG B 1 25 ? -7.492 22.922 10.797 1 96.25 25 ARG B O 1
ATOM 2853 N N . ILE B 1 26 ? -6.512 24.516 9.609 1 95.94 26 ILE B N 1
ATOM 2854 C CA . ILE B 1 26 ? -5.191 23.891 9.625 1 95.94 26 ILE B CA 1
ATOM 2855 C C . ILE B 1 26 ? -4.223 24.766 10.414 1 95.94 26 ILE B C 1
ATOM 2857 O O . ILE B 1 26 ? -3.957 25.906 10.047 1 95.94 26 ILE B O 1
ATOM 2861 N N . GLU B 1 27 ? -3.662 24.219 11.43 1 95.38 27 GLU B N 1
ATOM 2862 C CA . GLU B 1 27 ? -2.83 24.969 12.367 1 95.38 27 GLU B CA 1
ATOM 2863 C C . GLU B 1 27 ? -1.457 25.266 11.773 1 95.38 27 GLU B C 1
ATOM 2865 O O . GLU B 1 27 ? -0.92 24.469 11.008 1 95.38 27 GLU B O 1
ATOM 2870 N N . PRO B 1 28 ? -0.908 26.391 12.227 1 94.31 28 PRO B N 1
ATOM 2871 C CA . PRO B 1 28 ? 0.432 26.734 11.75 1 94.31 28 PRO B CA 1
ATOM 2872 C C . PRO B 1 28 ? 1.476 25.688 12.102 1 94.31 28 PRO B C 1
ATOM 2874 O O . PRO B 1 28 ? 1.458 25.141 13.211 1 94.31 28 PRO B O 1
ATOM 2877 N N . GLY B 1 29 ? 2.258 25.359 11.133 1 93.25 29 GLY B N 1
ATOM 2878 C CA . GLY B 1 29 ? 3.369 24.453 11.383 1 93.25 29 GLY B CA 1
ATOM 2879 C C . GLY B 1 29 ? 2.941 23 11.516 1 93.25 29 GLY B C 1
ATOM 2880 O O . GLY B 1 29 ? 3.732 22.156 11.922 1 93.25 29 GLY B O 1
ATOM 2881 N N . SER B 1 30 ? 1.74 22.75 11.141 1 95.38 30 SER B N 1
ATOM 2882 C CA . SER B 1 30 ? 1.228 21.391 11.266 1 95.38 30 SER B CA 1
ATOM 2883 C C . SER B 1 30 ? 1.266 20.656 9.93 1 95.38 30 SER B C 1
ATOM 2885 O O . SER B 1 30 ? 1.405 21.281 8.875 1 95.38 30 SER B O 1
ATOM 2887 N N . PHE B 1 31 ? 1.279 19.359 10.039 1 96.81 31 PHE B N 1
ATOM 2888 C CA . PHE B 1 31 ? 1.156 18.469 8.891 1 96.81 31 PHE B CA 1
ATOM 2889 C C . PHE B 1 31 ? -0.266 17.938 8.773 1 96.81 31 PHE B C 1
ATOM 2891 O O . PHE B 1 31 ? -0.624 16.969 9.438 1 96.81 31 PHE B O 1
ATOM 2898 N N . CYS B 1 32 ? -1.021 18.562 7.871 1 97.75 32 CYS B N 1
ATOM 2899 C CA . CYS B 1 32 ? -2.416 18.188 7.695 1 97.75 32 CYS B CA 1
ATOM 2900 C C . CYS B 1 32 ? -2.584 17.297 6.469 1 97.75 32 CYS B C 1
ATOM 2902 O O . CYS B 1 32 ? -2.162 17.656 5.371 1 97.75 32 CYS B O 1
ATOM 2904 N N . VAL B 1 33 ? -3.219 16.156 6.668 1 97.88 33 VAL B N 1
ATOM 2905 C CA . VAL B 1 33 ? -3.439 15.242 5.547 1 97.88 33 VAL B CA 1
ATOM 2906 C C . VAL B 1 33 ? -4.93 15.188 5.215 1 97.88 33 VAL B C 1
ATOM 2908 O O . VAL B 1 33 ? -5.758 14.914 6.086 1 97.88 33 VAL B O 1
ATOM 2911 N N . LEU B 1 34 ? -5.25 15.539 4.004 1 97.31 34 LEU B N 1
ATOM 2912 C CA . LEU B 1 34 ? -6.57 15.266 3.445 1 97.31 34 LEU B CA 1
ATOM 2913 C C . LEU B 1 34 ? -6.648 13.836 2.92 1 97.31 34 LEU B C 1
ATOM 2915 O O . LEU B 1 34 ? -5.961 13.484 1.96 1 97.31 34 LEU B O 1
ATOM 2919 N N . LEU B 1 35 ? -7.488 13.078 3.559 1 95.19 35 LEU B N 1
ATOM 2920 C CA . LEU B 1 35 ? -7.613 11.656 3.262 1 95.19 35 LEU B CA 1
ATOM 2921 C C . LEU B 1 35 ? -9.031 11.312 2.822 1 95.19 35 LEU B C 1
ATOM 2923 O O . LEU B 1 35 ? -9.992 11.922 3.295 1 95.19 35 LEU B O 1
ATOM 2927 N N . GLY B 1 36 ? -9.148 10.391 1.948 1 90.94 36 GLY B N 1
ATOM 2928 C CA . GLY B 1 36 ? -10.453 9.945 1.482 1 90.94 36 GLY B CA 1
ATOM 2929 C C . GLY B 1 36 ? -10.391 9.172 0.179 1 90.94 36 GLY B C 1
ATOM 2930 O O . GLY B 1 36 ? -9.32 9.031 -0.415 1 90.94 36 GLY B O 1
ATOM 2931 N N . PRO B 1 37 ? -11.539 8.641 -0.201 1 85.06 37 PRO B N 1
ATOM 2932 C CA . PRO B 1 37 ? -11.586 7.895 -1.46 1 85.06 37 PRO B CA 1
ATOM 2933 C C . PRO B 1 37 ? -11.398 8.789 -2.684 1 85.06 37 PRO B C 1
ATOM 2935 O O . PRO B 1 37 ? -11.398 10.016 -2.562 1 85.06 37 PRO B O 1
ATOM 2938 N N . SER B 1 38 ? -11.148 8.133 -3.768 1 76.94 38 SER B N 1
ATOM 2939 C CA . SER B 1 38 ? -11.039 8.891 -5.012 1 76.94 38 SER B CA 1
ATOM 2940 C C . SER B 1 38 ? -12.32 9.656 -5.301 1 76.94 38 SER B C 1
ATOM 2942 O O . SER B 1 38 ? -13.422 9.141 -5.109 1 76.94 38 SER B O 1
ATOM 2944 N N . GLY B 1 39 ? -12.18 10.867 -5.641 1 78.38 39 GLY B N 1
ATOM 2945 C CA . GLY B 1 39 ? -13.32 11.664 -6.078 1 78.38 39 GLY B CA 1
ATOM 2946 C C . GLY B 1 39 ? -14.031 12.359 -4.938 1 78.38 39 GLY B C 1
ATOM 2947 O O . GLY B 1 39 ? -15.062 13 -5.145 1 78.38 39 GLY B O 1
ATOM 2948 N N . CYS B 1 40 ? -13.508 12.273 -3.764 1 87.94 40 CYS B N 1
ATOM 2949 C CA . CYS B 1 40 ? -14.242 12.812 -2.627 1 87.94 40 CYS B CA 1
ATOM 2950 C C . CYS B 1 40 ? -13.984 14.312 -2.469 1 87.94 40 CYS B C 1
ATOM 2952 O O . CYS B 1 40 ? -14.57 14.953 -1.595 1 87.94 40 CYS B O 1
ATOM 2954 N N . GLY B 1 41 ? -13.039 14.875 -3.258 1 90.88 41 GLY B N 1
ATOM 2955 C CA . GLY B 1 41 ? -12.867 16.312 -3.236 1 90.88 41 GLY B CA 1
ATOM 2956 C C . GLY B 1 41 ? -11.516 16.75 -2.688 1 90.88 41 GLY B C 1
ATOM 2957 O O . GLY B 1 41 ? -11.281 17.938 -2.463 1 90.88 41 GLY B O 1
ATOM 2958 N N . LYS B 1 42 ? -10.602 15.844 -2.408 1 93.38 42 LYS B N 1
ATOM 2959 C CA . LYS B 1 42 ? -9.305 16.172 -1.822 1 93.38 42 LYS B CA 1
ATOM 2960 C C . LYS B 1 42 ? -8.539 17.156 -2.701 1 93.38 42 LYS B C 1
ATOM 2962 O O . LYS B 1 42 ? -8.133 18.219 -2.242 1 93.38 42 LYS B O 1
ATOM 2967 N N . SER B 1 43 ? -8.438 16.766 -3.992 1 90.06 43 SER B N 1
ATOM 2968 C CA . SER B 1 43 ? -7.691 17.609 -4.926 1 90.06 43 SER B CA 1
ATOM 2969 C C . SER B 1 43 ? -8.398 18.938 -5.164 1 90.06 43 SER B C 1
ATOM 2971 O O . SER B 1 43 ? -7.746 19.984 -5.277 1 90.06 43 SER B O 1
ATOM 2973 N N . THR B 1 44 ? -9.672 18.906 -5.223 1 93.31 44 THR B N 1
ATOM 2974 C CA . THR B 1 44 ? -10.438 20.141 -5.375 1 93.31 44 THR B CA 1
ATOM 2975 C C . THR B 1 44 ? -10.18 21.078 -4.203 1 93.31 44 THR B C 1
ATOM 2977 O O . THR B 1 44 ? -9.961 22.281 -4.398 1 93.31 44 THR B O 1
ATOM 2980 N N . THR B 1 45 ? -10.211 20.516 -3.035 1 95.88 45 THR B N 1
ATOM 2981 C CA . THR B 1 45 ? -9.93 21.312 -1.841 1 95.88 45 THR B CA 1
ATOM 2982 C C . THR B 1 45 ? -8.531 21.922 -1.914 1 95.88 45 THR B C 1
ATOM 2984 O O . THR B 1 45 ? -8.367 23.125 -1.687 1 95.88 45 THR B O 1
ATOM 2987 N N . LEU B 1 46 ? -7.566 21.125 -2.295 1 95.31 46 LEU B N 1
ATOM 2988 C CA . LEU B 1 46 ? -6.18 21.562 -2.389 1 95.31 46 LEU B CA 1
ATOM 2989 C C . LEU B 1 46 ? -6.035 22.672 -3.428 1 95.31 46 LEU B C 1
ATOM 2991 O O . LEU B 1 46 ? -5.375 23.688 -3.176 1 95.31 46 LEU B O 1
ATOM 2995 N N . ARG B 1 47 ? -6.676 22.578 -4.512 1 94.31 47 ARG B N 1
ATOM 2996 C CA . ARG B 1 47 ? -6.586 23.531 -5.605 1 94.31 47 ARG B CA 1
ATOM 2997 C C . ARG B 1 47 ? -7.277 24.844 -5.238 1 94.31 47 ARG B C 1
ATOM 2999 O O . ARG B 1 47 ? -6.852 25.922 -5.672 1 94.31 47 ARG B O 1
ATOM 3006 N N . ILE B 1 48 ? -8.305 24.75 -4.488 1 96.5 48 ILE B N 1
ATOM 3007 C CA . ILE B 1 48 ? -8.984 25.953 -4.031 1 96.5 48 ILE B CA 1
ATOM 3008 C C . ILE B 1 48 ? -8.078 26.719 -3.072 1 96.5 48 ILE B C 1
ATOM 3010 O O . ILE B 1 48 ? -7.965 27.938 -3.166 1 96.5 48 ILE B O 1
ATOM 3014 N N . ILE B 1 49 ? -7.391 26 -2.209 1 96.19 49 ILE B N 1
ATOM 3015 C CA . ILE B 1 49 ? -6.445 26.656 -1.306 1 96.19 49 ILE B CA 1
ATOM 3016 C C . ILE B 1 49 ? -5.336 27.312 -2.115 1 96.19 49 ILE B C 1
ATOM 3018 O O . ILE B 1 49 ? -4.949 28.453 -1.831 1 96.19 49 ILE B O 1
ATOM 3022 N N . ALA B 1 50 ? -4.922 26.672 -3.168 1 93.81 50 ALA B N 1
ATOM 3023 C CA . ALA B 1 50 ? -3.816 27.141 -3.998 1 93.81 50 ALA B CA 1
ATOM 3024 C C . ALA B 1 50 ? -4.254 28.297 -4.902 1 93.81 50 ALA B C 1
ATOM 3026 O O . ALA B 1 50 ? -3.418 29 -5.473 1 93.81 50 AL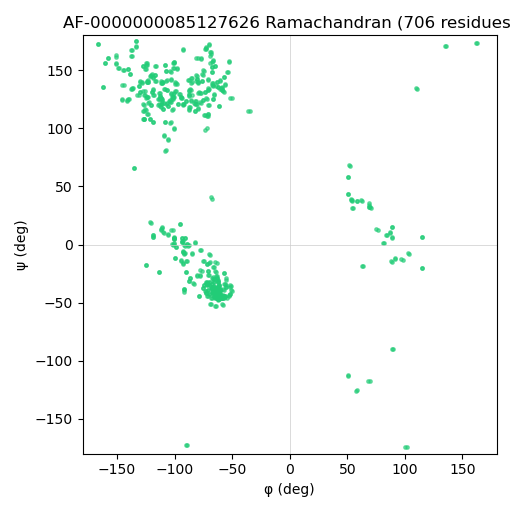A B O 1
ATOM 3027 N N . GLY B 1 51 ? -5.508 28.375 -5.145 1 94.69 51 GLY B N 1
ATOM 3028 C CA . GLY B 1 51 ? -6.027 29.375 -6.059 1 94.69 51 GLY B CA 1
ATOM 3029 C C . GLY B 1 51 ? -6.07 28.906 -7.5 1 94.69 51 GLY B C 1
ATOM 3030 O O . GLY B 1 51 ? -6.25 29.703 -8.422 1 94.69 51 GLY B O 1
ATOM 3031 N N . LEU B 1 52 ? -5.945 27.625 -7.715 1 93.31 52 LEU B N 1
ATOM 3032 C CA . LEU B 1 52 ? -5.984 27.016 -9.039 1 93.31 52 LEU B CA 1
ATOM 3033 C C . LEU B 1 52 ? -7.41 26.641 -9.43 1 93.31 52 LEU B C 1
ATOM 3035 O O . LEU B 1 52 ? -7.68 26.328 -10.594 1 93.31 52 LEU B O 1
ATOM 3039 N N . GLU B 1 53 ? -8.289 26.641 -8.469 1 93.75 53 GLU B N 1
ATOM 3040 C CA . GLU B 1 53 ? -9.719 26.391 -8.633 1 93.75 53 GLU B CA 1
ATOM 3041 C C . GLU B 1 53 ? -10.539 27.375 -7.801 1 93.75 53 GLU B C 1
ATOM 3043 O O . GLU B 1 53 ? -10.195 27.672 -6.656 1 93.75 53 GLU B O 1
ATOM 3048 N N . SER B 1 54 ? -11.578 27.953 -8.43 1 95 54 SER B N 1
ATOM 3049 C CA . SER B 1 54 ? -12.438 28.875 -7.695 1 95 54 SER B CA 1
ATOM 3050 C C . SER B 1 54 ? -13.523 28.141 -6.922 1 95 54 SER B C 1
ATOM 3052 O O . SER B 1 54 ? -14.094 27.172 -7.422 1 95 54 SER B O 1
ATOM 3054 N N . ALA B 1 55 ? -13.766 28.594 -5.754 1 95.75 55 ALA B N 1
ATOM 3055 C CA . ALA B 1 55 ? -14.891 28.078 -4.977 1 95.75 55 ALA B CA 1
ATOM 3056 C C . ALA B 1 55 ? -16.203 28.641 -5.492 1 95.75 55 ALA B C 1
ATOM 3058 O O . ALA B 1 55 ? -16.25 29.781 -5.988 1 95.75 55 ALA B O 1
ATOM 3059 N N . THR B 1 56 ? -17.266 27.828 -5.406 1 95.31 56 THR B N 1
ATOM 3060 C CA . THR B 1 56 ? -18.594 28.328 -5.727 1 95.31 56 THR B CA 1
ATOM 3061 C C . THR B 1 56 ? -19.109 29.234 -4.617 1 95.31 56 THR B C 1
ATOM 3063 O O . THR B 1 56 ? -19.75 30.25 -4.887 1 95.31 56 THR B O 1
ATOM 3066 N N . SER B 1 57 ? -18.859 28.875 -3.445 1 96 57 SER B N 1
ATOM 3067 C CA . SER B 1 57 ? -19.203 29.672 -2.281 1 96 57 SER B CA 1
ATOM 3068 C C . SER B 1 57 ? -18.234 29.422 -1.128 1 96 57 SER B C 1
ATOM 3070 O O . SER B 1 57 ? -17.422 28.5 -1.179 1 96 57 SER B O 1
ATOM 3072 N N . GLY B 1 58 ? -18.219 30.344 -0.195 1 96.88 58 GLY B N 1
ATOM 3073 C CA . GLY B 1 58 ? -17.344 30.234 0.965 1 96.88 58 GLY B CA 1
ATOM 3074 C C . GLY B 1 58 ? -16.109 31.109 0.863 1 96.88 58 GLY B C 1
ATOM 3075 O O . GLY B 1 58 ? -16.016 31.969 -0.019 1 96.88 58 GLY B O 1
ATOM 3076 N N . ARG B 1 59 ? -15.227 30.891 1.927 1 97.38 59 ARG B N 1
ATOM 3077 C CA . ARG B 1 59 ? -14.039 31.734 1.999 1 97.38 59 ARG B CA 1
ATOM 3078 C C . ARG B 1 59 ? -12.812 30.906 2.402 1 97.38 59 ARG B C 1
ATOM 3080 O O . ARG B 1 59 ? -12.93 29.953 3.174 1 97.38 59 ARG B O 1
ATOM 3087 N N . VAL B 1 60 ? -11.734 31.344 1.841 1 97.31 60 VAL B N 1
ATOM 3088 C CA . VAL B 1 60 ? -10.438 30.781 2.221 1 97.31 60 VAL B CA 1
ATOM 3089 C C . VAL B 1 60 ? -9.555 31.891 2.801 1 97.31 60 VAL B C 1
ATOM 3091 O O . VAL B 1 60 ? -9.414 32.969 2.207 1 97.31 60 VAL B O 1
ATOM 3094 N N . ARG B 1 61 ? -9.016 31.625 3.973 1 96.94 61 ARG B N 1
ATOM 3095 C CA . ARG B 1 61 ? -8.102 32.562 4.602 1 96.94 61 ARG B CA 1
ATOM 3096 C C . ARG B 1 61 ? -6.758 31.906 4.902 1 96.94 61 ARG B C 1
ATOM 3098 O O . ARG B 1 61 ? -6.707 30.734 5.277 1 96.94 61 ARG B O 1
ATOM 3105 N N . ILE B 1 62 ? -5.746 32.656 4.676 1 95 62 ILE B N 1
ATOM 3106 C CA . ILE B 1 62 ? -4.387 32.25 5.043 1 95 62 ILE B CA 1
ATOM 3107 C C . ILE B 1 62 ? -3.762 33.344 5.922 1 95 62 ILE B C 1
ATOM 3109 O O . ILE B 1 62 ? -3.621 34.469 5.5 1 95 62 ILE B O 1
ATOM 3113 N N . ASP B 1 63 ? -3.473 33 7.105 1 92.5 63 ASP B N 1
ATOM 3114 C CA . ASP B 1 63 ? -2.959 33.938 8.094 1 92.5 63 ASP B CA 1
ATOM 3115 C C . ASP B 1 63 ? -3.885 35.156 8.242 1 92.5 63 ASP B C 1
ATOM 3117 O O . ASP B 1 63 ? -3.43 36.312 8.211 1 92.5 63 ASP B O 1
ATOM 3121 N N . GLY B 1 64 ? -5.121 34.812 8.148 1 92.19 64 GLY B N 1
ATOM 3122 C CA . GLY B 1 64 ? -6.105 35.844 8.398 1 92.19 64 GLY B CA 1
ATOM 3123 C C . GLY B 1 64 ? -6.477 36.625 7.152 1 92.19 64 GLY B C 1
ATOM 3124 O O . GLY B 1 64 ? -7.48 37.344 7.141 1 92.19 64 GLY B O 1
ATOM 3125 N N . GLN B 1 65 ? -5.727 36.531 6.141 1 94.19 65 GLN B N 1
ATOM 3126 C CA . GLN B 1 65 ? -6.012 37.219 4.898 1 94.19 65 GLN B CA 1
ATOM 3127 C C . GLN B 1 65 ? -6.953 36.438 4.008 1 94.19 65 GLN B C 1
ATOM 3129 O O . GLN B 1 65 ? -6.734 35.25 3.775 1 94.19 65 GLN B O 1
ATOM 3134 N N . ASP B 1 66 ? -7.961 37.094 3.582 1 96.75 66 ASP B N 1
ATOM 3135 C CA . ASP B 1 66 ? -8.891 36.469 2.645 1 96.75 66 ASP B CA 1
ATOM 3136 C C . ASP B 1 66 ? -8.25 36.312 1.268 1 96.75 66 ASP B C 1
ATOM 3138 O O . ASP B 1 66 ? -7.973 37.312 0.582 1 96.75 66 ASP B O 1
ATOM 3142 N N . VAL B 1 67 ? -8.008 35.094 0.865 1 95.94 67 VAL B N 1
ATOM 3143 C CA . VAL B 1 67 ? -7.324 34.844 -0.402 1 95.94 67 VAL B CA 1
ATOM 3144 C C . VAL B 1 67 ? -8.297 34.219 -1.399 1 95.94 67 VAL B C 1
ATOM 3146 O O . VAL B 1 67 ? -7.891 33.719 -2.443 1 95.94 67 VAL B O 1
ATOM 3149 N N . THR B 1 68 ? -9.555 34.281 -1.148 1 96.31 68 THR B N 1
ATOM 3150 C CA . THR B 1 68 ? -10.594 33.562 -1.91 1 96.31 68 THR B CA 1
ATOM 3151 C C . THR B 1 68 ? -10.484 33.906 -3.396 1 96.31 68 THR B C 1
ATOM 3153 O O . THR B 1 68 ? -10.664 33.031 -4.246 1 96.31 68 THR B O 1
ATOM 3156 N N . HIS B 1 69 ? -10.125 35.094 -3.666 1 95.44 69 HIS B N 1
ATOM 3157 C CA . HIS B 1 69 ? -10.133 35.531 -5.059 1 95.44 69 HIS B CA 1
ATOM 3158 C C . HIS B 1 69 ? -8.742 35.938 -5.516 1 95.44 69 HIS B C 1
ATOM 3160 O O . HIS B 1 69 ? -8.578 36.5 -6.613 1 95.44 69 HIS B O 1
ATOM 3166 N N . LEU B 1 70 ? -7.785 35.688 -4.711 1 94.19 70 LEU B N 1
ATOM 3167 C CA . LEU B 1 70 ? -6.414 36 -5.098 1 94.19 70 LEU B CA 1
ATOM 3168 C C . LEU B 1 70 ? -5.844 34.938 -6.016 1 94.19 70 LEU B C 1
ATOM 3170 O O . LEU B 1 70 ? -6.09 33.75 -5.809 1 94.19 70 LEU B O 1
ATOM 3174 N N . PRO B 1 71 ? -5.117 35.344 -7 1 92.81 71 PRO B N 1
ATOM 3175 C CA . PRO B 1 71 ? -4.43 34.375 -7.828 1 92.81 71 PRO B CA 1
ATOM 3176 C C . PRO B 1 71 ? -3.34 33.625 -7.062 1 92.81 71 PRO B C 1
ATOM 3178 O O . PRO B 1 71 ? -2.887 34.062 -6.016 1 92.81 71 PRO B O 1
ATOM 3181 N N . PRO B 1 72 ? -2.951 32.438 -7.527 1 88.69 72 PRO B N 1
ATOM 3182 C CA . PRO B 1 72 ? -1.967 31.609 -6.844 1 88.69 72 PRO B CA 1
ATOM 3183 C C . PRO B 1 72 ? -0.69 32.375 -6.484 1 88.69 72 PRO B C 1
ATOM 3185 O O . PRO B 1 72 ? -0.191 32.25 -5.363 1 88.69 72 PRO B O 1
ATOM 3188 N N . ALA B 1 73 ? -0.227 33.219 -7.332 1 82.25 73 ALA B N 1
ATOM 3189 C CA . ALA B 1 73 ? 1.053 33.906 -7.176 1 82.25 73 ALA B CA 1
ATOM 3190 C C . ALA B 1 73 ? 1.026 34.844 -5.98 1 82.25 73 ALA B C 1
ATOM 3192 O O . ALA B 1 73 ? 2.076 35.219 -5.445 1 82.25 73 ALA B O 1
ATOM 3193 N N . ARG B 1 74 ? -0.138 35.188 -5.551 1 86.88 74 ARG B N 1
ATOM 3194 C CA . ARG B 1 74 ? -0.26 36.188 -4.496 1 86.88 74 ARG B CA 1
ATOM 3195 C C . ARG B 1 74 ? -0.636 35.531 -3.17 1 86.88 74 ARG B C 1
ATOM 3197 O O . ARG B 1 74 ? -0.928 36.25 -2.195 1 86.88 74 ARG B O 1
ATOM 3204 N N . ARG B 1 75 ? -0.624 34.219 -3.125 1 89.69 75 ARG B N 1
ATOM 3205 C CA . ARG B 1 75 ? -1.078 33.531 -1.913 1 89.69 75 ARG B CA 1
ATOM 3206 C C . ARG B 1 75 ? 0.104 33.094 -1.051 1 89.69 75 ARG B C 1
ATOM 3208 O O . ARG B 1 75 ? -0.074 32.719 0.102 1 89.69 75 ARG B O 1
ATOM 3215 N N . GLY B 1 76 ? 1.275 33.188 -1.66 1 83.06 76 GLY B N 1
ATOM 3216 C CA . GLY B 1 76 ? 2.465 32.844 -0.9 1 83.06 76 GLY B CA 1
ATOM 3217 C C . GLY B 1 76 ? 2.557 31.359 -0.578 1 83.06 76 GLY B C 1
ATOM 3218 O O . GLY B 1 76 ? 2.986 30.984 0.514 1 83.06 76 GLY B O 1
ATOM 3219 N N . ILE B 1 77 ? 2.055 30.547 -1.444 1 88.62 77 ILE B N 1
ATOM 3220 C CA . ILE B 1 77 ? 2.033 29.109 -1.204 1 88.62 77 ILE B CA 1
ATOM 3221 C C . ILE B 1 77 ? 2.875 28.406 -2.26 1 88.62 77 ILE B C 1
ATOM 3223 O O . ILE B 1 77 ? 3.053 28.906 -3.369 1 88.62 77 ILE B O 1
ATOM 3227 N N . ALA B 1 78 ? 3.496 27.344 -1.817 1 84.56 78 ALA B N 1
ATOM 3228 C CA . ALA B 1 78 ? 4.184 26.438 -2.74 1 84.56 78 ALA B CA 1
ATOM 3229 C C . ALA B 1 78 ? 3.375 25.172 -2.975 1 84.56 78 ALA B C 1
ATOM 3231 O O . ALA B 1 78 ? 2.65 24.719 -2.088 1 84.56 78 ALA B O 1
ATOM 3232 N N . MET B 1 79 ? 3.533 24.656 -4.176 1 85.81 79 MET B N 1
ATOM 3233 C CA . MET B 1 79 ? 2.787 23.438 -4.508 1 85.81 79 MET B CA 1
ATOM 3234 C C . MET B 1 79 ? 3.711 22.375 -5.094 1 85.81 79 MET B C 1
ATOM 3236 O O . MET B 1 79 ? 4.598 22.688 -5.891 1 85.81 79 MET B O 1
ATOM 3240 N N . VAL B 1 80 ? 3.541 21.219 -4.523 1 82.38 80 VAL B N 1
ATOM 3241 C CA . VAL B 1 80 ? 4.207 20.031 -5.066 1 82.38 80 VAL B CA 1
ATOM 3242 C C . VAL B 1 80 ? 3.178 19.109 -5.703 1 82.38 80 VAL B C 1
ATOM 3244 O O . VAL B 1 80 ? 2.289 18.594 -5.023 1 82.38 80 VAL B O 1
ATOM 3247 N N . PHE B 1 81 ? 3.389 18.828 -7.031 1 78.06 81 PHE B N 1
ATOM 3248 C CA . PHE B 1 81 ? 2.447 18.016 -7.789 1 78.06 81 PHE B CA 1
ATOM 3249 C C . PHE B 1 81 ? 2.857 16.547 -7.762 1 78.06 81 PHE B C 1
ATOM 3251 O O . PHE B 1 81 ? 3.967 16.219 -7.336 1 78.06 81 PHE B O 1
ATOM 3258 N N . GLN B 1 82 ? 1.939 15.648 -8.219 1 72.88 82 GLN B N 1
ATOM 3259 C CA . GLN B 1 82 ? 2.129 14.203 -8.258 1 72.88 82 GLN B CA 1
ATOM 3260 C C . GLN B 1 82 ? 3.354 13.828 -9.086 1 72.88 82 GLN B C 1
ATOM 3262 O O . GLN B 1 82 ? 4.145 12.977 -8.68 1 72.88 82 GLN B O 1
ATOM 3267 N N . ASN B 1 83 ? 3.582 14.391 -10.195 1 75 83 ASN B N 1
ATOM 3268 C CA . ASN B 1 83 ? 4.727 14.078 -11.047 1 75 83 ASN B CA 1
ATOM 3269 C C . ASN B 1 83 ? 5.883 15.047 -10.797 1 75 83 ASN B C 1
ATOM 3271 O O . ASN B 1 83 ? 6.812 15.133 -11.602 1 75 83 ASN B O 1
ATOM 3275 N N . TYR B 1 84 ? 5.863 15.734 -9.719 1 78.12 84 TYR B N 1
ATOM 3276 C CA . TYR B 1 84 ? 6.832 16.719 -9.234 1 78.12 84 TYR B CA 1
ATOM 3277 C C . TYR B 1 84 ? 6.914 17.906 -10.172 1 78.12 84 TYR B C 1
ATOM 3279 O O . TYR B 1 84 ? 7.402 18.984 -9.789 1 78.12 84 TYR B O 1
ATOM 3287 N N . ALA B 1 85 ? 6.438 17.734 -11.406 1 78.19 85 ALA B N 1
ATOM 3288 C CA . ALA B 1 85 ? 6.355 18.797 -12.391 1 78.19 85 ALA B CA 1
ATOM 3289 C C . ALA B 1 85 ? 7.691 19.531 -12.531 1 78.19 85 ALA B C 1
ATOM 3291 O O . ALA B 1 85 ? 7.738 20.75 -12.516 1 78.19 85 ALA B O 1
ATOM 3292 N N . LEU B 1 86 ? 8.758 18.688 -12.562 1 88.44 86 LEU B N 1
ATOM 3293 C CA . LEU B 1 86 ? 10.062 19.297 -12.781 1 88.44 86 LEU B CA 1
ATOM 3294 C C . LEU B 1 86 ? 10.297 19.578 -14.258 1 88.44 86 LEU B C 1
ATOM 3296 O O . LEU B 1 86 ? 9.836 18.828 -15.117 1 88.44 86 LEU B O 1
ATOM 3300 N N . PHE B 1 87 ? 10.945 20.719 -14.523 1 89.75 87 PHE B N 1
ATOM 3301 C CA . PHE B 1 87 ? 11.32 21.031 -15.898 1 89.75 87 PHE B CA 1
ATOM 3302 C C . PHE B 1 87 ? 12.492 20.172 -16.344 1 89.75 87 PHE B C 1
ATOM 3304 O O . PHE B 1 87 ? 13.617 20.328 -15.859 1 89.75 87 PHE B O 1
ATOM 3311 N N . PRO B 1 88 ? 12.219 19.297 -17.25 1 90.44 88 PRO B N 1
ATOM 3312 C CA . PRO B 1 88 ? 13.25 18.328 -17.609 1 90.44 88 PRO B CA 1
ATOM 3313 C C . PRO B 1 88 ? 14.477 18.953 -18.25 1 90.44 88 PRO B C 1
ATOM 3315 O O . PRO B 1 88 ? 15.57 18.391 -18.203 1 90.44 88 PRO B O 1
ATOM 3318 N N . HIS B 1 89 ? 14.266 20.172 -18.828 1 92.19 89 HIS B N 1
ATOM 3319 C CA . HIS B 1 89 ? 15.344 20.812 -19.578 1 92.19 89 HIS B CA 1
ATOM 3320 C C . HIS B 1 89 ? 16.156 21.734 -18.672 1 92.19 89 HIS B C 1
ATOM 3322 O O . HIS B 1 89 ? 17.188 22.266 -19.094 1 92.19 89 HIS B O 1
ATOM 3328 N N . LEU B 1 90 ? 15.734 21.953 -17.5 1 94 90 LEU B N 1
ATOM 3329 C CA . LEU B 1 90 ? 16.438 22.812 -16.562 1 94 90 LEU B CA 1
ATOM 3330 C C . LEU B 1 90 ? 17.25 21.984 -15.555 1 94 90 LEU B C 1
ATOM 3332 O O . LEU B 1 90 ? 16.891 20.844 -15.266 1 94 90 LEU B O 1
ATOM 3336 N N . THR B 1 91 ? 18.281 22.594 -15.117 1 95.62 91 THR B N 1
ATOM 3337 C CA . THR B 1 91 ? 19.062 21.938 -14.07 1 95.62 91 THR B CA 1
ATOM 3338 C C . THR B 1 91 ? 18.328 21.969 -12.734 1 95.62 91 THR B C 1
ATOM 3340 O O . THR B 1 91 ? 17.312 22.641 -12.602 1 95.62 91 THR B O 1
ATOM 3343 N N . VAL B 1 92 ? 18.891 21.219 -11.836 1 95.88 92 VAL B N 1
ATOM 3344 C CA . VAL B 1 92 ? 18.359 21.219 -10.484 1 95.88 92 VAL B CA 1
ATOM 3345 C C . VAL B 1 92 ? 18.359 22.641 -9.93 1 95.88 92 VAL B C 1
ATOM 3347 O O . VAL B 1 92 ? 17.344 23.094 -9.375 1 95.88 92 VAL B O 1
ATOM 3350 N N . ALA B 1 93 ? 19.422 23.328 -10.141 1 95.25 93 ALA B N 1
ATOM 3351 C CA . ALA B 1 93 ? 19.531 24.719 -9.68 1 95.25 93 ALA B CA 1
ATOM 3352 C C . ALA B 1 93 ? 18.469 25.594 -10.328 1 95.25 93 ALA B C 1
ATOM 3354 O O . ALA B 1 93 ? 17.828 26.406 -9.656 1 95.25 93 ALA B O 1
ATOM 3355 N N . GLN B 1 94 ? 18.266 25.391 -11.562 1 93.69 94 GLN B N 1
ATOM 3356 C CA . GLN B 1 94 ? 17.297 26.188 -12.305 1 93.69 94 GLN B CA 1
ATOM 3357 C C . GLN B 1 94 ? 15.867 25.828 -11.898 1 93.69 94 GLN B C 1
ATOM 3359 O O . GLN B 1 94 ? 15 26.703 -11.836 1 93.69 94 GLN B O 1
ATOM 3364 N N . ASN B 1 95 ? 15.68 24.547 -11.688 1 93.94 95 ASN B N 1
ATOM 3365 C CA . ASN B 1 95 ? 14.367 24.125 -11.219 1 93.94 95 ASN B CA 1
ATOM 3366 C C . ASN B 1 95 ? 14.023 24.75 -9.875 1 93.94 95 ASN B C 1
ATOM 3368 O O . ASN B 1 95 ? 12.945 25.328 -9.711 1 93.94 95 ASN B O 1
ATOM 3372 N N . ILE B 1 96 ? 14.961 24.688 -9.008 1 92.75 96 ILE B N 1
ATOM 3373 C CA . ILE B 1 96 ? 14.758 25.219 -7.664 1 92.75 96 ILE B CA 1
ATOM 3374 C C . ILE B 1 96 ? 14.555 26.734 -7.734 1 92.75 96 ILE B C 1
ATOM 3376 O O . ILE B 1 96 ? 13.703 27.281 -7.039 1 92.75 96 ILE B O 1
ATOM 3380 N N . GLY B 1 97 ? 15.281 27.391 -8.625 1 91.69 97 GLY B N 1
ATOM 3381 C CA . GLY B 1 97 ? 15.273 28.844 -8.688 1 91.69 97 GLY B CA 1
ATOM 3382 C C . GLY B 1 97 ? 14.273 29.406 -9.68 1 91.69 97 GLY B C 1
ATOM 3383 O O . GLY B 1 97 ? 14.211 30.609 -9.891 1 91.69 97 GLY B O 1
ATOM 3384 N N . PHE B 1 98 ? 13.523 28.547 -10.219 1 86.94 98 PHE B N 1
ATOM 3385 C CA . PHE B 1 98 ? 12.664 28.984 -11.312 1 86.94 98 PHE B CA 1
ATOM 3386 C C . PHE B 1 98 ? 11.734 30.109 -10.852 1 86.94 98 PHE B C 1
ATOM 3388 O O . PHE B 1 98 ? 11.609 31.141 -11.531 1 86.94 98 PHE B O 1
ATOM 3395 N N . GLY B 1 99 ? 11.141 29.938 -9.719 1 83.25 99 GLY B N 1
ATOM 3396 C CA . GLY B 1 99 ? 10.242 30.953 -9.18 1 83.25 99 GLY B CA 1
ATOM 3397 C C . GLY B 1 99 ? 10.93 32.25 -8.875 1 83.25 99 GLY B C 1
ATOM 3398 O O . GLY B 1 99 ? 10.32 33.344 -8.977 1 83.25 99 GLY B O 1
ATOM 3399 N N . LEU B 1 100 ? 12.156 32.219 -8.562 1 87.5 100 LEU B N 1
ATOM 3400 C CA . LEU B 1 100 ? 12.922 33.438 -8.273 1 87.5 100 LEU B CA 1
ATOM 3401 C C . LEU B 1 100 ? 13.164 34.25 -9.539 1 87.5 100 LEU B C 1
ATOM 3403 O O . LEU B 1 100 ? 13.141 35.469 -9.508 1 87.5 100 LEU B O 1
ATOM 3407 N N . SER B 1 101 ? 13.336 33.469 -10.547 1 84 101 SER B N 1
ATOM 3408 C CA . SER B 1 101 ? 13.547 34.125 -11.836 1 84 101 SER B CA 1
ATOM 3409 C C . SER B 1 101 ? 12.289 34.844 -12.297 1 84 101 SER B C 1
ATOM 3411 O O . SER B 1 101 ? 12.359 35.969 -12.805 1 84 101 SER B O 1
ATOM 3413 N N . VAL B 1 102 ? 11.219 34.281 -12.055 1 78.62 102 VAL B N 1
ATOM 3414 C CA . VAL B 1 102 ? 9.938 34.875 -12.461 1 78.62 102 VAL B CA 1
ATOM 3415 C C . VAL B 1 102 ? 9.641 36.125 -11.633 1 78.62 102 VAL B C 1
ATOM 3417 O O . VAL B 1 102 ? 9.109 37.094 -12.148 1 78.62 102 VAL B O 1
ATOM 3420 N N . ARG B 1 103 ? 10.086 36.094 -10.406 1 81.56 103 ARG B N 1
ATOM 3421 C CA . ARG B 1 103 ? 9.859 37.219 -9.5 1 81.56 103 ARG B CA 1
ATOM 3422 C C . ARG B 1 103 ? 10.984 38.25 -9.602 1 81.56 103 ARG B C 1
ATOM 3424 O O . ARG B 1 103 ? 11 39.219 -8.859 1 81.56 103 ARG B O 1
ATOM 3431 N N . LYS B 1 104 ? 11.938 38 -10.438 1 85.25 104 LYS B N 1
ATOM 3432 C CA . LYS B 1 104 ? 13.039 38.906 -10.758 1 85.25 104 LYS B CA 1
ATOM 3433 C C . LYS B 1 104 ? 13.891 39.188 -9.516 1 85.25 104 LYS B C 1
ATOM 3435 O O . LYS B 1 104 ? 14.234 40.344 -9.258 1 85.25 104 LYS B O 1
ATOM 3440 N N . VAL B 1 105 ? 14.016 38.156 -8.805 1 88.69 105 VAL B N 1
ATOM 3441 C CA . VAL B 1 105 ? 14.922 38.281 -7.664 1 88.69 105 VAL B CA 1
ATOM 3442 C C . VAL B 1 105 ? 16.359 38.469 -8.164 1 88.69 105 VAL B C 1
ATOM 3444 O O . VAL B 1 105 ? 16.781 37.812 -9.117 1 88.69 105 VAL B O 1
ATOM 3447 N N . PRO B 1 106 ? 17.047 39.375 -7.543 1 92.88 106 PRO B N 1
ATOM 3448 C CA . PRO B 1 106 ? 18.438 39.594 -7.965 1 92.88 106 PRO B CA 1
ATOM 3449 C C . PRO B 1 106 ? 19.266 38.312 -7.973 1 92.88 106 PRO B C 1
ATOM 3451 O O . PRO B 1 106 ? 19.109 37.469 -7.094 1 92.88 106 PRO B O 1
ATOM 3454 N N . ALA B 1 107 ? 20.188 38.25 -8.859 1 91.62 107 ALA B N 1
ATOM 3455 C CA . ALA B 1 107 ? 20.938 37.031 -9.141 1 91.62 107 ALA B CA 1
ATOM 3456 C C . ALA B 1 107 ? 21.719 36.562 -7.91 1 91.62 107 ALA B C 1
ATOM 3458 O O . ALA B 1 107 ? 21.766 35.375 -7.594 1 91.62 107 ALA B O 1
ATOM 3459 N N . ALA B 1 108 ? 22.281 37.5 -7.281 1 93.19 108 ALA B N 1
ATOM 3460 C CA . ALA B 1 108 ? 23.094 37.156 -6.117 1 93.19 108 ALA B CA 1
ATOM 3461 C C . ALA B 1 108 ? 22.234 36.562 -5.004 1 93.19 108 ALA B C 1
ATOM 3463 O O . ALA B 1 108 ? 22.625 35.594 -4.363 1 93.19 108 ALA B O 1
ATOM 3464 N N . GLU B 1 109 ? 21.141 37.125 -4.863 1 92.94 109 GLU B N 1
ATOM 3465 C CA . GLU B 1 109 ? 20.219 36.656 -3.85 1 92.94 109 GLU B CA 1
ATOM 3466 C C . GLU B 1 109 ? 19.641 35.281 -4.242 1 92.94 109 GLU B C 1
ATOM 3468 O O . GLU B 1 109 ? 19.5 34.406 -3.4 1 92.94 109 GLU B O 1
ATOM 3473 N N . ALA B 1 110 ? 19.312 35.156 -5.438 1 93.31 110 ALA B N 1
ATOM 3474 C CA . ALA B 1 110 ? 18.766 33.906 -5.945 1 93.31 110 ALA B CA 1
ATOM 3475 C C . ALA B 1 110 ? 19.766 32.75 -5.738 1 93.31 110 ALA B C 1
ATOM 3477 O O . ALA B 1 110 ? 19.391 31.688 -5.258 1 93.31 110 ALA B O 1
ATOM 3478 N N . ARG B 1 111 ? 20.953 33.062 -6.059 1 93.81 111 ARG B N 1
ATOM 3479 C CA . ARG B 1 111 ? 22 32.062 -5.902 1 93.81 111 ARG B CA 1
ATOM 3480 C C . ARG B 1 111 ? 22.156 31.656 -4.441 1 93.81 111 ARG B C 1
ATOM 3482 O O . ARG B 1 111 ? 22.297 30.484 -4.129 1 93.81 111 ARG B O 1
ATOM 3489 N N . ARG B 1 112 ? 22.109 32.625 -3.65 1 93.56 112 ARG B N 1
ATOM 3490 C CA . ARG B 1 112 ? 22.234 32.344 -2.221 1 93.56 112 ARG B CA 1
ATOM 3491 C C . ARG B 1 112 ? 21.078 31.469 -1.729 1 93.56 112 ARG B C 1
ATOM 3493 O O . ARG B 1 112 ? 21.297 30.484 -1.021 1 93.56 112 ARG B O 1
ATOM 3500 N N . AR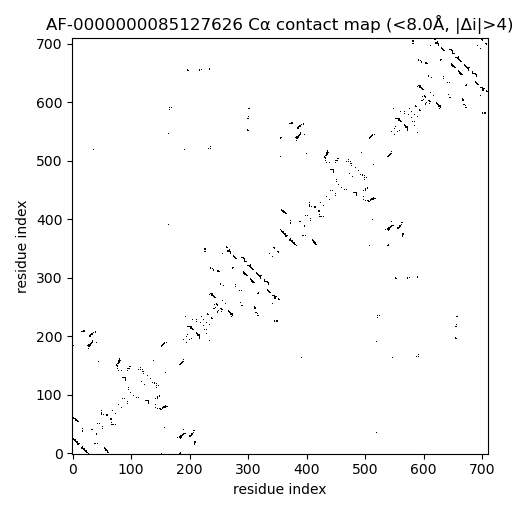G B 1 113 ? 19.969 31.75 -2.129 1 91.88 113 ARG B N 1
ATOM 3501 C CA . ARG B 1 113 ? 18.797 31 -1.702 1 91.88 113 ARG B CA 1
ATOM 3502 C C . ARG B 1 113 ? 18.828 29.578 -2.23 1 91.88 113 ARG B C 1
ATOM 3504 O O . ARG B 1 113 ? 18.469 28.641 -1.52 1 91.88 113 ARG B O 1
ATOM 3511 N N . ILE B 1 114 ? 19.234 29.484 -3.432 1 94.25 114 ILE B N 1
ATOM 3512 C CA . ILE B 1 114 ? 19.312 28.172 -4.059 1 94.25 114 ILE B CA 1
ATOM 3513 C C . ILE B 1 114 ? 20.344 27.312 -3.318 1 94.25 114 ILE B C 1
ATOM 3515 O O . ILE B 1 114 ? 20.062 26.156 -2.994 1 94.25 114 ILE B O 1
ATOM 3519 N N . ASP B 1 115 ? 21.406 27.938 -3.016 1 93.75 115 ASP B N 1
ATOM 3520 C CA . ASP B 1 115 ? 22.469 27.203 -2.324 1 93.75 115 ASP B CA 1
ATOM 3521 C C . ASP B 1 115 ? 22.031 26.781 -0.926 1 93.75 115 ASP B C 1
ATOM 3523 O O . ASP B 1 115 ? 22.297 25.672 -0.492 1 93.75 115 ASP B O 1
ATOM 3527 N N . GLU B 1 116 ? 21.406 27.656 -0.288 1 90.94 116 GLU B N 1
ATOM 3528 C CA . GLU B 1 116 ? 20.891 27.359 1.045 1 90.94 116 GLU B CA 1
ATOM 3529 C C . GLU B 1 116 ? 19.875 26.219 0.999 1 90.94 116 GLU B C 1
ATOM 3531 O O . GLU B 1 116 ? 19.938 25.281 1.803 1 90.94 116 GLU B O 1
ATOM 3536 N N . ALA B 1 117 ? 19 26.312 0.097 1 89.88 117 ALA B N 1
ATOM 3537 C CA . ALA B 1 117 ? 17.984 25.266 -0.055 1 89.88 117 ALA B CA 1
ATOM 3538 C C . ALA B 1 117 ? 18.609 23.938 -0.409 1 89.88 117 ALA B C 1
ATOM 3540 O O . ALA B 1 117 ? 18.234 22.891 0.139 1 89.88 117 ALA B O 1
ATOM 3541 N N . ALA B 1 118 ? 19.578 24 -1.271 1 92.75 118 ALA B N 1
ATOM 3542 C CA . ALA B 1 118 ? 20.25 22.781 -1.704 1 92.75 118 ALA B CA 1
ATOM 3543 C C . ALA B 1 118 ? 20.984 22.125 -0.54 1 92.75 118 ALA B C 1
ATOM 3545 O O . ALA B 1 118 ? 20.969 20.891 -0.404 1 92.75 118 ALA B O 1
ATOM 3546 N N . ALA B 1 119 ? 21.562 22.938 0.236 1 89.88 119 ALA B N 1
ATOM 3547 C CA . ALA B 1 119 ? 22.281 22.422 1.399 1 89.88 119 ALA B CA 1
ATOM 3548 C C . ALA B 1 119 ? 21.328 21.734 2.379 1 89.88 119 ALA B C 1
ATOM 3550 O O . ALA B 1 119 ? 21.609 20.656 2.879 1 89.88 119 ALA B O 1
ATOM 3551 N N . LEU B 1 120 ? 20.297 22.344 2.57 1 83.69 120 LEU B N 1
ATOM 3552 C CA . LEU B 1 120 ? 19.312 21.828 3.506 1 83.69 120 LEU B CA 1
ATOM 3553 C C . LEU B 1 120 ? 18.719 20.516 3.006 1 83.69 120 LEU B C 1
ATOM 3555 O O . LEU B 1 120 ? 18.375 19.641 3.803 1 83.69 120 LEU B O 1
ATOM 3559 N N . LEU B 1 121 ? 18.625 20.375 1.672 1 86.81 121 LEU B N 1
ATOM 3560 C CA . LEU B 1 121 ? 17.953 19.234 1.071 1 86.81 121 LEU B CA 1
ATOM 3561 C C . LEU B 1 121 ? 18.969 18.188 0.602 1 86.81 121 LEU B C 1
ATOM 3563 O O . LEU B 1 121 ? 18.594 17.156 0.041 1 86.81 121 LEU B O 1
ATOM 3567 N N . GLY B 1 122 ? 20.219 18.469 0.807 1 86 122 GLY B N 1
ATOM 3568 C CA . GLY B 1 122 ? 21.266 17.547 0.386 1 86 122 GLY B CA 1
ATOM 3569 C C . GLY B 1 122 ? 21.406 17.453 -1.122 1 86 122 GLY B C 1
ATOM 3570 O O . GLY B 1 122 ? 21.625 16.375 -1.667 1 86 122 GLY B O 1
ATOM 3571 N N . LEU B 1 123 ? 21.203 18.531 -1.75 1 91.25 123 LEU B N 1
ATOM 3572 C CA . LEU B 1 123 ? 21.234 18.547 -3.209 1 91.25 123 LEU B CA 1
ATOM 3573 C C . LEU B 1 123 ? 22.453 19.297 -3.715 1 91.25 123 LEU B C 1
ATOM 3575 O O . LEU B 1 123 ? 22.594 19.547 -4.918 1 91.25 123 LEU B O 1
ATOM 3579 N N . ASP B 1 124 ? 23.359 19.609 -2.867 1 93.12 124 ASP B N 1
ATOM 3580 C CA . ASP B 1 124 ? 24.484 20.469 -3.189 1 93.12 124 ASP B CA 1
ATOM 3581 C C . ASP B 1 124 ? 25.266 19.922 -4.387 1 93.12 124 ASP B C 1
ATOM 3583 O O . ASP B 1 124 ? 25.578 20.672 -5.32 1 93.12 124 ASP B O 1
ATOM 3587 N N . ALA B 1 125 ? 25.5 18.688 -4.367 1 92.19 125 ALA B N 1
ATOM 3588 C CA . ALA B 1 125 ? 26.359 18.062 -5.383 1 92.19 125 ALA B CA 1
ATOM 3589 C C . ALA B 1 125 ? 25.562 17.781 -6.656 1 92.19 125 ALA B C 1
ATOM 3591 O O . ALA B 1 125 ? 26.125 17.359 -7.668 1 92.19 125 ALA B O 1
ATOM 3592 N N . LEU B 1 126 ? 24.297 18.156 -6.66 1 94.06 126 LEU B N 1
ATOM 3593 C CA . LEU B 1 126 ? 23.438 17.719 -7.762 1 94.06 126 LEU B CA 1
ATOM 3594 C C . LEU B 1 126 ? 22.891 18.922 -8.531 1 94.06 126 LEU B C 1
ATOM 3596 O O . LEU B 1 126 ? 22.094 18.75 -9.461 1 94.06 126 LEU B O 1
ATOM 3600 N N . LEU B 1 127 ? 23.312 20.062 -8.227 1 95.06 127 LEU B N 1
ATOM 3601 C CA . LEU B 1 127 ? 22.719 21.297 -8.711 1 95.06 127 LEU B CA 1
ATOM 3602 C C . LEU B 1 127 ? 22.844 21.406 -10.227 1 95.06 127 LEU B C 1
ATOM 3604 O O . LEU B 1 127 ? 21.984 22.016 -10.875 1 95.06 127 LEU B O 1
ATOM 3608 N N . ALA B 1 128 ? 23.844 20.766 -10.75 1 94.81 128 ALA B N 1
ATOM 3609 C CA . ALA B 1 128 ? 24.094 20.906 -12.188 1 94.81 128 ALA B CA 1
ATOM 3610 C C . ALA B 1 128 ? 23.375 19.797 -12.969 1 94.81 128 ALA B C 1
ATOM 3612 O O . ALA B 1 128 ? 23.266 19.875 -14.188 1 94.81 128 ALA B O 1
ATOM 3613 N N . ARG B 1 129 ? 22.844 18.906 -12.289 1 94.38 129 ARG B N 1
ATOM 3614 C CA . ARG B 1 129 ? 22.188 17.781 -12.945 1 94.38 129 ARG B CA 1
ATOM 3615 C C . ARG B 1 129 ? 20.797 18.156 -13.422 1 94.38 129 ARG B C 1
ATOM 3617 O O . ARG B 1 129 ? 20.266 19.203 -13.055 1 94.38 129 ARG B O 1
ATOM 3624 N N . ARG B 1 130 ? 20.344 17.328 -14.359 1 92.5 130 ARG B N 1
ATOM 3625 C CA . ARG B 1 130 ? 18.953 17.453 -14.812 1 92.5 130 ARG B CA 1
ATOM 3626 C C . ARG B 1 130 ? 18.078 16.391 -14.164 1 92.5 130 ARG B C 1
ATOM 3628 O O . ARG B 1 130 ? 18.562 15.359 -13.703 1 92.5 130 ARG B O 1
ATOM 3635 N N . PRO B 1 131 ? 16.688 16.625 -14.047 1 89.81 131 PRO B N 1
ATOM 3636 C CA . PRO B 1 131 ? 15.766 15.727 -13.352 1 89.81 131 PRO B CA 1
ATOM 3637 C C . PRO B 1 131 ? 15.891 14.273 -13.805 1 89.81 131 PRO B C 1
ATOM 3639 O O . PRO B 1 131 ? 15.797 13.359 -12.992 1 89.81 131 PRO B O 1
ATOM 3642 N N . GLY B 1 132 ? 16.141 14.094 -15.039 1 85.5 132 GLY B N 1
ATOM 3643 C CA . GLY B 1 132 ? 16.281 12.742 -15.562 1 85.5 132 GLY B CA 1
ATOM 3644 C C . GLY B 1 132 ? 17.438 11.984 -14.977 1 85.5 132 GLY B C 1
ATOM 3645 O O . GLY B 1 132 ? 17.5 10.75 -15.062 1 85.5 132 GLY B O 1
ATOM 3646 N N . GLN B 1 133 ? 18.312 12.68 -14.359 1 87.19 133 GLN B N 1
ATOM 3647 C CA . GLN B 1 133 ? 19.531 12.086 -13.797 1 87.19 133 GLN B CA 1
ATOM 3648 C C . GLN B 1 133 ? 19.391 11.875 -12.297 1 87.19 133 GLN B C 1
ATOM 3650 O O . GLN B 1 133 ? 20.359 11.547 -11.617 1 87.19 133 GLN B O 1
ATOM 3655 N N . LEU B 1 134 ? 18.234 12.148 -11.781 1 85.75 134 LEU B N 1
ATOM 3656 C CA . LEU B 1 134 ? 17.984 12.078 -10.344 1 85.75 134 LEU B CA 1
ATOM 3657 C C . LEU B 1 134 ? 17.125 10.875 -10 1 85.75 134 LEU B C 1
ATOM 3659 O O . LEU B 1 134 ? 16.359 10.398 -10.836 1 85.75 134 LEU B O 1
ATOM 3663 N N . SER B 1 135 ? 17.359 10.367 -8.789 1 72.62 135 SER B N 1
ATOM 3664 C CA . SER B 1 135 ? 16.406 9.398 -8.25 1 72.62 135 SER B CA 1
ATOM 3665 C C . SER B 1 135 ? 15.07 10.055 -7.926 1 72.62 135 SER B C 1
ATOM 3667 O O . SER B 1 135 ? 14.969 11.281 -7.906 1 72.62 135 SER B O 1
ATOM 3669 N N . GLY B 1 136 ? 14 9.266 -7.746 1 71.25 136 GLY B N 1
ATOM 3670 C CA . GLY B 1 136 ? 12.703 9.781 -7.352 1 71.25 136 GLY B CA 1
ATOM 3671 C C . GLY B 1 136 ? 12.758 10.648 -6.105 1 71.25 136 GLY B C 1
ATOM 3672 O O . GLY B 1 136 ? 12.172 11.734 -6.07 1 71.25 136 GLY B O 1
ATOM 3673 N N . GLY B 1 137 ? 13.5 10.164 -5.145 1 72.25 137 GLY B N 1
ATOM 3674 C CA . GLY B 1 137 ? 13.664 10.945 -3.928 1 72.25 137 GLY B CA 1
ATOM 3675 C C . GLY B 1 137 ? 14.352 12.273 -4.16 1 72.25 137 GLY B C 1
ATOM 3676 O O . GLY B 1 137 ? 13.969 13.289 -3.574 1 72.25 137 GLY B O 1
ATOM 3677 N N . GLN B 1 138 ? 15.336 12.172 -5.008 1 79.69 138 GLN B N 1
ATOM 3678 C CA . GLN B 1 138 ? 16.047 13.406 -5.344 1 79.69 138 GLN B CA 1
ATOM 3679 C C . GLN B 1 138 ? 15.125 14.383 -6.078 1 79.69 138 GLN B C 1
ATOM 3681 O O . GLN B 1 138 ? 15.133 15.578 -5.793 1 79.69 138 GLN B O 1
ATOM 3686 N N . GLN B 1 139 ? 14.328 13.867 -6.938 1 84.31 139 GLN B N 1
ATOM 3687 C CA . GLN B 1 139 ? 13.383 14.711 -7.656 1 84.31 139 GLN B CA 1
ATOM 3688 C C . GLN B 1 139 ? 12.391 15.359 -6.695 1 84.31 139 GLN B C 1
ATOM 3690 O O . GLN B 1 139 ? 12.047 16.531 -6.848 1 84.31 139 GLN B O 1
ATOM 3695 N N . GLN B 1 140 ? 11.977 14.609 -5.766 1 78.38 140 GLN B N 1
ATOM 3696 C CA . GLN B 1 140 ? 11.062 15.148 -4.762 1 78.38 140 GLN B CA 1
ATOM 3697 C C . GLN B 1 140 ? 11.711 16.297 -3.984 1 78.38 140 GLN B C 1
ATOM 3699 O O . GLN B 1 140 ? 11.07 17.312 -3.736 1 78.38 140 GLN B O 1
ATOM 3704 N N . ARG B 1 141 ? 12.922 16.078 -3.586 1 82.12 141 ARG B N 1
ATOM 3705 C CA . ARG B 1 141 ? 13.633 17.125 -2.848 1 82.12 141 ARG B CA 1
ATOM 3706 C C . ARG B 1 141 ? 13.797 18.375 -3.695 1 82.12 141 ARG B C 1
ATOM 3708 O O . ARG B 1 141 ? 13.742 19.5 -3.174 1 82.12 141 ARG B O 1
ATOM 3715 N N . VAL B 1 142 ? 13.969 18.172 -4.941 1 88.69 142 VAL B N 1
ATOM 3716 C CA . VAL B 1 142 ? 14.047 19.328 -5.836 1 88.69 142 VAL B CA 1
ATOM 3717 C C . VAL B 1 142 ? 12.727 20.078 -5.82 1 88.69 142 VAL B C 1
ATOM 3719 O O . VAL B 1 142 ? 12.711 21.312 -5.723 1 88.69 142 VAL B O 1
ATOM 3722 N N . ALA B 1 143 ? 11.648 19.328 -5.875 1 84.88 143 ALA B N 1
ATOM 3723 C CA . ALA B 1 143 ? 10.328 19.953 -5.84 1 84.88 143 ALA B CA 1
ATOM 3724 C C . ALA B 1 143 ? 10.117 20.734 -4.539 1 84.88 143 ALA B C 1
ATOM 3726 O O . ALA B 1 143 ? 9.57 21.828 -4.547 1 84.88 143 ALA B O 1
ATOM 3727 N N . LEU B 1 144 ? 10.555 20.203 -3.484 1 83.19 144 LEU B N 1
ATOM 3728 C CA . LEU B 1 144 ? 10.461 20.875 -2.188 1 83.19 144 LEU B CA 1
ATOM 3729 C C . LEU B 1 144 ? 11.352 22.109 -2.141 1 83.19 144 LEU B C 1
ATOM 3731 O O . LEU B 1 144 ? 11.039 23.078 -1.456 1 83.19 144 LEU B O 1
ATOM 3735 N N . GLY B 1 145 ? 12.469 22.016 -2.809 1 87.06 145 GLY B N 1
ATOM 3736 C CA . GLY B 1 145 ? 13.375 23.156 -2.895 1 87.06 145 GLY B CA 1
ATOM 3737 C C . GLY B 1 145 ? 12.719 24.406 -3.461 1 87.06 145 GLY B C 1
ATOM 3738 O O . GLY B 1 145 ? 12.992 25.516 -3.006 1 87.06 145 GLY B O 1
ATOM 3739 N N . ARG B 1 146 ? 11.852 24.188 -4.324 1 84.69 146 ARG B N 1
ATOM 3740 C CA . ARG B 1 146 ? 11.117 25.312 -4.895 1 84.69 146 ARG B CA 1
ATOM 3741 C C . ARG B 1 146 ? 10.328 26.047 -3.816 1 84.69 146 ARG B C 1
ATOM 3743 O O . ARG B 1 146 ? 10.25 27.281 -3.834 1 84.69 146 ARG B O 1
ATOM 3750 N N . ALA B 1 147 ? 9.797 25.312 -2.945 1 80.69 147 ALA B N 1
ATOM 3751 C CA . ALA B 1 147 ? 9.023 25.906 -1.855 1 80.69 147 ALA B CA 1
ATOM 3752 C C . ALA B 1 147 ? 9.93 26.688 -0.904 1 80.69 147 ALA B C 1
ATOM 3754 O O . ALA B 1 147 ? 9.57 27.766 -0.438 1 80.69 147 ALA B O 1
ATOM 3755 N N . LEU B 1 148 ? 11.055 26.188 -0.714 1 85 148 LEU B N 1
ATOM 3756 C CA . LEU B 1 148 ? 11.969 26.781 0.263 1 85 148 LEU B CA 1
ATOM 3757 C C . LEU B 1 148 ? 12.531 28.109 -0.24 1 85 148 LEU B C 1
ATOM 3759 O O . LEU B 1 148 ? 12.602 29.078 0.51 1 85 148 LEU B O 1
ATOM 3763 N N . VAL B 1 149 ? 12.914 28.078 -1.476 1 87.81 149 VAL B N 1
ATOM 3764 C CA . VAL B 1 149 ? 13.539 29.297 -1.994 1 87.81 149 VAL B CA 1
ATOM 3765 C C . VAL B 1 149 ? 12.516 30.422 -2.057 1 87.81 149 VAL B C 1
ATOM 3767 O O . VAL B 1 149 ? 12.875 31.594 -1.969 1 87.81 149 VAL B O 1
ATOM 3770 N N . ALA B 1 150 ? 11.297 30.016 -2.248 1 82.25 150 ALA B N 1
ATOM 3771 C CA . ALA B 1 150 ? 10.219 31 -2.314 1 82.25 150 ALA B CA 1
ATOM 3772 C C . ALA B 1 150 ? 9.836 31.484 -0.92 1 82.25 150 ALA B C 1
ATOM 3774 O O . ALA B 1 150 ? 9 32.375 -0.778 1 82.25 150 ALA B O 1
ATOM 3775 N N . ARG B 1 151 ? 10.445 30.891 0.064 1 81 151 ARG B N 1
ATOM 3776 C CA . ARG B 1 151 ? 10.156 31.203 1.459 1 81 151 ARG B CA 1
ATOM 3777 C C . ARG B 1 151 ? 8.672 31.047 1.761 1 81 151 ARG B C 1
ATOM 3779 O O . ARG B 1 151 ? 8.086 31.859 2.479 1 81 151 ARG B O 1
ATOM 3786 N N . ALA B 1 152 ? 8.102 30.203 1.117 1 84.62 152 ALA B N 1
ATOM 3787 C CA . ALA B 1 152 ? 6.707 29.875 1.387 1 84.62 152 ALA B CA 1
ATOM 3788 C C . ALA B 1 152 ? 6.551 29.219 2.758 1 84.62 152 ALA B C 1
ATOM 3790 O O . ALA B 1 152 ? 7.402 28.438 3.18 1 84.62 152 ALA B O 1
ATOM 3791 N N . ARG B 1 153 ? 5.496 29.688 3.418 1 86 153 ARG B N 1
ATOM 3792 C CA . ARG B 1 153 ? 5.246 29.109 4.738 1 86 153 ARG B CA 1
ATOM 3793 C C . ARG B 1 153 ? 4.246 27.969 4.66 1 86 153 ARG B C 1
ATOM 3795 O O . ARG B 1 153 ? 4.059 27.234 5.637 1 86 153 ARG B O 1
ATOM 3802 N N . VAL B 1 154 ? 3.613 27.922 3.529 1 92.12 154 VAL B N 1
ATOM 3803 C CA . VAL B 1 154 ? 2.635 26.859 3.289 1 92.12 154 VAL B CA 1
ATOM 3804 C C . VAL B 1 154 ? 3.057 26.031 2.078 1 92.12 154 VAL B C 1
ATOM 3806 O O . VAL B 1 154 ? 3.461 26.578 1.051 1 92.12 154 VAL B O 1
ATOM 3809 N N . CYS B 1 155 ? 3.039 24.719 2.254 1 91.88 155 CYS B N 1
ATOM 3810 C CA . CYS B 1 155 ? 3.338 23.812 1.152 1 91.88 155 CYS B CA 1
ATOM 3811 C C . CYS B 1 155 ? 2.186 22.859 0.912 1 91.88 155 CYS B C 1
ATOM 3813 O O . CYS B 1 155 ? 1.753 22.156 1.83 1 91.88 155 CYS B O 1
ATOM 3815 N N . LEU B 1 156 ? 1.664 22.859 -0.284 1 94.31 156 LEU B N 1
ATOM 3816 C CA . LEU B 1 156 ? 0.608 21.953 -0.702 1 94.31 156 LEU B CA 1
ATOM 3817 C C . LEU B 1 156 ? 1.179 20.797 -1.533 1 94.31 156 LEU B C 1
ATOM 3819 O O . LEU B 1 156 ? 1.963 21.031 -2.457 1 94.31 156 LEU B O 1
ATOM 3823 N N . MET B 1 157 ? 0.796 19.578 -1.139 1 92.56 157 MET B N 1
ATOM 3824 C CA . MET B 1 157 ? 1.294 18.422 -1.864 1 92.56 157 MET B CA 1
ATOM 3825 C C . MET B 1 157 ? 0.142 17.531 -2.33 1 92.56 157 MET B C 1
ATOM 3827 O O . MET B 1 157 ? -0.709 17.141 -1.529 1 92.56 157 MET B O 1
ATOM 3831 N N . ASP B 1 158 ? 0.167 17.234 -3.57 1 90.44 158 ASP B N 1
ATOM 3832 C CA . ASP B 1 158 ? -0.889 16.406 -4.152 1 90.44 158 ASP B CA 1
ATOM 3833 C C . ASP B 1 158 ? -0.37 15.023 -4.508 1 90.44 158 ASP B C 1
ATOM 3835 O O . ASP B 1 158 ? 0.127 14.797 -5.617 1 90.44 158 ASP B O 1
ATOM 3839 N N . GLU B 1 159 ? -0.53 14.07 -3.629 1 87.56 159 GLU B N 1
ATOM 3840 C CA . GLU B 1 159 ? -0.154 12.664 -3.752 1 87.56 159 GLU B CA 1
ATOM 3841 C C . GLU B 1 159 ? 1.293 12.516 -4.211 1 87.56 159 GLU B C 1
ATOM 3843 O O . GLU B 1 159 ? 1.575 11.805 -5.172 1 87.56 159 GLU B O 1
ATOM 3848 N N . PRO B 1 160 ? 2.193 13.07 -3.467 1 85 160 PRO B N 1
ATOM 3849 C CA . PRO B 1 160 ? 3.574 13.148 -3.947 1 85 160 PRO B CA 1
ATOM 3850 C C . PRO B 1 160 ? 4.277 11.797 -3.957 1 85 160 PRO B C 1
ATOM 3852 O O . PRO B 1 160 ? 5.305 11.633 -4.621 1 85 160 PRO B O 1
ATOM 3855 N N . LEU B 1 161 ? 3.73 10.812 -3.236 1 82.81 161 LEU B N 1
ATOM 3856 C CA . LEU B 1 161 ? 4.445 9.547 -3.102 1 82.81 161 LEU B CA 1
ATOM 3857 C C . LEU B 1 161 ? 3.707 8.422 -3.828 1 82.81 161 LEU B C 1
ATOM 3859 O O . LEU B 1 161 ? 4.066 7.254 -3.695 1 82.81 161 LEU B O 1
ATOM 3863 N N . SER B 1 162 ? 2.752 8.664 -4.652 1 75.06 162 SER B N 1
ATOM 3864 C CA . SER B 1 162 ? 1.847 7.684 -5.234 1 75.06 162 SER B CA 1
ATOM 3865 C C . SER B 1 162 ? 2.564 6.809 -6.258 1 75.06 162 SER B C 1
ATOM 3867 O O . SER B 1 162 ? 2.152 5.676 -6.512 1 75.06 162 SER B O 1
ATOM 3869 N N . ASN B 1 163 ? 3.613 7.281 -6.793 1 66.88 163 ASN B N 1
ATOM 3870 C CA . ASN B 1 163 ? 4.273 6.551 -7.871 1 66.88 163 ASN B CA 1
ATOM 3871 C C . ASN B 1 163 ? 5.488 5.781 -7.359 1 66.88 163 ASN B C 1
ATOM 3873 O O . ASN B 1 163 ? 6.203 5.152 -8.141 1 66.88 163 ASN B O 1
ATOM 3877 N N . LEU B 1 164 ? 5.637 5.816 -6.07 1 70.81 164 LEU B N 1
ATOM 3878 C CA . LEU B 1 164 ? 6.82 5.188 -5.492 1 70.81 164 LEU B CA 1
ATOM 3879 C C . LEU B 1 164 ? 6.5 3.787 -4.98 1 70.81 164 LEU B C 1
ATOM 3881 O O . LEU B 1 164 ? 5.352 3.494 -4.641 1 70.81 164 LEU B O 1
ATOM 3885 N N . ASP B 1 165 ? 7.512 2.859 -4.969 1 69 165 ASP B N 1
ATOM 3886 C CA . ASP B 1 165 ? 7.352 1.539 -4.367 1 69 165 ASP B CA 1
ATOM 3887 C C . ASP B 1 165 ? 7.27 1.635 -2.848 1 69 165 ASP B C 1
ATOM 3889 O O . ASP B 1 165 ? 7.531 2.693 -2.271 1 69 165 ASP B O 1
ATOM 3893 N N . ALA B 1 166 ? 6.957 0.486 -2.211 1 72.44 166 ALA B N 1
ATOM 3894 C CA . ALA B 1 166 ? 6.648 0.456 -0.782 1 72.44 166 ALA B CA 1
ATOM 3895 C C . ALA B 1 166 ? 7.855 0.888 0.047 1 72.44 166 ALA B C 1
ATOM 3897 O O . ALA B 1 166 ? 7.719 1.668 0.994 1 72.44 166 ALA B O 1
ATOM 3898 N N . GLN B 1 167 ? 8.977 0.467 -0.299 1 72.69 167 GLN B N 1
ATOM 3899 C CA . GLN B 1 167 ? 10.164 0.767 0.484 1 72.69 167 GLN B CA 1
ATOM 3900 C C . GLN B 1 167 ? 10.523 2.246 0.394 1 72.69 167 GLN B C 1
ATOM 3902 O O . GLN B 1 167 ? 10.758 2.898 1.415 1 72.69 167 GLN B O 1
ATOM 3907 N N . LEU B 1 168 ? 10.586 2.684 -0.824 1 72.5 168 LEU B N 1
ATOM 3908 C CA . LEU B 1 168 ? 10.922 4.09 -1.021 1 72.5 168 LEU B CA 1
ATOM 3909 C C . LEU B 1 168 ? 9.859 4.992 -0.403 1 72.5 168 LEU B C 1
ATOM 3911 O O . LEU B 1 168 ? 10.188 6.047 0.153 1 72.5 168 LEU B O 1
ATOM 3915 N N . ARG B 1 169 ? 8.656 4.586 -0.396 1 81.38 169 ARG B N 1
ATOM 3916 C CA . ARG B 1 169 ? 7.574 5.355 0.217 1 81.38 169 ARG B CA 1
ATOM 3917 C C . ARG B 1 169 ? 7.805 5.516 1.716 1 81.38 169 ARG B C 1
ATOM 3919 O O . ARG B 1 169 ? 7.652 6.613 2.256 1 81.38 169 ARG B O 1
ATOM 3926 N N . GLN B 1 170 ? 8.125 4.457 2.297 1 81.62 170 GLN B N 1
ATOM 3927 C CA . GLN B 1 170 ? 8.367 4.496 3.734 1 81.62 170 GLN B CA 1
ATOM 3928 C C . GLN B 1 170 ? 9.523 5.434 4.07 1 81.62 170 GLN B C 1
ATOM 3930 O O . GLN B 1 170 ? 9.43 6.234 5.004 1 81.62 170 GLN B O 1
ATOM 3935 N N . GLU B 1 171 ? 10.531 5.34 3.332 1 77.75 171 GLU B N 1
ATOM 3936 C CA . GLU B 1 171 ? 11.695 6.195 3.557 1 77.75 171 GLU B CA 1
ATOM 3937 C C . GLU B 1 171 ? 11.336 7.664 3.365 1 77.75 171 GLU B C 1
ATOM 3939 O O . GLU B 1 171 ? 11.727 8.516 4.176 1 77.75 171 GLU B O 1
ATOM 3944 N N . MET B 1 172 ? 10.609 7.898 2.369 1 82.56 172 MET B N 1
ATOM 3945 C CA . MET B 1 172 ? 10.281 9.273 2.027 1 82.56 172 MET B CA 1
ATOM 3946 C C . MET B 1 172 ? 9.297 9.867 3.033 1 82.56 172 MET B C 1
ATOM 3948 O O . MET B 1 172 ? 9.336 11.062 3.322 1 82.56 172 MET B O 1
ATOM 3952 N N . ARG B 1 173 ? 8.43 9.07 3.572 1 88.81 173 ARG B N 1
ATOM 3953 C CA . ARG B 1 173 ? 7.52 9.562 4.602 1 88.81 173 ARG B CA 1
ATOM 3954 C C . ARG B 1 173 ? 8.289 10.117 5.797 1 88.81 173 ARG B C 1
ATOM 3956 O O . ARG B 1 173 ? 8.016 11.227 6.262 1 88.81 173 ARG B O 1
ATOM 3963 N N . THR B 1 174 ? 9.258 9.383 6.168 1 84.19 174 THR B N 1
ATOM 3964 C CA . THR B 1 174 ? 10.062 9.797 7.312 1 84.19 174 THR B CA 1
ATOM 3965 C C . THR B 1 174 ? 10.828 11.078 6.996 1 84.19 174 THR B C 1
ATOM 3967 O O . THR B 1 174 ? 10.852 12.008 7.805 1 84.19 174 THR B O 1
ATOM 3970 N N . GLU B 1 175 ? 11.359 11.086 5.887 1 81.44 175 GLU B N 1
ATOM 3971 C CA . GLU B 1 175 ? 12.164 12.234 5.484 1 81.44 175 GLU B CA 1
ATOM 3972 C C . GLU B 1 175 ? 11.297 13.492 5.367 1 81.44 175 GLU B C 1
ATOM 3974 O O . GLU B 1 175 ? 11.695 14.57 5.824 1 81.44 175 GLU B O 1
ATOM 3979 N N . LEU B 1 176 ? 10.18 13.375 4.746 1 85.81 176 LEU B N 1
ATOM 3980 C CA . LEU B 1 176 ? 9.297 14.516 4.559 1 85.81 176 LEU B CA 1
ATOM 3981 C C . LEU B 1 176 ? 8.844 15.086 5.902 1 85.81 176 LEU B C 1
ATOM 3983 O O . LEU B 1 176 ? 8.805 16.297 6.086 1 85.81 176 LEU B O 1
ATOM 3987 N N . ARG B 1 177 ? 8.516 14.242 6.793 1 89.69 177 ARG B N 1
ATOM 3988 C CA . ARG B 1 177 ? 8.086 14.68 8.117 1 89.69 177 ARG B CA 1
ATOM 3989 C C . ARG B 1 177 ? 9.219 15.406 8.852 1 89.69 177 ARG B C 1
ATOM 3991 O O . ARG B 1 177 ? 9 16.453 9.461 1 89.69 177 ARG B O 1
ATOM 3998 N N . GLU B 1 178 ? 10.352 14.836 8.742 1 84.31 178 GLU B N 1
ATOM 3999 C CA . GLU B 1 178 ? 11.508 15.461 9.383 1 84.31 178 GLU B CA 1
ATOM 4000 C C . GLU B 1 178 ? 11.797 16.828 8.773 1 84.31 178 GLU B C 1
ATOM 4002 O O . GLU B 1 178 ? 12.086 17.781 9.5 1 84.31 178 GLU B O 1
ATOM 4007 N N . LEU B 1 179 ? 11.758 16.859 7.516 1 82.06 179 LEU B N 1
ATOM 4008 C CA . LEU B 1 179 ? 12.016 18.125 6.832 1 82.06 179 LEU B CA 1
ATOM 4009 C C . LEU B 1 179 ? 10.977 19.172 7.207 1 82.06 179 LEU B C 1
ATOM 4011 O O . LEU B 1 179 ? 11.312 20.328 7.449 1 82.06 179 LEU B O 1
ATOM 4015 N N . GLN B 1 180 ? 9.734 18.844 7.215 1 87.94 180 GLN B N 1
ATOM 4016 C CA . GLN B 1 180 ? 8.656 19.75 7.594 1 87.94 180 GLN B CA 1
ATOM 4017 C C . GLN B 1 180 ? 8.883 20.297 9 1 87.94 180 GLN B C 1
ATOM 4019 O O . GLN B 1 180 ? 8.727 21.5 9.227 1 87.94 180 GLN B O 1
ATOM 4024 N N . ARG B 1 181 ? 9.234 19.469 9.945 1 87.62 181 ARG B N 1
ATOM 4025 C CA . ARG B 1 181 ? 9.461 19.875 11.328 1 87.62 181 ARG B CA 1
ATOM 4026 C C . ARG B 1 181 ? 10.656 20.828 11.422 1 87.62 181 ARG B C 1
ATOM 4028 O O . ARG B 1 181 ? 10.586 21.844 12.109 1 87.62 181 ARG B O 1
ATOM 4035 N N . ARG B 1 182 ? 11.656 20.484 10.711 1 83.94 182 ARG B N 1
ATOM 4036 C CA . ARG B 1 182 ? 12.875 21.281 10.734 1 83.94 182 ARG B CA 1
ATOM 4037 C C . ARG B 1 182 ? 12.625 22.672 10.156 1 83.94 182 ARG B C 1
ATOM 4039 O O . ARG B 1 182 ? 13.141 23.672 10.672 1 83.94 182 ARG B O 1
ATOM 4046 N N . LEU B 1 183 ? 11.805 22.734 9.141 1 81.06 183 LEU B N 1
ATOM 4047 C CA . LEU B 1 183 ? 11.578 23.984 8.43 1 81.06 183 LEU B CA 1
ATOM 4048 C C . LEU B 1 183 ? 10.383 24.734 9.008 1 81.06 183 LEU B C 1
ATOM 4050 O O . LEU B 1 183 ? 10.18 25.922 8.719 1 81.06 183 LEU B O 1
ATOM 4054 N N . GLY B 1 184 ? 9.602 24.031 9.75 1 86.69 184 GLY B N 1
ATOM 4055 C CA . GLY B 1 184 ? 8.43 24.641 10.336 1 86.69 184 GLY B CA 1
ATOM 4056 C C . GLY B 1 184 ? 7.348 24.969 9.32 1 86.69 184 GLY B C 1
ATOM 4057 O O . GLY B 1 184 ? 6.672 26 9.438 1 86.69 184 GLY B O 1
ATOM 4058 N N . LEU B 1 185 ? 7.234 24.234 8.32 1 89 185 LEU B N 1
ATOM 4059 C CA . LEU B 1 185 ? 6.27 24.469 7.25 1 89 185 LEU B CA 1
ATOM 4060 C C . LEU B 1 185 ? 4.879 23.984 7.656 1 89 185 LEU B C 1
ATOM 4062 O O . LEU B 1 185 ? 4.746 22.969 8.336 1 89 185 LEU B O 1
ATOM 4066 N N . THR B 1 186 ? 3.895 24.812 7.277 1 94.25 186 THR B N 1
ATOM 4067 C CA . THR B 1 186 ? 2.529 24.297 7.266 1 94.25 186 THR B CA 1
ATOM 4068 C C . THR B 1 186 ? 2.268 23.484 5.996 1 94.25 186 THR B C 1
ATOM 4070 O O . THR B 1 186 ? 2.418 24 4.887 1 94.25 186 THR B O 1
ATOM 4073 N N . VAL B 1 187 ? 1.902 22.219 6.18 1 94.94 187 VAL B N 1
ATOM 4074 C CA . VAL B 1 187 ? 1.762 21.359 5.016 1 94.94 187 VAL B CA 1
ATOM 4075 C C . VAL B 1 187 ? 0.323 20.859 4.914 1 94.94 187 VAL B C 1
ATOM 4077 O O . VAL B 1 187 ? -0.284 20.484 5.922 1 94.94 187 VAL B O 1
ATOM 4080 N N . VAL B 1 188 ? -0.191 20.938 3.723 1 96.94 188 VAL B N 1
ATOM 4081 C CA . VAL B 1 188 ? -1.42 20.234 3.357 1 96.94 188 VAL B CA 1
ATOM 4082 C C . VAL B 1 188 ? -1.108 19.141 2.348 1 96.94 188 VAL B C 1
ATOM 4084 O O . VAL B 1 188 ? -0.635 19.406 1.243 1 96.94 188 VAL B O 1
ATOM 4087 N N . TYR B 1 189 ? -1.416 17.938 2.779 1 96.06 189 TYR B N 1
ATOM 4088 C CA . TYR B 1 189 ? -1.009 16.734 2.053 1 96.06 189 TYR B CA 1
ATOM 4089 C C . TYR B 1 189 ? -2.221 15.914 1.636 1 96.06 189 TYR B C 1
ATOM 4091 O O . TYR B 1 189 ? -3.033 15.523 2.477 1 96.06 189 TYR B O 1
ATOM 4099 N N . VAL B 1 190 ? -2.334 15.75 0.339 1 94.81 190 VAL B N 1
ATOM 4100 C CA . VAL B 1 190 ? -3.441 14.953 -0.175 1 94.81 190 VAL B CA 1
ATOM 4101 C C . VAL B 1 190 ? -2.957 13.547 -0.497 1 94.81 190 VAL B C 1
ATOM 4103 O O . VAL B 1 190 ? -1.933 13.367 -1.161 1 94.81 190 VAL B O 1
ATOM 4106 N N . THR B 1 191 ? -3.723 12.594 -0.029 1 91.38 191 THR B N 1
ATOM 4107 C CA . THR B 1 191 ? -3.396 11.203 -0.343 1 91.38 191 THR B CA 1
ATOM 4108 C C . THR B 1 191 ? -4.609 10.305 -0.135 1 91.38 191 THR B C 1
ATOM 4110 O O . THR B 1 191 ? -5.547 10.672 0.577 1 91.38 191 THR B O 1
ATOM 4113 N N . HIS B 1 192 ? -4.57 9.227 -0.801 1 85 192 HIS B N 1
ATOM 4114 C CA . HIS B 1 192 ? -5.539 8.18 -0.506 1 85 192 HIS B CA 1
ATOM 4115 C C . HIS B 1 192 ? -4.91 7.066 0.33 1 85 192 HIS B C 1
ATOM 4117 O O . HIS B 1 192 ? -5.594 6.113 0.713 1 85 192 HIS B O 1
ATOM 4123 N N . ASP B 1 193 ? -3.66 7.199 0.649 1 87.06 193 ASP B N 1
ATOM 4124 C CA . ASP B 1 193 ? -2.914 6.176 1.375 1 87.06 193 ASP B CA 1
ATOM 4125 C C . ASP B 1 193 ? -3.01 6.391 2.883 1 87.06 193 ASP B C 1
ATOM 4127 O O . ASP B 1 193 ? -2.516 7.391 3.404 1 87.06 193 ASP B O 1
ATOM 4131 N N . GLN B 1 194 ? -3.467 5.43 3.57 1 90.12 194 GLN B N 1
ATOM 4132 C CA . GLN B 1 194 ? -3.717 5.578 5 1 90.12 194 GLN B CA 1
ATOM 4133 C C . GLN B 1 194 ? -2.41 5.586 5.789 1 90.12 194 GLN B C 1
ATOM 4135 O O . GLN B 1 194 ? -2.305 6.254 6.82 1 90.12 194 GLN B O 1
ATOM 4140 N N . ALA B 1 195 ? -1.459 4.789 5.285 1 90.69 195 ALA B N 1
ATOM 4141 C CA . ALA B 1 195 ? -0.181 4.754 5.992 1 90.69 195 ALA B CA 1
ATOM 4142 C C . ALA B 1 195 ? 0.47 6.133 6.016 1 90.69 195 ALA B C 1
ATOM 4144 O O . ALA B 1 195 ? 1.056 6.531 7.027 1 90.69 195 ALA B O 1
ATOM 4145 N N . GLU B 1 196 ? 0.355 6.832 4.953 1 93.06 196 GLU B N 1
ATOM 4146 C CA . GLU B 1 196 ? 0.866 8.203 4.891 1 93.06 196 GLU B CA 1
ATOM 4147 C C . GLU B 1 196 ? 0.154 9.102 5.895 1 93.06 196 GLU B C 1
ATOM 4149 O O . GLU B 1 196 ? 0.801 9.812 6.664 1 93.06 196 GLU B O 1
ATOM 4154 N N . ALA B 1 197 ? -1.116 8.984 5.895 1 95.19 197 ALA B N 1
ATOM 4155 C CA . ALA B 1 197 ? -1.915 9.828 6.785 1 95.19 197 ALA B CA 1
ATOM 4156 C C . ALA B 1 197 ? -1.613 9.516 8.25 1 95.19 197 ALA B C 1
ATOM 4158 O O . ALA B 1 197 ? -1.349 10.422 9.039 1 95.19 197 ALA B O 1
ATOM 4159 N N . MET B 1 198 ? -1.56 8.297 8.555 1 95 198 MET B N 1
ATOM 4160 C CA . MET B 1 198 ? -1.396 7.871 9.945 1 95 198 MET B CA 1
ATOM 4161 C C . MET B 1 198 ? 0.025 8.133 10.43 1 95 198 MET B C 1
ATOM 4163 O O . MET B 1 198 ? 0.229 8.5 11.594 1 95 198 MET B O 1
ATOM 4167 N N . GLY B 1 199 ? 0.928 8.039 9.57 1 93.75 199 GLY B N 1
ATOM 4168 C CA . GLY B 1 199 ? 2.324 8.102 9.969 1 93.75 199 GLY B CA 1
ATOM 4169 C C . GLY B 1 199 ? 2.885 9.508 9.961 1 93.75 199 GLY B C 1
ATOM 4170 O O . GLY B 1 199 ? 3.836 9.812 10.688 1 93.75 199 GLY B O 1
ATOM 4171 N N . MET B 1 200 ? 2.275 10.383 9.18 1 95.19 200 MET B N 1
ATOM 4172 C CA . MET B 1 200 ? 2.902 11.688 8.984 1 95.19 200 MET B CA 1
ATOM 4173 C C . MET B 1 200 ? 2.059 12.789 9.609 1 95.19 200 MET B C 1
ATOM 4175 O O . MET B 1 200 ? 2.59 13.82 10.031 1 95.19 200 MET B O 1
ATOM 4179 N N . ALA B 1 201 ? 0.831 12.617 9.789 1 97 201 ALA B N 1
ATOM 4180 C CA . ALA B 1 201 ? -0.091 13.727 10.031 1 97 201 ALA B CA 1
ATOM 4181 C C . ALA B 1 201 ? -0.125 14.086 11.516 1 97 201 ALA B C 1
ATOM 4183 O O . ALA B 1 201 ? -0.045 13.211 12.375 1 97 201 ALA B O 1
ATOM 4184 N N . ASP B 1 202 ? -0.251 15.383 11.734 1 96.38 202 ASP B N 1
ATOM 4185 C CA . ASP B 1 202 ? -0.729 15.867 13.023 1 96.38 202 ASP B CA 1
ATOM 4186 C C . ASP B 1 202 ? -2.254 15.844 13.094 1 96.38 202 ASP B C 1
ATOM 4188 O O . ASP B 1 202 ? -2.832 15.602 14.148 1 96.38 202 ASP B O 1
ATOM 4192 N N . GLN B 1 203 ? -2.719 16.109 11.93 1 96.56 203 GLN B N 1
ATOM 4193 C CA . GLN B 1 203 ? -4.168 16.141 11.75 1 96.56 203 GLN B CA 1
ATOM 4194 C C . GLN B 1 203 ? -4.574 15.445 10.453 1 96.56 203 GLN B C 1
ATOM 4196 O O . GLN B 1 203 ? -3.963 15.672 9.406 1 96.56 203 GLN B O 1
ATOM 4201 N N . VAL B 1 204 ? -5.586 14.633 10.609 1 97.5 204 VAL B N 1
ATOM 4202 C CA . VAL B 1 204 ? -6.168 13.977 9.438 1 97.5 204 VAL B CA 1
ATOM 4203 C C . VAL B 1 204 ? -7.582 14.5 9.203 1 97.5 204 VAL B C 1
ATOM 4205 O O . VAL B 1 204 ? -8.398 14.547 10.125 1 97.5 204 VAL B O 1
ATOM 4208 N N . VAL B 1 205 ? -7.816 14.977 8.023 1 97.69 205 VAL B N 1
ATOM 4209 C CA . VAL B 1 205 ? -9.156 15.352 7.57 1 97.69 205 VAL B CA 1
ATOM 4210 C C . VAL B 1 205 ? -9.703 14.273 6.645 1 97.69 205 VAL B C 1
ATOM 4212 O O . VAL B 1 205 ? -9.312 14.18 5.477 1 97.69 205 VAL B O 1
ATOM 4215 N N . LEU B 1 206 ? -10.602 13.508 7.152 1 96.94 206 LEU B N 1
ATOM 4216 C CA . LEU B 1 206 ? -11.234 12.461 6.359 1 96.94 206 LEU B CA 1
ATOM 4217 C C . LEU B 1 206 ? -12.445 13.008 5.602 1 96.94 206 LEU B C 1
ATOM 4219 O O . LEU B 1 206 ? -13.398 13.484 6.215 1 96.94 206 LEU B O 1
ATOM 4223 N N . LEU B 1 207 ? -12.32 12.914 4.316 1 95.25 207 LEU B N 1
ATOM 4224 C CA . LEU B 1 207 ? -13.367 13.438 3.449 1 95.25 207 LEU B CA 1
ATOM 4225 C C . LEU B 1 207 ? -14.172 12.305 2.818 1 95.25 207 LEU B C 1
ATOM 4227 O O . LEU B 1 207 ? -13.609 11.258 2.471 1 95.25 207 LEU B O 1
ATOM 4231 N N . SER B 1 208 ? -15.453 12.531 2.725 1 93.25 208 SER B N 1
ATOM 4232 C CA . SER B 1 208 ? -16.359 11.633 2.027 1 93.25 208 SER B CA 1
ATOM 4233 C C . SER B 1 208 ? -17.484 12.398 1.341 1 93.25 208 SER B C 1
ATOM 4235 O O . SER B 1 208 ? -18.172 13.211 1.971 1 93.25 208 SER B O 1
ATOM 4237 N N . GLN B 1 209 ? -17.625 12.18 0.064 1 90.12 209 GLN B N 1
ATOM 4238 C CA . GLN B 1 209 ? -18.688 12.773 -0.73 1 90.12 209 GLN B CA 1
ATOM 4239 C C . GLN B 1 209 ? -18.719 14.289 -0.557 1 90.12 209 GLN B C 1
ATOM 4241 O O . GLN B 1 209 ? -19.797 14.875 -0.353 1 90.12 209 GLN B O 1
ATOM 4246 N N . GLY B 1 210 ? -17.562 14.852 -0.488 1 92.62 210 GLY B N 1
ATOM 4247 C CA . GLY B 1 210 ? -17.453 16.297 -0.478 1 92.62 210 GLY B CA 1
ATOM 4248 C C . GLY B 1 210 ? -17.641 16.906 0.9 1 92.62 210 GLY B C 1
ATOM 4249 O O . GLY B 1 210 ? -17.766 18.125 1.038 1 92.62 210 GLY B O 1
ATOM 4250 N N . ARG B 1 211 ? -17.703 16.062 1.914 1 94.38 211 ARG B N 1
ATOM 4251 C CA . ARG B 1 211 ? -17.891 16.531 3.289 1 94.38 211 ARG B CA 1
ATOM 4252 C C . ARG B 1 211 ? -16.781 16 4.191 1 94.38 211 ARG B C 1
ATOM 4254 O O . ARG B 1 211 ? -16.141 14.992 3.877 1 94.38 211 ARG B O 1
ATOM 4261 N N . VAL B 1 212 ? -16.594 16.75 5.273 1 95.25 212 VAL B N 1
ATOM 4262 C CA . VAL B 1 212 ? -15.672 16.25 6.293 1 95.25 212 VAL B CA 1
ATOM 4263 C C . VAL B 1 212 ? -16.359 15.203 7.156 1 95.25 212 VAL B C 1
ATOM 4265 O O . VAL B 1 212 ? -17.359 15.492 7.82 1 95.25 212 VAL B O 1
ATOM 4268 N N . GLU B 1 213 ? -15.859 13.992 7.129 1 95 213 GLU B N 1
ATOM 4269 C CA . GLU B 1 213 ? -16.375 12.906 7.957 1 95 213 GLU B CA 1
ATOM 4270 C C . GLU B 1 213 ? -15.867 13.008 9.391 1 95 213 GLU B C 1
ATOM 4272 O O . GLU B 1 213 ? -16.609 12.797 10.344 1 95 213 GLU B O 1
ATOM 4277 N N . GLN B 1 214 ? -14.664 13.258 9.539 1 96.38 214 GLN B N 1
ATOM 4278 C CA . GLN B 1 214 ? -13.984 13.383 10.828 1 96.38 214 GLN B CA 1
ATOM 4279 C C . GLN B 1 214 ? -12.648 14.102 10.68 1 96.38 214 GLN B C 1
ATOM 4281 O O . GLN B 1 214 ? -11.938 13.906 9.688 1 96.38 214 GLN B O 1
ATOM 4286 N N . CYS B 1 215 ? -12.398 14.984 11.539 1 96.25 215 CYS B N 1
ATOM 4287 C CA . CYS B 1 215 ? -11.141 15.711 11.609 1 96.25 215 CYS B CA 1
ATOM 4288 C C . CYS B 1 215 ? -10.5 15.562 12.984 1 96.25 215 CYS B C 1
ATOM 4290 O O . CYS B 1 215 ? -11.031 16.062 13.977 1 96.25 215 CYS B O 1
ATOM 4292 N N . ALA B 1 216 ? -9.375 14.875 13.055 1 96.81 216 ALA B N 1
ATOM 4293 C CA . ALA B 1 216 ? -8.727 14.586 14.328 1 96.81 216 ALA B CA 1
ATOM 4294 C C . ALA B 1 216 ? -7.297 14.078 14.117 1 96.81 216 ALA B C 1
ATOM 4296 O O . ALA B 1 216 ? -6.84 13.961 12.977 1 96.81 216 ALA B O 1
ATOM 4297 N N . ALA B 1 217 ? -6.602 13.945 15.227 1 96.5 217 ALA B N 1
ATOM 4298 C CA . ALA B 1 217 ? -5.289 13.305 15.172 1 96.5 217 ALA B CA 1
ATOM 4299 C C . ALA B 1 217 ? -5.41 11.836 14.766 1 96.5 217 ALA B C 1
ATOM 4301 O O . ALA B 1 217 ? -6.445 11.211 14.984 1 96.5 217 ALA B O 1
ATOM 4302 N N . PRO B 1 218 ? -4.371 11.25 14.164 1 96.38 218 PRO B N 1
ATOM 4303 C CA . PRO B 1 218 ? -4.414 9.867 13.688 1 96.38 218 PRO B CA 1
ATOM 4304 C C . PRO B 1 218 ? -4.867 8.891 14.766 1 96.38 218 PRO B C 1
ATOM 4306 O O . PRO B 1 218 ? -5.738 8.047 14.516 1 96.38 218 PRO B O 1
ATOM 4309 N N . GLN B 1 219 ? -4.398 9.039 15.953 1 95.19 219 GLN B N 1
ATOM 4310 C CA . GLN B 1 219 ? -4.742 8.109 17.031 1 95.19 219 GLN B CA 1
ATOM 4311 C C . GLN B 1 219 ? -6.23 8.188 17.359 1 95.19 219 GLN B C 1
ATOM 4313 O O . GLN B 1 219 ? -6.871 7.16 17.609 1 95.19 219 GLN B O 1
ATOM 4318 N N . GLU B 1 220 ? -6.68 9.344 17.359 1 95.56 220 GLU B N 1
ATOM 4319 C CA . GLU B 1 220 ? -8.086 9.547 17.688 1 95.56 220 GLU B CA 1
ATOM 4320 C C . GLU B 1 220 ? -8.992 8.969 16.594 1 95.56 220 GLU B C 1
ATOM 4322 O O . GLU B 1 220 ? -9.969 8.281 16.906 1 95.56 220 GLU B O 1
ATOM 4327 N N . ILE B 1 221 ? -8.688 9.234 15.375 1 95.62 221 ILE B N 1
ATOM 4328 C CA . ILE B 1 221 ? -9.516 8.719 14.289 1 95.62 221 ILE B CA 1
ATOM 4329 C C . ILE B 1 221 ? -9.492 7.191 14.305 1 95.62 221 ILE B C 1
ATOM 4331 O O . ILE B 1 221 ? -10.516 6.551 14.031 1 95.62 221 ILE B O 1
ATOM 4335 N N . TYR B 1 222 ? -8.375 6.598 14.625 1 96.31 222 TYR B N 1
ATOM 4336 C CA . TYR B 1 222 ? -8.234 5.145 14.625 1 96.31 222 TYR B CA 1
ATOM 4337 C C . TYR B 1 222 ? -8.984 4.527 15.797 1 96.31 222 TYR B C 1
ATOM 4339 O O . TYR B 1 222 ? -9.68 3.52 15.641 1 96.31 222 TYR B O 1
ATOM 4347 N N . SER B 1 223 ? -8.922 5.121 16.984 1 94.81 223 SER B N 1
ATOM 4348 C CA . SER B 1 223 ? -9.469 4.543 18.219 1 94.81 223 SER B CA 1
ATOM 4349 C C . SER B 1 223 ? -10.938 4.895 18.391 1 94.81 223 SER B C 1
ATOM 4351 O O . SER B 1 223 ? -11.688 4.156 19.031 1 94.81 223 SER B O 1
ATOM 4353 N N . GLN B 1 224 ? -11.242 6.059 17.812 1 95.94 224 GLN B N 1
ATOM 4354 C CA . GLN B 1 224 ? -12.617 6.527 17.984 1 95.94 224 GLN B CA 1
ATOM 4355 C C . GLN B 1 224 ? -13.18 7.047 16.656 1 95.94 224 GLN B C 1
ATOM 4357 O O . GLN B 1 224 ? -13.555 8.219 16.547 1 95.94 224 GLN B O 1
ATOM 4362 N N . PRO B 1 225 ? -13.32 6.152 15.758 1 97.38 225 PRO B N 1
ATOM 4363 C CA . PRO B 1 225 ? -13.953 6.602 14.516 1 97.38 225 PRO B CA 1
ATOM 4364 C C . PRO B 1 225 ? -15.383 7.09 14.727 1 97.38 225 PRO B C 1
ATOM 4366 O O . PRO B 1 225 ? -16.172 6.422 15.398 1 97.38 225 PRO B O 1
ATOM 4369 N N . ALA B 1 226 ? -15.719 8.188 14.133 1 97.12 226 ALA B N 1
ATOM 4370 C CA . ALA B 1 226 ? -17 8.844 14.383 1 97.12 226 ALA B CA 1
ATOM 4371 C C . ALA B 1 226 ? -18.141 8.148 13.641 1 97.12 226 ALA B C 1
ATOM 4373 O O . ALA B 1 226 ? -19.297 8.227 14.047 1 97.12 226 ALA B O 1
ATOM 4374 N N . THR B 1 227 ? -17.828 7.496 12.555 1 97.19 227 THR B N 1
ATOM 4375 C CA . THR B 1 227 ? -18.828 6.844 11.719 1 97.19 227 THR B CA 1
ATOM 4376 C C . THR B 1 227 ? -18.344 5.469 11.266 1 97.19 227 THR B C 1
ATOM 4378 O O . THR B 1 227 ? -17.156 5.16 11.375 1 97.19 227 THR B O 1
ATOM 4381 N N . THR B 1 228 ? -19.297 4.668 10.703 1 96.88 228 THR B N 1
ATOM 4382 C CA . THR B 1 228 ? -18.906 3.381 10.133 1 96.88 228 THR B CA 1
ATOM 4383 C C . THR B 1 228 ? -18.031 3.576 8.906 1 96.88 228 THR B C 1
ATOM 4385 O O . THR B 1 228 ? -17.156 2.75 8.617 1 96.88 228 THR B O 1
ATOM 4388 N N . PHE B 1 229 ? -18.25 4.691 8.273 1 94.56 229 PHE B N 1
ATOM 4389 C CA . PHE B 1 229 ? -17.391 4.988 7.133 1 94.56 229 PHE B CA 1
ATOM 4390 C C . PHE B 1 229 ? -15.953 5.18 7.578 1 94.56 229 PHE B C 1
ATOM 4392 O O . PHE B 1 229 ? -15.039 4.543 7.043 1 94.56 229 PHE B O 1
ATOM 4399 N N . ALA B 1 230 ? -15.734 6.043 8.547 1 96.06 230 ALA B N 1
ATOM 4400 C CA . ALA B 1 230 ? -14.391 6.285 9.07 1 96.06 230 ALA B CA 1
ATOM 4401 C C . ALA B 1 230 ? -13.766 4.992 9.586 1 96.06 230 ALA B C 1
ATOM 4403 O O . ALA B 1 230 ? -12.586 4.727 9.336 1 96.06 230 ALA B O 1
ATOM 4404 N N . ALA B 1 231 ? -14.617 4.184 10.219 1 96.44 231 ALA B N 1
ATOM 4405 C CA . ALA B 1 231 ? -14.156 2.93 10.812 1 96.44 231 ALA B CA 1
ATOM 4406 C C . ALA B 1 231 ? -13.68 1.957 9.742 1 96.44 231 ALA B C 1
ATOM 4408 O O . ALA B 1 231 ? -12.688 1.246 9.938 1 96.44 231 ALA B O 1
ATOM 4409 N N . ARG B 1 232 ? -14.312 1.962 8.648 1 94.19 232 ARG B N 1
ATOM 4410 C CA . ARG B 1 232 ? -13.977 1.021 7.586 1 94.19 232 ARG B CA 1
ATOM 4411 C C . ARG B 1 232 ? -12.875 1.576 6.688 1 94.19 232 ARG B C 1
ATOM 4413 O O . ARG B 1 232 ? -12.07 0.818 6.145 1 94.19 232 ARG B O 1
ATOM 4420 N N . PHE B 1 233 ? -12.844 2.812 6.551 1 91.25 233 PHE B N 1
ATOM 4421 C CA . PHE B 1 233 ? -11.891 3.42 5.633 1 91.25 233 PHE B CA 1
ATOM 4422 C C . PHE B 1 233 ? -10.484 3.418 6.227 1 91.25 233 PHE B C 1
ATOM 4424 O O . PHE B 1 233 ? -9.5 3.266 5.508 1 91.25 233 PHE B O 1
ATOM 4431 N N . ILE B 1 234 ? -10.414 3.645 7.527 1 92.56 234 ILE B N 1
ATOM 4432 C CA . ILE B 1 234 ? -9.125 3.697 8.211 1 92.56 234 ILE B CA 1
ATOM 4433 C C . ILE B 1 234 ? -8.797 2.324 8.789 1 92.56 234 ILE B C 1
ATOM 4435 O O . ILE B 1 234 ? -9.594 1.75 9.539 1 92.56 234 ILE B O 1
ATOM 4439 N N . GLY B 1 235 ? -7.652 1.865 8.461 1 91.94 235 GLY B N 1
ATOM 4440 C CA . GLY B 1 235 ? -7.223 0.547 8.898 1 91.94 235 GLY B CA 1
ATOM 4441 C C . GLY B 1 235 ? -7.152 -0.466 7.773 1 91.94 235 GLY B C 1
ATOM 4442 O O . GLY B 1 235 ? -8.047 -0.516 6.922 1 91.94 235 GLY B O 1
ATOM 4443 N N . THR B 1 236 ? -6.02 -1.241 7.746 1 86 236 THR B N 1
ATOM 4444 C CA . THR B 1 236 ? -5.859 -2.338 6.797 1 86 236 THR B CA 1
ATOM 4445 C C . THR B 1 236 ? -5.492 -3.631 7.523 1 86 236 THR B C 1
ATOM 4447 O O . THR B 1 236 ? -4.395 -3.754 8.07 1 86 236 THR B O 1
ATOM 4450 N N . PRO B 1 237 ? -6.41 -4.477 7.559 1 90.06 237 PRO B N 1
ATOM 4451 C CA . PRO B 1 237 ? -7.75 -4.5 6.969 1 90.06 237 PRO B CA 1
ATOM 4452 C C . PRO B 1 237 ? -8.719 -3.553 7.668 1 90.06 237 PRO B C 1
ATOM 4454 O O . PRO B 1 237 ? -8.438 -3.082 8.773 1 90.06 237 PRO B O 1
ATOM 4457 N N . ALA B 1 238 ? -9.852 -3.369 7.004 1 93.12 238 ALA B N 1
ATOM 4458 C CA . ALA B 1 238 ? -10.875 -2.479 7.531 1 93.12 238 ALA B CA 1
ATOM 4459 C C . ALA B 1 238 ? -11.492 -3.043 8.812 1 93.12 238 ALA B C 1
ATOM 4461 O O . ALA B 1 238 ? -11.5 -4.258 9.016 1 93.12 238 ALA B O 1
ATOM 4462 N N . MET B 1 239 ? -11.977 -2.121 9.656 1 96.5 239 MET B N 1
ATOM 4463 C CA . MET B 1 239 ? -12.695 -2.553 10.844 1 96.5 239 MET B CA 1
ATOM 4464 C C . MET B 1 239 ? -13.867 -3.455 10.477 1 96.5 239 MET B C 1
ATOM 4466 O O . MET B 1 239 ? -14.586 -3.184 9.516 1 96.5 239 MET B O 1
ATOM 4470 N N . ASN B 1 240 ? -14 -4.512 11.289 1 96.69 240 ASN B N 1
ATOM 4471 C CA . ASN B 1 240 ? -15.219 -5.309 11.18 1 96.69 240 ASN B CA 1
ATOM 4472 C C . ASN B 1 240 ? -16.453 -4.516 11.617 1 96.69 240 ASN B C 1
ATOM 4474 O O . ASN B 1 240 ? -16.469 -3.969 12.719 1 96.69 240 ASN B O 1
ATOM 4478 N N . ILE B 1 241 ? -17.406 -4.43 10.789 1 96.88 241 ILE B N 1
ATOM 4479 C CA . ILE B 1 241 ? -18.703 -3.855 11.117 1 96.88 241 ILE B CA 1
ATOM 4480 C C . ILE B 1 241 ? -19.797 -4.91 10.938 1 96.88 241 ILE B C 1
ATOM 4482 O O . ILE B 1 241 ? -20.156 -5.242 9.812 1 96.88 241 ILE B O 1
ATOM 4486 N N . ALA B 1 242 ? -20.281 -5.402 12.07 1 95.88 242 ALA B N 1
ATOM 4487 C CA . ALA B 1 242 ? -21.25 -6.484 12.023 1 95.88 242 ALA B CA 1
ATOM 4488 C C . ALA B 1 242 ? -22.625 -6 12.5 1 95.88 242 ALA B C 1
ATOM 4490 O O . ALA B 1 242 ? -22.719 -5.258 13.477 1 95.88 242 ALA B O 1
ATOM 4491 N N . ARG B 1 243 ? -23.578 -6.438 11.836 1 95.5 243 ARG B N 1
ATOM 4492 C CA . ARG B 1 243 ? -24.938 -6.109 12.227 1 95.5 243 ARG B CA 1
ATOM 4493 C C . ARG B 1 243 ? -25.328 -6.828 13.516 1 95.5 243 ARG B C 1
ATOM 4495 O O . ARG B 1 243 ? -24.984 -7.992 13.711 1 95.5 243 ARG B O 1
ATOM 4502 N N . LEU B 1 244 ? -26.062 -6.055 14.281 1 93 244 LEU B N 1
ATOM 4503 C CA . LEU B 1 244 ? -26.516 -6.613 15.547 1 93 244 LEU B CA 1
ATOM 4504 C C . LEU B 1 244 ? -28.016 -6.945 15.5 1 93 244 LEU B C 1
ATOM 4506 O O . LEU B 1 244 ? -28.797 -6.199 14.914 1 93 244 LEU B O 1
ATOM 4510 N N . ASP B 1 245 ? -28.312 -8.062 15.938 1 90.69 245 ASP B N 1
ATOM 4511 C CA . ASP B 1 245 ? -29.688 -8.445 16.281 1 90.69 245 ASP B CA 1
ATOM 4512 C C . ASP B 1 245 ? -29.891 -8.492 17.797 1 90.69 245 ASP B C 1
ATOM 4514 O O . ASP B 1 245 ? -29.672 -9.523 18.422 1 90.69 245 ASP B O 1
ATOM 4518 N N . GLY B 1 246 ? -30.297 -7.324 18.281 1 86.62 246 GLY B N 1
ATOM 4519 C CA . GLY B 1 246 ? -30.281 -7.195 19.734 1 86.62 246 GLY B CA 1
ATOM 4520 C C . GLY B 1 246 ? -28.891 -7.184 20.312 1 86.62 246 GLY B C 1
ATOM 4521 O O . GLY B 1 246 ? -28.062 -6.348 19.953 1 86.62 246 GLY B O 1
ATOM 4522 N N . LEU B 1 247 ? -28.641 -8.195 21.125 1 83.62 247 LEU B N 1
ATOM 4523 C CA . LEU B 1 247 ? -27.344 -8.273 21.797 1 83.62 247 LEU B CA 1
ATOM 4524 C C . LEU B 1 247 ? -26.422 -9.266 21.078 1 83.62 247 LEU B C 1
ATOM 4526 O O . LEU B 1 247 ? -25.312 -9.523 21.531 1 83.62 247 LEU B O 1
ATOM 4530 N N . HIS B 1 248 ? -26.969 -9.75 19.938 1 89.12 248 HIS B N 1
ATOM 4531 C CA . HIS B 1 248 ? -26.234 -10.789 19.234 1 89.12 248 HIS B CA 1
ATOM 4532 C C . HIS B 1 248 ? -25.797 -10.32 17.859 1 89.12 248 HIS B C 1
ATOM 4534 O O . HIS B 1 248 ? -26.406 -9.414 17.281 1 89.12 248 HIS B O 1
ATOM 4540 N N . ILE B 1 249 ? -24.703 -10.953 17.438 1 91.5 249 ILE B N 1
ATOM 4541 C CA . ILE B 1 249 ? -24.328 -10.742 16.031 1 91.5 249 ILE B CA 1
ATOM 4542 C C . ILE B 1 249 ? -25.375 -11.367 15.117 1 91.5 249 ILE B C 1
ATOM 4544 O O . ILE B 1 249 ? -25.828 -12.484 15.359 1 91.5 249 ILE B O 1
ATOM 4548 N N . ALA B 1 250 ? -25.672 -10.68 14.094 1 92.19 250 ALA B N 1
ATOM 4549 C CA . ALA B 1 250 ? -26.75 -11.102 13.211 1 92.19 250 ALA B CA 1
ATOM 4550 C C . ALA B 1 250 ? -26.5 -12.5 12.664 1 92.19 250 ALA B C 1
ATOM 4552 O O . ALA B 1 250 ? -25.406 -12.805 12.195 1 92.19 250 ALA B O 1
ATOM 4553 N N . GLY B 1 251 ? -27.578 -13.32 12.773 1 88 251 GLY B N 1
ATOM 4554 C CA . GLY B 1 251 ? -27.5 -14.672 12.242 1 88 251 GLY B CA 1
ATOM 4555 C C . GLY B 1 251 ? -26.812 -15.648 13.18 1 88 251 GLY B C 1
ATOM 4556 O O . GLY B 1 251 ? -26.547 -16.797 12.805 1 88 251 GLY B O 1
ATOM 4557 N N . SER B 1 252 ? -26.406 -15.133 14.344 1 88.06 252 SER B N 1
ATOM 4558 C CA . SER B 1 252 ? -25.734 -15.992 15.305 1 88.06 252 SER B CA 1
ATOM 4559 C C . SER B 1 252 ? -26.297 -15.797 16.703 1 88.06 252 SER B C 1
ATOM 4561 O O . SER B 1 252 ? -27.125 -14.922 16.938 1 88.06 252 SER B O 1
ATOM 4563 N N . HIS B 1 253 ? -25.844 -16.703 17.609 1 82 253 HIS B N 1
ATOM 4564 C CA . HIS B 1 253 ? -26.219 -16.578 19.016 1 82 253 HIS B CA 1
ATOM 4565 C C . HIS B 1 253 ? -25.062 -16 19.828 1 82 253 HIS B C 1
ATOM 4567 O O . HIS B 1 253 ? -25.125 -15.992 21.062 1 82 253 HIS B O 1
ATOM 4573 N N . ALA B 1 254 ? -24.125 -15.523 19 1 80.62 254 ALA B N 1
ATOM 4574 C CA . ALA B 1 254 ? -22.953 -14.992 19.688 1 80.62 254 ALA B CA 1
ATOM 4575 C C . ALA B 1 254 ? -23.234 -13.609 20.266 1 80.62 254 ALA B C 1
ATOM 4577 O O . ALA B 1 254 ? -23.781 -12.742 19.578 1 80.62 254 ALA B O 1
ATOM 4578 N N . SER B 1 255 ? -22.875 -13.484 21.547 1 78.56 255 SER B N 1
ATOM 4579 C CA . SER B 1 255 ? -23.016 -12.172 22.172 1 78.56 255 SER B CA 1
ATOM 4580 C C . SER B 1 255 ? -21.984 -11.188 21.625 1 78.56 255 SER B C 1
ATOM 4582 O O . SER B 1 255 ? -20.812 -11.531 21.469 1 78.56 255 SER B O 1
ATOM 4584 N N . ALA B 1 256 ? -22.484 -10.016 21.297 1 70.44 256 ALA B N 1
ATOM 4585 C CA . ALA B 1 256 ? -21.641 -8.961 20.734 1 70.44 256 ALA B CA 1
ATOM 4586 C C . ALA B 1 256 ? -20.875 -8.227 21.828 1 70.44 256 ALA B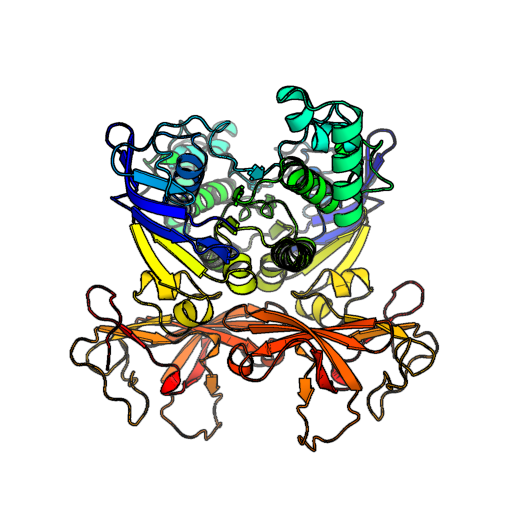 C 1
ATOM 4588 O O . ALA B 1 256 ? -19.859 -7.59 21.578 1 70.44 256 ALA B O 1
ATOM 4589 N N . ALA B 1 257 ? -21.438 -8.234 22.938 1 71.19 257 ALA B N 1
ATOM 4590 C CA . ALA B 1 257 ? -20.812 -7.465 24.016 1 71.19 257 ALA B CA 1
ATOM 4591 C C . ALA B 1 257 ? -20.047 -8.375 24.969 1 71.19 257 ALA B C 1
ATOM 4593 O O . ALA B 1 257 ? -20.594 -9.344 25.484 1 71.19 257 ALA B O 1
ATOM 4594 N N . PRO B 1 258 ? -18.719 -8.062 24.922 1 68 258 PRO B N 1
ATOM 4595 C CA . PRO B 1 258 ? -17.984 -8.773 25.969 1 68 258 PRO B CA 1
ATOM 4596 C C . PRO B 1 258 ? -18.594 -8.578 27.359 1 68 258 PRO B C 1
ATOM 4598 O O . PRO B 1 258 ? -19.406 -7.676 27.562 1 68 258 PRO B O 1
ATOM 4601 N N . ALA B 1 259 ? -18.297 -9.508 28.219 1 63.5 259 ALA B N 1
ATOM 4602 C CA . ALA B 1 259 ? -18.828 -9.469 29.578 1 63.5 259 ALA B CA 1
ATOM 4603 C C . ALA B 1 259 ? -18.594 -8.109 30.219 1 63.5 259 ALA B C 1
ATOM 4605 O O . ALA B 1 259 ? -17.484 -7.578 30.156 1 63.5 259 ALA B O 1
ATOM 4606 N N . GLY B 1 260 ? -19.609 -7.496 30.703 1 65.56 260 GLY B N 1
ATOM 4607 C CA . GLY B 1 260 ? -19.5 -6.254 31.453 1 65.56 260 GLY B CA 1
ATOM 4608 C C . GLY B 1 260 ? -19.75 -5.023 30.594 1 65.56 260 GLY B C 1
ATOM 4609 O O . GLY B 1 260 ? -19.875 -3.912 31.125 1 65.56 260 GLY B O 1
ATOM 4610 N N . LEU B 1 261 ? -19.766 -5.199 29.312 1 69.75 261 LEU B N 1
ATOM 4611 C CA . LEU B 1 261 ? -19.984 -4.035 28.469 1 69.75 261 LEU B CA 1
ATOM 4612 C C . LEU B 1 261 ? -21.469 -3.871 28.156 1 69.75 261 LEU B C 1
ATOM 4614 O O . LEU B 1 261 ? -22.125 -4.824 27.734 1 69.75 261 LEU B O 1
ATOM 4618 N N . GLN B 1 262 ? -21.938 -2.676 28.578 1 76.44 262 GLN B N 1
ATOM 4619 C CA . GLN B 1 262 ? -23.344 -2.383 28.266 1 76.44 262 GLN B CA 1
ATOM 4620 C C . GLN B 1 262 ? -23.484 -1.846 26.844 1 76.44 262 GLN B C 1
ATOM 4622 O O . GLN B 1 262 ? -22.844 -0.853 26.484 1 76.44 262 GLN B O 1
ATOM 4627 N N . GLN B 1 263 ? -24.219 -2.482 26.078 1 81.31 263 GLN B N 1
ATOM 4628 C CA . GLN B 1 263 ? -24.531 -2.027 24.719 1 81.31 263 GLN B CA 1
ATOM 4629 C C . GLN B 1 263 ? -25.484 -0.84 24.75 1 81.31 263 GLN B C 1
ATOM 4631 O O . GLN B 1 263 ? -26.547 -0.908 25.375 1 81.31 263 GLN B O 1
ATOM 4636 N N . PRO B 1 264 ? -25.047 0.196 24.094 1 86.06 264 PRO B N 1
ATOM 4637 C CA . PRO B 1 264 ? -26 1.312 24.016 1 86.06 264 PRO B CA 1
ATOM 4638 C C . PRO B 1 264 ? -27.297 0.93 23.312 1 86.06 264 PRO B C 1
ATOM 4640 O O . PRO B 1 264 ? -27.281 0.125 22.375 1 86.06 264 PRO B O 1
ATOM 4643 N N . GLY B 1 265 ? -28.359 1.437 23.828 1 84.31 265 GLY B N 1
ATOM 4644 C CA . GLY B 1 265 ? -29.672 1.098 23.312 1 84.31 265 GLY B CA 1
ATOM 4645 C C . GLY B 1 265 ? -29.797 1.361 21.812 1 84.31 265 GLY B C 1
ATOM 4646 O O . GLY B 1 265 ? -30.516 0.637 21.125 1 84.31 265 GLY B O 1
ATOM 4647 N N . GLN B 1 266 ? -29.094 2.307 21.375 1 90.44 266 GLN B N 1
ATOM 4648 C CA . GLN B 1 266 ? -29.25 2.703 19.984 1 90.44 266 GLN B CA 1
ATOM 4649 C C . GLN B 1 266 ? -28.281 1.944 19.078 1 90.44 266 GLN B C 1
ATOM 4651 O O . GLN B 1 266 ? -28.25 2.162 17.875 1 90.44 266 GLN B O 1
ATOM 4656 N N . ALA B 1 267 ? -27.578 1.022 19.641 1 92.69 267 ALA B N 1
ATOM 4657 C CA . ALA B 1 267 ? -26.547 0.33 18.875 1 92.69 267 ALA B CA 1
ATOM 4658 C C . ALA B 1 267 ? -27.172 -0.64 17.875 1 92.69 267 ALA B C 1
ATOM 4660 O O . ALA B 1 267 ? -28.047 -1.428 18.234 1 92.69 267 ALA B O 1
ATOM 4661 N N . ARG B 1 268 ? -26.688 -0.561 16.594 1 94.56 268 ARG B N 1
ATOM 4662 C CA . ARG B 1 268 ? -27.141 -1.472 15.547 1 94.56 268 ARG B CA 1
ATOM 4663 C C . ARG B 1 268 ? -25.969 -2.189 14.906 1 94.56 268 ARG B C 1
ATOM 4665 O O . ARG B 1 268 ? -26.141 -3.201 14.219 1 94.56 268 ARG B O 1
ATOM 4672 N N . TRP B 1 269 ? -24.797 -1.605 15.133 1 95.56 269 TRP B N 1
ATOM 4673 C CA . TRP B 1 269 ? -23.594 -2.182 14.547 1 95.56 269 TRP B CA 1
ATOM 4674 C C . TRP B 1 269 ? -22.516 -2.385 15.609 1 95.56 269 TRP B C 1
ATOM 4676 O O . TRP B 1 269 ? -22.328 -1.532 16.484 1 95.56 269 TRP B O 1
ATOM 4686 N N . LEU B 1 270 ? -21.859 -3.525 15.469 1 94.75 270 LEU B N 1
ATOM 4687 C CA . LEU B 1 270 ? -20.672 -3.824 16.266 1 94.75 270 LEU B CA 1
ATOM 4688 C C . LEU B 1 270 ? -19.406 -3.613 15.453 1 94.75 270 LEU B C 1
ATOM 4690 O O . LEU B 1 270 ? -19.297 -4.102 14.328 1 94.75 270 LEU B O 1
ATOM 4694 N N . GLY B 1 271 ? -18.516 -2.781 16 1 96.38 271 GLY B N 1
ATOM 4695 C CA . GLY B 1 271 ? -17.234 -2.576 15.375 1 96.38 271 GLY B CA 1
ATOM 4696 C C . GLY B 1 271 ? -16.078 -3.162 16.172 1 96.38 271 GLY B C 1
ATOM 4697 O O . GLY B 1 271 ? -15.984 -2.949 17.391 1 96.38 271 GLY B O 1
ATOM 4698 N N . VAL B 1 272 ? -15.289 -4.027 15.523 1 95.88 272 VAL B N 1
ATOM 4699 C CA . VAL B 1 272 ? -14.07 -4.555 16.125 1 95.88 272 VAL B CA 1
ATOM 4700 C C . VAL B 1 272 ? -12.969 -4.621 15.07 1 95.88 272 VAL B C 1
ATOM 4702 O O . VAL B 1 272 ? -13.172 -5.16 13.977 1 95.88 272 VAL B O 1
ATOM 4705 N N . ARG B 1 273 ? -11.836 -4.012 15.352 1 97.62 273 ARG B N 1
ATOM 4706 C CA . ARG B 1 273 ? -10.734 -4.066 14.391 1 97.62 273 ARG B CA 1
ATOM 4707 C C . ARG B 1 273 ? -10.18 -5.48 14.273 1 97.62 273 ARG B C 1
ATOM 4709 O O . ARG B 1 273 ? -10.117 -6.215 15.266 1 97.62 273 ARG B O 1
ATOM 4716 N N . PRO B 1 274 ? -9.68 -5.848 13.086 1 97 274 PRO B N 1
ATOM 4717 C CA . PRO B 1 274 ? -9.219 -7.215 12.844 1 97 274 PRO B CA 1
ATOM 4718 C C . PRO B 1 274 ? -8.047 -7.609 13.75 1 97 274 PRO B C 1
ATOM 4720 O O . PRO B 1 274 ? -7.949 -8.766 14.164 1 97 274 PRO B O 1
ATOM 4723 N N . GLU B 1 275 ? -7.18 -6.672 14.039 1 96.5 275 GLU B N 1
ATOM 4724 C CA . GLU B 1 275 ? -6 -6.977 14.844 1 96.5 275 GLU B CA 1
ATOM 4725 C C . GLU B 1 275 ? -6.367 -7.152 16.312 1 96.5 275 GLU B C 1
ATOM 4727 O O . GLU B 1 275 ? -5.57 -7.668 17.109 1 96.5 275 GLU B O 1
ATOM 4732 N N . ASP B 1 276 ? -7.574 -6.734 16.703 1 95.12 276 ASP B N 1
ATOM 4733 C CA . ASP B 1 276 ? -8.031 -6.863 18.094 1 95.12 276 ASP B CA 1
ATOM 4734 C C . ASP B 1 276 ? -8.797 -8.172 18.297 1 95.12 276 ASP B C 1
ATOM 4736 O O . ASP B 1 276 ? -9.156 -8.508 19.422 1 95.12 276 ASP B O 1
ATOM 4740 N N . MET B 1 277 ? -9.016 -8.852 17.188 1 93.31 277 MET B N 1
ATOM 4741 C CA . MET B 1 277 ? -9.648 -10.164 17.266 1 93.31 277 MET B CA 1
ATOM 4742 C C . MET B 1 277 ? -8.602 -11.258 17.516 1 93.31 277 MET B C 1
ATOM 4744 O O . MET B 1 277 ? -7.559 -11.281 16.875 1 93.31 277 MET B O 1
ATOM 4748 N N . ARG B 1 278 ? -8.906 -12.102 18.438 1 91.81 278 ARG B N 1
ATOM 4749 C CA . ARG B 1 278 ? -8 -13.195 18.766 1 91.81 278 ARG B CA 1
ATOM 4750 C C . ARG B 1 278 ? -8.641 -14.547 18.469 1 91.81 278 ARG B C 1
ATOM 4752 O O . ARG B 1 278 ? -9.836 -14.734 18.703 1 91.81 278 ARG B O 1
ATOM 4759 N N . LEU B 1 279 ? -7.766 -15.383 17.953 1 91.19 279 LEU B N 1
ATOM 4760 C CA . LEU B 1 279 ? -8.219 -16.734 17.641 1 91.19 279 LEU B CA 1
ATOM 4761 C C . LEU B 1 279 ? -8.078 -17.641 18.859 1 91.19 279 LEU B C 1
ATOM 4763 O O . LEU B 1 279 ? -7.074 -17.594 19.562 1 91.19 279 LEU B O 1
ATOM 4767 N N . SER B 1 280 ? -9.109 -18.25 19.125 1 86.75 280 SER B N 1
ATOM 4768 C CA . SER B 1 280 ? -9.062 -19.328 20.094 1 86.75 280 SER B CA 1
ATOM 4769 C C . SER B 1 280 ? -9.227 -20.703 19.438 1 86.75 280 SER B C 1
ATOM 4771 O O . SER B 1 280 ? -10.242 -20.953 18.781 1 86.75 280 SER B O 1
ATOM 4773 N N . LEU B 1 281 ? -8.102 -21.359 19.375 1 77 281 LEU B N 1
ATOM 4774 C CA . LEU B 1 281 ? -8.156 -22.703 18.797 1 77 281 LEU B CA 1
ATOM 4775 C C . LEU B 1 281 ? -8.641 -23.719 19.812 1 77 281 LEU B C 1
ATOM 4777 O O . LEU B 1 281 ? -8.609 -23.453 21.016 1 77 281 LEU B O 1
ATOM 4781 N N . HIS B 1 282 ? -9.383 -24.703 19.359 1 63.38 282 HIS B N 1
ATOM 4782 C CA . HIS B 1 282 ? -9.953 -25.734 20.234 1 63.38 282 HIS B CA 1
ATOM 4783 C C . HIS B 1 282 ? -9.008 -26.047 21.391 1 63.38 282 HIS B C 1
ATOM 4785 O O . HIS B 1 282 ? -7.82 -26.312 21.172 1 63.38 282 HIS B O 1
ATOM 4791 N N . GLY B 1 283 ? -9.422 -25.75 22.609 1 58.81 283 GLY B N 1
ATOM 4792 C CA . GLY B 1 283 ? -8.758 -26.094 23.859 1 58.81 283 GLY B CA 1
ATOM 4793 C C . GLY B 1 283 ? -8.273 -24.875 24.625 1 58.81 283 GLY B C 1
ATOM 4794 O O . GLY B 1 283 ? -7.82 -25 25.766 1 58.81 283 GLY B O 1
ATOM 4795 N N . ASP B 1 284 ? -8.156 -23.828 23.891 1 58.66 284 ASP B N 1
ATOM 4796 C CA . ASP B 1 284 ? -7.641 -22.688 24.641 1 58.66 284 ASP B CA 1
ATOM 4797 C C . ASP B 1 284 ? -8.703 -22.109 25.578 1 58.66 284 ASP B C 1
ATOM 4799 O O . ASP B 1 284 ? -9.82 -21.812 25.156 1 58.66 284 ASP B O 1
ATOM 4803 N N . VAL B 1 285 ? -8.633 -22.5 26.891 1 50.59 285 VAL B N 1
ATOM 4804 C CA . VAL B 1 285 ? -9.531 -22.109 27.969 1 50.59 285 VAL B CA 1
ATOM 4805 C C . VAL B 1 285 ? -9.359 -20.625 28.281 1 50.59 285 VAL B C 1
ATOM 4807 O O . VAL B 1 285 ? -8.391 -20.219 28.922 1 50.59 285 VAL B O 1
ATOM 4810 N N . GLY B 1 286 ? -9.203 -19.75 27.219 1 54.78 286 GLY B N 1
ATOM 4811 C CA . GLY B 1 286 ? -9.086 -18.391 27.734 1 54.78 286 GLY B CA 1
ATOM 4812 C C . GLY B 1 286 ? -10.367 -17.875 28.359 1 54.78 286 GLY B C 1
ATOM 4813 O O . GLY B 1 286 ? -11.414 -18.516 28.25 1 54.78 286 GLY B O 1
ATOM 4814 N N . SER B 1 287 ? -10.273 -16.859 29.266 1 56.41 287 SER B N 1
ATOM 4815 C CA . SER B 1 287 ? -11.328 -16.188 30 1 56.41 287 SER B CA 1
ATOM 4816 C C . SER B 1 287 ? -12.156 -15.281 29.094 1 56.41 287 SER B C 1
ATOM 4818 O O . SER B 1 287 ? -11.617 -14.641 28.188 1 56.41 287 SER B O 1
ATOM 4820 N N . GLY B 1 288 ? -13.406 -15.547 28.766 1 60.47 288 GLY B N 1
ATOM 4821 C CA . GLY B 1 288 ? -14.438 -14.703 28.188 1 60.47 288 GLY B CA 1
ATOM 4822 C C . GLY B 1 288 ? -15.211 -15.383 27.078 1 60.47 288 GLY B C 1
ATOM 4823 O O . GLY B 1 288 ? -14.914 -16.531 26.719 1 60.47 288 GLY B O 1
ATOM 4824 N N . PRO B 1 289 ? -16.172 -14.789 26.688 1 65.56 289 PRO B N 1
ATOM 4825 C CA . PRO B 1 289 ? -17.031 -15.398 25.672 1 65.56 289 PRO B CA 1
ATOM 4826 C C . PRO B 1 289 ? -16.328 -15.578 24.328 1 65.56 289 PRO B C 1
ATOM 4828 O O . PRO B 1 289 ? -15.5 -14.742 23.938 1 65.56 289 PRO B O 1
ATOM 4831 N N . VAL B 1 290 ? -16.406 -16.766 23.844 1 82.38 290 VAL B N 1
ATOM 4832 C CA . VAL B 1 290 ? -15.836 -17.125 22.547 1 82.38 290 VAL B CA 1
ATOM 4833 C C . VAL B 1 290 ? -16.953 -17.234 21.5 1 82.38 290 VAL B C 1
ATOM 4835 O O . VAL B 1 290 ? -18.016 -17.781 21.781 1 82.38 290 VAL B O 1
ATOM 4838 N N . VAL B 1 291 ? -16.734 -16.578 20.391 1 88.62 291 VAL B N 1
ATOM 4839 C CA . VAL B 1 291 ? -17.672 -16.625 19.281 1 88.62 291 VAL B CA 1
ATOM 4840 C C . VAL B 1 291 ? -17.203 -17.656 18.266 1 88.62 291 VAL B C 1
ATOM 4842 O O . VAL B 1 291 ? -16.109 -17.562 17.719 1 88.62 291 VAL B O 1
ATOM 4845 N N . ALA B 1 292 ? -18.094 -18.625 18.047 1 90.94 292 ALA B N 1
ATOM 4846 C CA . ALA B 1 292 ? -17.781 -19.641 17.047 1 90.94 292 ALA B CA 1
ATOM 4847 C C . ALA B 1 292 ? -17.828 -19.062 15.633 1 90.94 292 ALA B C 1
ATOM 4849 O O . ALA B 1 292 ? -18.734 -18.297 15.297 1 90.94 292 ALA B O 1
ATOM 4850 N N . ALA B 1 293 ? -16.781 -19.391 14.828 1 93.94 293 ALA B N 1
ATOM 4851 C CA . ALA B 1 293 ? -16.688 -18.875 13.461 1 93.94 293 ALA B CA 1
ATOM 4852 C C . ALA B 1 293 ? -16.078 -19.922 12.523 1 93.94 293 ALA B C 1
ATOM 4854 O O . ALA B 1 293 ? -1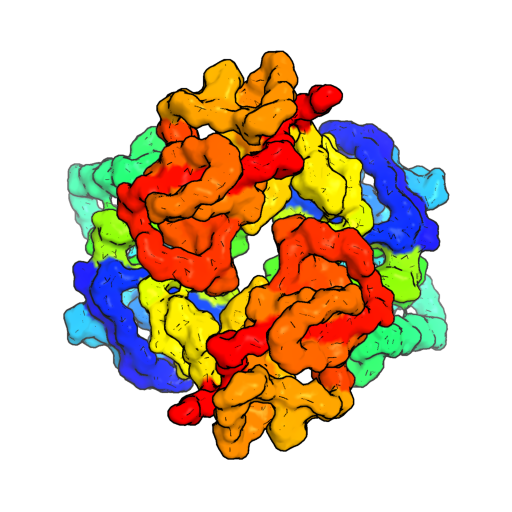5.289 -20.766 12.953 1 93.94 293 ALA B O 1
ATOM 4855 N N . ASP B 1 294 ? -16.453 -19.875 11.305 1 95.25 294 ASP B N 1
ATOM 4856 C CA . ASP B 1 294 ? -15.891 -20.734 10.266 1 95.25 294 ASP B CA 1
ATOM 4857 C C . ASP B 1 294 ? -14.891 -19.953 9.406 1 95.25 294 ASP B C 1
ATOM 4859 O O . ASP B 1 294 ? -15.211 -18.906 8.859 1 95.25 294 ASP B O 1
ATOM 4863 N N . ILE B 1 295 ? -13.703 -20.5 9.281 1 95.56 295 ILE B N 1
ATOM 4864 C CA . ILE B 1 295 ? -12.727 -19.859 8.406 1 95.56 295 ILE B CA 1
ATOM 4865 C C . ILE B 1 295 ? -13.141 -20.047 6.949 1 95.56 295 ILE B C 1
ATOM 4867 O O . ILE B 1 295 ? -13.281 -21.172 6.469 1 95.56 295 ILE B O 1
ATOM 4871 N N . GLU B 1 296 ? -13.344 -18.906 6.316 1 94.38 296 GLU B N 1
ATOM 4872 C CA . GLU B 1 296 ? -13.711 -18.969 4.906 1 94.38 296 GLU B CA 1
ATOM 4873 C C . GLU B 1 296 ? -12.477 -18.891 4.012 1 94.38 296 GLU B C 1
ATOM 4875 O O . GLU B 1 296 ? -12.398 -19.562 2.982 1 94.38 296 GLU B O 1
ATOM 4880 N N . SER B 1 297 ? -11.586 -18.094 4.406 1 92.19 297 SER B N 1
ATOM 4881 C CA . SER B 1 297 ? -10.367 -17.938 3.615 1 92.19 297 SER B CA 1
ATOM 4882 C C . SER B 1 297 ? -9.219 -17.406 4.465 1 92.19 297 SER B C 1
ATOM 4884 O O . SER B 1 297 ? -9.438 -16.906 5.57 1 92.19 297 SER B O 1
ATOM 4886 N N . LEU B 1 298 ? -8.062 -17.641 3.92 1 92.75 298 LEU B N 1
ATOM 4887 C CA . LEU B 1 298 ? -6.824 -17.156 4.535 1 92.75 298 LEU B CA 1
ATOM 4888 C C . LEU B 1 298 ? -5.957 -16.438 3.514 1 92.75 298 LEU B C 1
ATOM 4890 O O . LEU B 1 298 ? -5.887 -16.828 2.35 1 92.75 298 LEU B O 1
ATOM 4894 N N . GLU B 1 299 ? -5.379 -15.383 3.994 1 92.69 299 GLU B N 1
ATOM 4895 C CA . GLU B 1 299 ? -4.414 -14.648 3.188 1 92.69 299 GLU B CA 1
ATOM 4896 C C . GLU B 1 299 ? -3.098 -14.453 3.938 1 92.69 299 GLU B C 1
ATOM 4898 O O . GLU B 1 299 ? -3.053 -13.766 4.957 1 92.69 299 GLU B O 1
ATOM 4903 N N . TYR B 1 300 ? -2.062 -15.07 3.395 1 94.38 300 TYR B N 1
ATOM 4904 C CA . TYR B 1 300 ? -0.733 -14.953 3.982 1 94.38 300 TYR B CA 1
ATOM 4905 C C . TYR B 1 300 ? -0.018 -13.711 3.465 1 94.38 300 TYR B C 1
ATOM 4907 O O . TYR B 1 300 ? 0.208 -13.57 2.26 1 94.38 300 TYR B O 1
ATOM 4915 N N . LEU B 1 301 ? 0.433 -12.805 4.43 1 93.56 301 LEU B N 1
ATOM 4916 C CA . LEU B 1 301 ? 1.055 -11.539 4.035 1 93.56 301 LEU B CA 1
ATOM 4917 C C . LEU B 1 301 ? 2.471 -11.438 4.59 1 93.56 301 LEU B C 1
ATOM 4919 O O . LEU B 1 301 ? 3.018 -10.336 4.707 1 93.56 301 LEU B O 1
ATOM 4923 N N . GLY B 1 302 ? 3.053 -12.508 4.969 1 94.25 302 GLY B N 1
ATOM 4924 C CA . GLY B 1 302 ? 4.379 -12.523 5.566 1 94.25 302 GLY B CA 1
ATOM 4925 C C . GLY B 1 302 ? 4.352 -12.383 7.074 1 94.25 302 GLY B C 1
ATOM 4926 O O . GLY B 1 302 ? 4.184 -13.367 7.793 1 94.25 302 GLY B O 1
ATOM 4927 N N . ALA B 1 303 ? 4.398 -11.109 7.516 1 94.88 303 ALA B N 1
ATOM 4928 C CA . ALA B 1 303 ? 4.352 -10.852 8.953 1 94.88 303 ALA B CA 1
ATOM 4929 C C . ALA B 1 303 ? 2.969 -11.148 9.523 1 94.88 303 ALA B C 1
ATOM 4931 O O . ALA B 1 303 ? 2.84 -11.555 10.68 1 94.88 303 ALA B O 1
ATOM 4932 N N . ASP B 1 304 ? 2.029 -11.031 8.641 1 95.62 304 ASP B N 1
ATOM 4933 C CA . ASP B 1 304 ? 0.646 -11.117 9.102 1 95.62 304 ASP B CA 1
ATOM 4934 C C . ASP B 1 304 ? -0.119 -12.203 8.352 1 95.62 304 ASP B C 1
ATOM 4936 O O . ASP B 1 304 ? 0.295 -12.625 7.266 1 95.62 304 ASP B O 1
ATOM 4940 N N . LEU B 1 305 ? -1.094 -12.672 8.992 1 95.62 305 LEU B N 1
ATOM 4941 C CA . LEU B 1 305 ? -2.104 -13.57 8.445 1 95.62 305 LEU B CA 1
ATOM 4942 C C . LEU B 1 305 ? -3.504 -13 8.641 1 95.62 305 LEU B C 1
ATOM 4944 O O . LEU B 1 305 ? -3.863 -12.586 9.742 1 95.62 305 LEU B O 1
ATOM 4948 N N . VAL B 1 306 ? -4.215 -12.922 7.527 1 95.5 306 VAL B N 1
ATOM 4949 C CA . VAL B 1 306 ? -5.574 -12.398 7.605 1 95.5 306 VAL B CA 1
ATOM 4950 C C . VAL B 1 306 ? -6.578 -13.508 7.312 1 95.5 306 VAL B C 1
ATOM 4952 O O . VAL B 1 306 ? -6.484 -14.18 6.281 1 95.5 306 VAL B O 1
ATOM 4955 N N . LEU B 1 307 ? -7.492 -13.688 8.203 1 95.88 307 LEU B N 1
ATOM 4956 C CA . LEU B 1 307 ? -8.547 -14.688 8.047 1 95.88 307 LEU B CA 1
ATOM 4957 C C . LEU B 1 307 ? -9.898 -14.016 7.828 1 95.88 307 LEU B C 1
ATOM 4959 O O . LEU B 1 307 ? -10.203 -13 8.461 1 95.88 307 LEU B O 1
ATOM 4963 N N . ARG B 1 308 ? -10.609 -14.586 6.988 1 95.19 308 ARG B N 1
ATOM 4964 C CA . ARG B 1 308 ? -12.023 -14.266 6.867 1 95.19 308 ARG B CA 1
ATOM 4965 C C . ARG B 1 308 ? -12.891 -15.359 7.492 1 95.19 308 ARG B C 1
ATOM 4967 O O . ARG B 1 308 ? -12.797 -16.516 7.102 1 95.19 308 ARG B O 1
ATOM 4974 N N . CYS B 1 309 ? -13.68 -14.922 8.438 1 95.81 309 CYS B N 1
ATOM 4975 C CA . CYS B 1 309 ? -14.469 -15.891 9.195 1 95.81 309 CYS B CA 1
ATOM 4976 C C . CYS B 1 309 ? -15.953 -15.57 9.117 1 95.81 309 CYS B C 1
ATOM 4978 O O . CYS B 1 309 ? -16.344 -14.398 9.164 1 95.81 309 CYS B O 1
ATOM 4980 N N . ARG B 1 310 ? -16.672 -16.547 9.023 1 96.31 310 ARG B N 1
ATOM 4981 C CA . ARG B 1 310 ? -18.125 -16.391 9.016 1 96.31 310 ARG B CA 1
ATOM 4982 C C . ARG B 1 310 ? -18.703 -16.562 10.414 1 96.31 310 ARG B C 1
ATOM 4984 O O . ARG B 1 310 ? -18.406 -17.547 11.102 1 96.31 310 ARG B O 1
ATOM 4991 N N . VAL B 1 311 ? -19.453 -15.602 10.844 1 94.44 311 VAL B N 1
ATOM 4992 C CA . VAL B 1 311 ? -20.234 -15.633 12.086 1 94.44 311 VAL B CA 1
ATOM 4993 C C . VAL B 1 311 ? -21.688 -15.305 11.797 1 94.44 311 VAL B C 1
ATOM 4995 O O . VAL B 1 311 ? -22.031 -14.141 11.562 1 94.44 311 VAL B O 1
ATOM 4998 N N . GLY B 1 312 ? -22.531 -16.328 11.883 1 93.88 312 GLY B N 1
ATOM 4999 C CA . GLY B 1 312 ? -23.891 -16.078 11.445 1 93.88 312 GLY B CA 1
ATOM 5000 C C . GLY B 1 312 ? -23.984 -15.609 10.008 1 93.88 312 GLY B C 1
ATOM 5001 O O . GLY B 1 312 ? -23.453 -16.25 9.102 1 93.88 312 GLY B O 1
ATOM 5002 N N . SER B 1 313 ? -24.641 -14.484 9.867 1 94.69 313 SER B N 1
ATOM 5003 C CA . SER B 1 313 ? -24.781 -13.93 8.523 1 94.69 313 SER B CA 1
ATOM 5004 C C . SER B 1 313 ? -23.656 -12.945 8.211 1 94.69 313 SER B C 1
ATOM 5006 O O . SER B 1 313 ? -23.625 -12.352 7.133 1 94.69 313 SER B O 1
ATOM 5008 N N . GLU B 1 314 ? -22.766 -12.82 9.141 1 94.75 314 GLU B N 1
ATOM 5009 C CA . GLU B 1 314 ? -21.75 -11.797 9 1 94.75 314 GLU B CA 1
ATOM 5010 C C . GLU B 1 314 ? -20.375 -12.414 8.695 1 94.75 314 GLU B C 1
ATOM 5012 O O . GLU B 1 314 ? -20.156 -13.586 8.977 1 94.75 314 GLU B O 1
ATOM 5017 N N . GLN B 1 315 ? -19.562 -11.633 8.07 1 95.06 315 GLN B N 1
ATOM 5018 C CA . GLN B 1 315 ? -18.172 -11.992 7.812 1 95.06 315 GLN B CA 1
ATOM 5019 C C . GLN B 1 315 ? -17.219 -11.078 8.578 1 95.06 315 GLN B C 1
ATOM 5021 O O . GLN B 1 315 ? -17.328 -9.859 8.492 1 95.06 315 GLN B O 1
ATOM 5026 N N . LEU B 1 316 ? -16.359 -11.68 9.344 1 95.81 316 LEU B N 1
ATOM 5027 C CA . LEU B 1 316 ? -15.398 -10.938 10.156 1 95.81 316 LEU B CA 1
ATOM 5028 C C . LEU B 1 316 ? -13.969 -11.273 9.758 1 95.81 316 LEU B C 1
ATOM 5030 O O . LEU B 1 316 ? -13.656 -12.438 9.469 1 95.81 316 LEU B O 1
ATOM 5034 N N . MET B 1 317 ? -13.164 -10.328 9.797 1 96 317 MET B N 1
ATOM 5035 C CA . MET B 1 317 ? -11.75 -10.523 9.5 1 96 317 MET B CA 1
ATOM 5036 C C . MET B 1 317 ? -10.914 -10.547 10.773 1 96 317 MET B C 1
ATOM 5038 O O . MET B 1 317 ? -11.188 -9.797 11.711 1 96 317 MET B O 1
ATOM 5042 N N . VAL B 1 318 ? -9.938 -11.406 10.781 1 96.56 318 VAL B N 1
ATOM 5043 C CA . VAL B 1 318 ? -8.977 -11.508 11.875 1 96.56 318 VAL B CA 1
ATOM 5044 C C . VAL B 1 318 ? -7.555 -11.336 11.328 1 96.56 318 VAL B C 1
ATOM 5046 O O . VAL B 1 318 ? -7.203 -11.93 10.312 1 96.56 318 VAL B O 1
ATOM 5049 N N . ARG B 1 319 ? -6.824 -10.438 11.906 1 96.44 319 ARG B N 1
ATOM 5050 C CA . ARG B 1 319 ? -5.41 -10.297 11.57 1 96.44 319 ARG B CA 1
ATOM 5051 C C . ARG B 1 319 ? -4.527 -10.859 12.68 1 96.44 319 ARG B C 1
ATOM 5053 O O . ARG B 1 319 ? -4.609 -10.414 13.828 1 96.44 319 ARG B O 1
ATOM 5060 N N . THR B 1 320 ? -3.734 -11.836 12.414 1 94.69 320 THR B N 1
ATOM 5061 C CA . THR B 1 320 ? -2.832 -12.461 13.367 1 94.69 320 THR B CA 1
ATOM 5062 C C . THR B 1 320 ? -1.444 -12.648 12.766 1 94.69 320 THR B C 1
ATOM 5064 O O . THR B 1 320 ? -1.198 -12.234 11.625 1 94.69 320 THR B O 1
ATOM 5067 N N . ALA B 1 321 ? -0.513 -13.117 13.602 1 93.44 321 ALA B N 1
ATOM 5068 C CA . ALA B 1 321 ? 0.859 -13.305 13.133 1 93.44 321 ALA B CA 1
ATOM 5069 C C . ALA B 1 321 ? 0.924 -14.344 12.016 1 93.44 321 ALA B C 1
ATOM 5071 O O . ALA B 1 321 ? 0.242 -15.367 12.078 1 93.44 321 ALA B O 1
ATOM 5072 N N . GLY B 1 322 ? 1.761 -14.039 11.031 1 93.69 322 GLY B N 1
ATOM 5073 C CA . GLY B 1 322 ? 1.933 -14.961 9.93 1 93.69 322 GLY B CA 1
ATOM 5074 C C . GLY B 1 322 ? 2.389 -16.344 10.367 1 93.69 322 GLY B C 1
ATOM 5075 O O . GLY B 1 322 ? 2.078 -17.344 9.711 1 93.69 322 GLY B O 1
ATOM 5076 N N . SER B 1 323 ? 3.02 -16.422 11.484 1 90.44 323 SER B N 1
ATOM 5077 C CA . SER B 1 323 ? 3.557 -17.672 11.992 1 90.44 323 SER B CA 1
ATOM 5078 C C . SER B 1 323 ? 2.439 -18.625 12.422 1 90.44 323 SER B C 1
ATOM 5080 O O . SER B 1 323 ? 2.676 -19.812 12.641 1 90.44 323 SER B O 1
ATOM 5082 N N . GLN B 1 324 ? 1.25 -18.156 12.445 1 89.19 324 GLN B N 1
ATOM 5083 C CA . GLN B 1 324 ? 0.125 -18.969 12.891 1 89.19 324 GLN B CA 1
ATOM 5084 C C . GLN B 1 324 ? -0.516 -19.719 11.719 1 89.19 324 GLN B C 1
ATOM 5086 O O . GLN B 1 324 ? -1.503 -20.438 11.898 1 89.19 324 GLN B O 1
ATOM 5091 N N . LEU B 1 325 ? 0.011 -19.5 10.562 1 88.06 325 LEU B N 1
ATOM 5092 C CA . LEU B 1 325 ? -0.567 -20.094 9.367 1 88.06 325 LEU B CA 1
ATOM 5093 C C . LEU B 1 325 ? -0.672 -21.609 9.508 1 88.06 325 LEU B C 1
ATOM 5095 O O . LEU B 1 325 ? -1.679 -22.203 9.117 1 88.06 325 LEU B O 1
ATOM 5099 N N . GLY B 1 326 ? 0.356 -22.125 10.164 1 85.56 326 GLY B N 1
ATOM 5100 C CA . GLY B 1 326 ? 0.388 -23.562 10.289 1 85.56 326 GLY B CA 1
ATOM 5101 C C . GLY B 1 326 ? -0.799 -24.125 11.047 1 85.56 326 GLY B C 1
ATOM 5102 O O . GLY B 1 326 ? -1.102 -23.688 12.156 1 85.56 326 GLY B O 1
ATOM 5103 N N . GLY B 1 327 ? -1.57 -24.906 10.523 1 84.25 327 GLY B N 1
ATOM 5104 C CA . GLY B 1 327 ? -2.664 -25.594 11.188 1 84.25 327 GLY B CA 1
ATOM 5105 C C . GLY B 1 327 ? -4.023 -24.984 10.891 1 84.25 327 GLY B C 1
ATOM 5106 O O . GLY B 1 327 ? -5.047 -25.484 11.367 1 84.25 327 GLY B O 1
ATOM 5107 N N . LEU B 1 328 ? -4.016 -23.875 10.234 1 92.38 328 LEU B N 1
ATOM 5108 C CA . LEU B 1 328 ? -5.277 -23.25 9.875 1 92.38 328 LEU B CA 1
ATOM 5109 C C . LEU B 1 328 ? -5.652 -23.562 8.43 1 92.38 328 LEU B C 1
ATOM 5111 O O . LEU B 1 328 ? -4.781 -23.609 7.555 1 92.38 328 LEU B O 1
ATOM 5115 N N . GLN B 1 329 ? -6.867 -23.812 8.242 1 92.25 329 GLN B N 1
ATOM 5116 C CA . GLN B 1 329 ? -7.359 -24.094 6.898 1 92.25 329 GLN B CA 1
ATOM 5117 C C . GLN B 1 329 ? -8.805 -23.625 6.73 1 92.25 329 GLN B C 1
ATOM 5119 O O . GLN B 1 329 ? -9.562 -23.578 7.699 1 92.25 329 GLN B O 1
ATOM 5124 N N . PRO B 1 330 ? -9.094 -23.312 5.496 1 91.44 330 PRO B N 1
ATOM 5125 C CA . PRO B 1 330 ? -10.5 -23 5.25 1 91.44 330 PRO B CA 1
ATOM 5126 C C . PRO B 1 330 ? -11.438 -24.141 5.66 1 91.44 330 PRO B C 1
ATOM 5128 O O . PRO B 1 330 ? -11.109 -25.312 5.488 1 91.44 330 PRO B O 1
ATOM 5131 N N . GLY B 1 331 ? -12.562 -23.797 6.152 1 92.88 331 GLY B N 1
ATOM 5132 C CA . GLY B 1 331 ? -13.531 -24.781 6.594 1 92.88 331 GLY B CA 1
ATOM 5133 C C . GLY B 1 331 ? -13.391 -25.141 8.062 1 92.88 331 GLY B C 1
ATOM 5134 O O . GLY B 1 331 ? -14.289 -25.75 8.648 1 92.88 331 GLY B O 1
ATOM 5135 N N . GLN B 1 332 ? -12.359 -24.766 8.664 1 93.12 332 GLN B N 1
ATOM 5136 C CA . GLN B 1 332 ? -12.094 -25.062 10.07 1 93.12 332 GLN B CA 1
ATOM 5137 C C . GLN B 1 332 ? -12.922 -24.172 10.992 1 93.12 332 GLN B C 1
ATOM 5139 O O . GLN B 1 332 ? -13.102 -22.984 10.719 1 93.12 332 GLN B O 1
ATOM 5144 N N . LEU B 1 333 ? -13.406 -24.828 12.094 1 92.88 333 LEU B N 1
ATOM 5145 C CA . LEU B 1 333 ? -14.109 -24.078 13.125 1 92.88 333 LEU B CA 1
ATOM 5146 C C . LEU B 1 333 ? -13.125 -23.516 14.156 1 92.88 333 LEU B C 1
ATOM 5148 O O . LEU B 1 333 ? -12.242 -24.234 14.625 1 92.88 333 LEU B O 1
ATOM 5152 N N . VAL B 1 334 ? -13.32 -22.203 14.453 1 92.25 334 VAL B N 1
ATOM 5153 C CA . VAL B 1 334 ? -12.445 -21.547 15.422 1 92.25 334 VAL B CA 1
ATOM 5154 C C . VAL B 1 334 ? -13.273 -20.672 16.359 1 92.25 334 VAL B C 1
ATOM 5156 O O . VAL B 1 334 ? -14.445 -20.406 16.094 1 92.25 334 VAL B O 1
ATOM 5159 N N . GLY B 1 335 ? -12.656 -20.312 17.5 1 91.75 335 GLY B N 1
ATOM 5160 C CA . GLY B 1 335 ? -13.25 -19.312 18.375 1 91.75 335 GLY B CA 1
ATOM 5161 C C . GLY B 1 335 ? -12.641 -17.938 18.203 1 91.75 335 GLY B C 1
ATOM 5162 O O . GLY B 1 335 ? -11.43 -17.797 18.016 1 91.75 335 GLY B O 1
ATOM 5163 N N . LEU B 1 336 ? -13.531 -16.938 18.234 1 92 336 LEU B N 1
ATOM 5164 C CA . LEU B 1 336 ? -13.078 -15.555 18.203 1 92 336 LEU B CA 1
ATOM 5165 C C . LEU B 1 336 ? -13.336 -14.867 19.531 1 92 336 LEU B C 1
ATOM 5167 O O . LEU B 1 336 ? -14.383 -15.07 20.156 1 92 336 LEU B O 1
ATOM 5171 N N . ARG B 1 337 ? -12.398 -14.086 19.969 1 91.44 337 ARG B N 1
ATOM 5172 C CA . ARG B 1 337 ? -12.539 -13.281 21.172 1 91.44 337 ARG B CA 1
ATOM 5173 C C . ARG B 1 337 ? -11.922 -11.898 20.984 1 91.44 337 ARG B C 1
ATOM 5175 O O . ARG B 1 337 ? -11.039 -11.719 20.156 1 91.44 337 ARG B O 1
ATOM 5182 N N . TRP B 1 338 ? -12.453 -10.93 21.688 1 90.62 338 TRP B N 1
ATOM 5183 C CA . TRP B 1 338 ? -11.867 -9.594 21.703 1 90.62 338 TRP B CA 1
ATOM 5184 C C . TRP B 1 338 ? -12.164 -8.891 23.031 1 90.62 338 TRP B C 1
ATOM 5186 O O . TRP B 1 338 ? -13.109 -9.25 23.734 1 90.62 338 TRP B O 1
ATOM 5196 N N . ALA B 1 339 ? -11.359 -7.918 23.422 1 89.12 339 ALA B N 1
ATOM 5197 C CA . ALA B 1 339 ? -11.469 -7.191 24.688 1 89.12 339 ALA B CA 1
ATOM 5198 C C . ALA B 1 339 ? -12.594 -6.16 24.625 1 89.12 339 ALA B C 1
ATOM 5200 O O . ALA B 1 339 ? -12.969 -5.707 23.531 1 89.12 339 ALA B O 1
ATOM 5201 N N . ARG B 1 340 ? -13.031 -5.766 25.75 1 88.06 340 ARG B N 1
ATOM 5202 C CA . ARG B 1 340 ? -14.086 -4.766 25.875 1 88.06 340 ARG B CA 1
ATOM 5203 C C . ARG B 1 340 ? -13.641 -3.43 25.281 1 88.06 340 ARG B C 1
ATOM 5205 O O . ARG B 1 340 ? -14.43 -2.738 24.641 1 88.06 340 ARG B O 1
ATOM 5212 N N . GLU B 1 341 ? -12.359 -3.125 25.5 1 89 341 GLU B N 1
ATOM 5213 C CA . GLU B 1 341 ? -11.82 -1.835 25.078 1 89 341 GLU B CA 1
ATOM 5214 C C . GLU B 1 341 ? -11.734 -1.751 23.547 1 89 341 GLU B C 1
ATOM 5216 O O . GLU B 1 341 ? -11.641 -0.658 22.984 1 89 341 GLU B O 1
ATOM 5221 N N . ALA B 1 342 ? -11.828 -2.916 22.953 1 92.88 342 ALA B N 1
ATOM 5222 C CA . ALA B 1 342 ? -11.703 -2.973 21.5 1 92.88 342 ALA B CA 1
ATOM 5223 C C . ALA B 1 342 ? -13.078 -2.912 20.828 1 92.88 342 ALA B C 1
ATOM 5225 O O . ALA B 1 342 ? -13.172 -2.904 19.609 1 92.88 342 ALA B O 1
ATOM 5226 N N . THR B 1 343 ? -14.141 -2.771 21.625 1 92.88 343 THR B N 1
ATOM 5227 C CA . THR B 1 343 ? -15.508 -2.855 21.109 1 92.88 343 THR B CA 1
ATOM 5228 C C . THR B 1 343 ? -16.062 -1.465 20.812 1 92.88 343 THR B C 1
ATOM 5230 O O . THR B 1 343 ? -15.977 -0.559 21.641 1 92.88 343 THR B O 1
ATOM 5233 N N . HIS B 1 344 ? -16.578 -1.31 19.641 1 94.75 344 HIS B N 1
ATOM 5234 C CA . HIS B 1 344 ? -17.234 -0.082 19.203 1 94.75 344 HIS B CA 1
ATOM 5235 C C . HIS B 1 344 ? -18.688 -0.344 18.812 1 94.75 344 HIS B C 1
ATOM 5237 O O . HIS B 1 344 ? -19.016 -1.417 18.312 1 94.75 344 HIS B O 1
ATOM 5243 N N . PHE B 1 345 ? -19.531 0.657 19.109 1 95.69 345 PHE B N 1
ATOM 5244 C CA . PHE B 1 345 ? -20.938 0.559 18.703 1 95.69 345 PHE B CA 1
ATOM 5245 C C . PHE B 1 345 ? -21.328 1.747 17.828 1 95.69 345 PHE B C 1
ATOM 5247 O O . PHE B 1 345 ? -20.906 2.875 18.078 1 95.69 345 PHE B O 1
ATOM 5254 N N . PHE B 1 346 ? -22.094 1.432 16.828 1 96.94 346 PHE B N 1
ATOM 5255 C CA . PHE B 1 346 ? -22.641 2.465 15.953 1 96.94 346 PHE B CA 1
ATOM 5256 C C . PHE B 1 346 ? -24.141 2.336 15.82 1 96.94 346 PHE B C 1
ATOM 5258 O O . PHE B 1 346 ? -24.688 1.235 15.93 1 96.94 346 PHE B O 1
ATOM 5265 N N . ASP B 1 347 ? -24.781 3.43 15.547 1 96.62 347 ASP B N 1
ATOM 5266 C CA . ASP B 1 347 ? -26.234 3.412 15.438 1 96.62 347 ASP B CA 1
ATOM 5267 C C . ASP B 1 347 ? -26.672 3.111 14.008 1 96.62 347 ASP B C 1
ATOM 5269 O O . ASP B 1 347 ? -25.859 2.744 13.164 1 96.62 347 ASP B O 1
ATOM 5273 N N . GLU B 1 348 ? -27.922 3.223 13.781 1 94.62 348 GLU B N 1
ATOM 5274 C CA . GLU B 1 348 ? -28.516 2.871 12.492 1 94.62 348 GLU B CA 1
ATOM 5275 C C . GLU B 1 348 ? -27.953 3.746 11.375 1 94.62 348 GLU B C 1
ATOM 5277 O O . GLU B 1 348 ? -27.797 3.289 10.242 1 94.62 348 GLU B O 1
ATOM 5282 N N . LYS B 1 349 ? -27.641 4.926 11.766 1 94.44 349 LYS B N 1
ATOM 5283 C CA . LYS B 1 349 ? -27.125 5.871 10.773 1 94.44 349 LYS B CA 1
ATOM 5284 C C . LYS B 1 349 ? -25.609 5.754 10.625 1 94.44 349 LYS B C 1
ATOM 5286 O O . LYS B 1 349 ? -25 6.484 9.844 1 94.44 349 LYS B O 1
ATOM 5291 N N . GLY B 1 350 ? -25.016 4.871 11.375 1 95.75 350 GLY B N 1
ATOM 5292 C CA . GLY B 1 350 ? -23.578 4.652 11.281 1 95.75 350 GLY B CA 1
ATOM 5293 C C . GLY B 1 350 ? -22.766 5.586 12.164 1 95.75 350 GLY B C 1
ATOM 5294 O O . GLY B 1 350 ? -21.547 5.703 12 1 95.75 350 GLY B O 1
ATOM 5295 N N . ARG B 1 351 ? -23.438 6.316 13.039 1 96.12 351 ARG B N 1
ATOM 5296 C CA . ARG B 1 351 ? -22.734 7.207 13.961 1 96.12 351 ARG B CA 1
ATOM 5297 C C . ARG B 1 351 ? -22.328 6.473 15.227 1 96.12 351 ARG B C 1
ATOM 5299 O O . ARG B 1 351 ? -23.078 5.641 15.742 1 96.12 351 ARG B O 1
ATOM 5306 N N . ARG B 1 352 ? -21.172 6.809 15.672 1 96.44 352 ARG B N 1
ATOM 5307 C CA . ARG B 1 352 ? -20.656 6.176 16.875 1 96.44 352 ARG B CA 1
ATOM 5308 C C . ARG B 1 352 ? -21.594 6.418 18.062 1 96.44 352 ARG B C 1
ATOM 5310 O O . ARG B 1 352 ? -22.078 7.535 18.25 1 96.44 352 ARG B O 1
ATOM 5317 N N . CYS B 1 353 ? -21.797 5.297 18.781 1 93 353 CYS B N 1
ATOM 5318 C CA . CYS B 1 353 ? -22.594 5.414 19.984 1 93 353 CYS B CA 1
ATOM 5319 C C . CYS B 1 353 ? -21.719 5.797 21.188 1 93 353 CYS B C 1
ATOM 5321 O O . CYS B 1 353 ? -20.641 5.25 21.359 1 93 353 CYS B O 1
ATOM 5323 N N . THR B 1 354 ? -21.953 6.895 21.703 1 77.31 354 THR B N 1
ATOM 5324 C CA . THR B 1 354 ? -21.234 7.293 22.906 1 77.31 354 THR B CA 1
ATOM 5325 C C . THR B 1 354 ? -21.766 6.547 24.141 1 77.31 354 THR B C 1
ATOM 5327 O O . THR B 1 354 ? -22.953 6.27 24.219 1 77.31 354 THR B O 1
ATOM 5330 N N . ALA B 1 355 ? -20.938 5.855 24.875 1 56.56 355 ALA B N 1
ATOM 5331 C CA . ALA B 1 355 ? -21.438 5.301 26.125 1 56.56 355 ALA B CA 1
ATOM 5332 C C . ALA B 1 355 ? -22.047 6.391 27.016 1 56.56 355 ALA B C 1
ATOM 5334 O O . ALA B 1 355 ? -21.656 7.559 26.906 1 56.56 355 ALA B O 1
#

Radius of gyration: 27.14 Å; Cα contacts (8 Å, |Δi|>4): 1615; chains: 2; bounding box: 63×68×70 Å

Foldseek 3Di:
DKKKWWAQFWDDDDPATQAGGETDIFDFLFAEEEAEDPSLCLVVVLCQQQQVDATPDTFMDMNRDTCRNPHNVPNLEAEQEQVSPADQVAFLLCRLLVVVVVVVPDPVLSVVLSCVLCVLLVCNVRRGPGPVVDDLSSSNSSSVSNSRSSVRQEYEYENNCVPDDPVVSVVSLVVVLVSSNVSSHRYYHYDHDQCSCLVRGQWYFYGGNNYTQDIHGSVCLQLPPFFQVSQCSHDVRGWFKFFDDVQATEQAPFGLAKPPDDDDPQFGIKTFGQAQKDKAAPPDPDPTGWAKWFWADWDQDQQWIKTWTDGGPGIDIHIDGNVVPPPDDGGDIITIDGDNSRIWTAGPRGGTDDD/DKKKWWAQFWADDDPATQAGGETDIFDFLFFEEEAEDPSLCLVVVLCQQQQVDATPDTFMDMNRDTCRNPHNVPNLEAEQEQVSPADQVDFLLCRLLVVVVVVVPDPVLSVVLSCVLCVLLVCNVRRGDGPVVDDLSSSNSSSVSNSRSSVRQEYEYENNCVPDDPVVSVVSLVVVLVSSNVSSHRYYHYDHDQCSQLVRGQWYFYGGNNYTQDIHGSVCLQLPPFFQVSQCSHDVRGWFKFFDDVQHTEQAPFGLAKPPDDDDPQFGIKTFGQAQKDKAAPPDPDPTGWAKWFWADWDQDQQWIKTWTDGGPGIDIHIDGNVVPPPDDGGDIITIDGDNSRIWTAGPRGGTDDD

Sequence (710 aa):
MSLIEMEGVAKSWGGTTALQALDLRIEPGSFCVLLGPSGCGKSTTLRIIAGLESATSGRVRIDGQDVTHLPPARRGIAMVFQNYALFPHLTVAQNIGFGLSVRKVPAAEARRRIDEAAALLGLDALLARRPGQLSGGQQQRVALGRALVARARVCLMDEPLSNLDAQLRQEMRTELRELQRRLGLTVVYVTHDQAEAMGMADQVVLLSQGRVEQCAAPQEIYSQPATTFAARFIGTPAMNIARLDGLHIAGSHASAAPAGLQQPGQARWLGVRPEDMRLSLHGDVGSGPVVAADIESLEYLGADLVLRCRVGSEQLMVRTAGSQLGGLQPGQLVGLRWAREATHFFDEKGRRCTAMSLIEMEGVAKSWGGTTALQALDLRIEPGSFCVLLGPSGCGKSTTLRIIAGLESATSGRVRIDGQDVTHLPPARRGIAMVFQNYALFPHLTVAQNIGFGLSVRKVPAAEARRRIDEAAALLGLDALLARRPGQLSGGQQQRVALGRALVARARVCLMDEPLSNLDAQLRQEMRTELRELQRRLGLTVVYVTHDQAEAMGMADQVVLLSQGRVEQCAAPQEIYSQPATTFAARFIGTPAMNIARLDGLHIAGSHASAAPAGLQQPGQARWLGVRPEDMRLSLHGDVGSGPVVAADIESLEYLGADLVLRCRVGSEQLMVRTAGSQLGGLQPGQLVGLRWAREATHFFDEKGRRCTA

Organism: Delftia acidovorans (strain DSM 14801 / SPH-1) (NCBI:txid398578)

Nearest PDB structures (foldseek):
  2it1-assembly1_B  TM=8.999E-01  e=1.040E-45  Pyrococcus horikoshii
  2yyz-assembly1_A  TM=8.839E-01  e=7.078E-42  Thermotoga maritima MSB8
  4khz-assembly1_B  TM=8.775E-01  e=2.101E-41  Escherichia coli DH1
  3pux-assembly1_B  TM=8.329E-01  e=1.369E-40  Escherichia coli K-12
  1z47-assembly1_B-2  TM=8.880E-01  e=5.436E-38  Alicyclobacillus acidocaldarius

Solvent-accessible surface area (backbone atoms only — not comparable to full-atom values): 36801 Å² total; per-residue (Å²): 94,38,34,38,37,31,46,44,30,19,30,61,56,90,90,46,70,40,30,59,46,33,70,45,79,43,58,53,44,31,37,34,20,37,33,39,60,90,83,17,30,54,66,58,52,51,28,38,75,50,36,79,37,78,63,70,39,61,41,36,28,49,67,83,40,77,46,63,83,41,53,38,88,74,64,54,58,23,75,35,43,53,79,41,75,68,53,65,89,33,29,42,49,48,50,26,36,42,67,38,58,75,68,62,49,54,66,70,58,44,51,50,36,44,52,52,35,23,54,75,61,70,35,62,92,43,34,81,37,37,54,87,78,44,53,72,68,52,40,47,44,45,37,51,27,34,28,52,53,65,62,34,35,32,40,37,32,42,35,63,57,73,89,51,55,74,68,60,36,55,55,46,49,53,48,51,45,51,50,35,64,75,67,37,31,12,34,43,35,33,39,73,52,61,60,57,39,32,41,53,30,58,30,33,37,32,32,50,81,12,29,77,71,47,74,39,36,41,67,49,45,67,77,54,34,59,29,53,62,51,34,37,69,51,56,91,67,43,33,27,75,36,51,40,53,80,63,16,34,29,73,41,89,36,67,66,52,42,91,90,52,79,75,55,86,64,45,34,30,39,33,38,43,17,72,54,37,39,83,34,54,92,80,62,82,64,94,67,75,64,32,71,28,35,28,66,40,75,34,43,53,61,72,34,24,39,34,34,26,37,38,54,75,34,75,39,50,33,36,44,57,24,82,57,53,74,91,63,52,64,73,40,78,36,26,38,34,59,57,63,88,51,58,42,40,17,24,85,85,27,38,48,55,74,129,94,38,34,38,38,32,45,42,29,19,30,60,57,92,90,47,70,40,29,59,47,33,69,45,78,42,56,53,42,31,36,33,21,36,32,38,59,89,84,18,31,55,67,58,54,52,28,39,74,50,35,79,37,78,62,70,38,61,41,35,26,50,66,82,41,78,44,62,84,41,52,37,88,75,64,54,57,24,74,34,43,53,80,41,76,68,54,65,89,34,29,42,47,47,50,28,36,44,66,39,57,77,69,62,49,55,66,70,59,44,51,50,36,43,50,52,34,22,55,76,61,70,35,62,93,44,33,80,37,35,54,86,78,45,55,73,68,54,41,46,44,45,36,50,26,33,27,52,53,66,64,33,35,33,38,37,31,44,34,63,57,72,89,50,55,73,67,60,37,54,53,47,50,54,50,52,46,51,51,35,62,74,68,36,32,10,34,43,36,32,39,71,52,61,60,57,39,32,41,53,30,60,31,34,40,33,30,48,81,12,30,78,69,48,74,40,37,41,66,49,45,67,76,55,33,58,28,53,63,49,32,38,68,52,54,92,67,44,34,27,73,37,51,42,53,79,64,15,34,30,72,42,88,36,68,64,52,42,88,89,53,81,75,55,88,64,45,33,29,40,31,39,43,17,71,55,38,39,81,34,54,93,78,61,82,64,94,67,76,64,34,69,27,33,28,66,40,75,34,44,52,61,73,33,24,39,35,36,25,38,37,53,76,34,76,38,52,32,36,45,56,25,83,58,52,72,92,63,53,64,72,39,76,38,26,38,35,59,55,63,89,51,57,41,41,16,25,86,86,28,38,47,55,72,128